Protein AF-A0A7J8G5U2-F1 (afdb_monomer)

Secondary structure (DSSP, 8-state):
-HHHHHHHHHHHHHHHHHHHHHHHHHHHHHTT-TTSHHHHHHHHHHHHHHHHHHHHHHHHHHHHHHHHHHHHHHHHHHHHHHHHHHHHHHHHHHHHHHHHHHHHHHHHHHHHHHHHHHHHHHHHHHHHHHHHHHTT----------TTHHHHHHHHHHHHHHHHHHHHHHHHHHHHHHHHHHHHHHHHHHHHHHHHHHHHHHHHHHHHHHHHHHHHHHHHHHHHHHHHHHHHHHHHHHHHHHHHHHHHHHHHHHHHHHHHHHHHHHHHHHHHHHHHHHHHHHHHHHHHHHHHHHHHHHHHHHHHHHHHHHHHHHHHHHHHHHHHHHHHHHHHHHHHHHHHHHHHHHHHHHHHHHHHHHHHHHHHHHHHHHHHHHHHHHHHHHHHHHHHHTTTGGGSSSS--------------------------------S------------------THHHHHHHHHHHHHHHHHHHHHHHHHHHHHHHHHHHHHHHHHHHHHHHHHHHHHHHHHHHHTTSS------------------------------

Mean predicted aligned error: 23.96 Å

Organism: Rousettus aegyptiacus (NCBI:txid9407)

Radius of gyration: 103.74 Å; Cα contacts (8 Å, |Δi|>4): 15; chains: 1; bounding box: 202×120×325 Å

Structure (mmCIF, N/CA/C/O backbone):
data_AF-A0A7J8G5U2-F1
#
_entry.id   AF-A0A7J8G5U2-F1
#
loop_
_atom_site.group_PDB
_atom_site.id
_atom_site.type_symbol
_atom_site.label_atom_id
_atom_site.label_alt_id
_atom_site.label_comp_id
_atom_site.label_asym_id
_atom_site.label_entity_id
_atom_site.label_seq_id
_atom_site.pdbx_PDB_ins_code
_atom_site.Cartn_x
_atom_site.Cartn_y
_atom_site.Cartn_z
_atom_site.occupancy
_atom_site.B_iso_or_equiv
_atom_site.auth_seq_id
_atom_site.auth_comp_id
_atom_site.auth_asym_id
_atom_site.auth_atom_id
_atom_site.pdbx_PDB_model_num
ATOM 1 N N . MET A 1 1 ? -32.787 -28.006 0.309 1.00 47.31 1 MET A N 1
ATOM 2 C CA . MET A 1 1 ? -32.771 -26.553 0.003 1.00 47.31 1 MET A CA 1
ATOM 3 C C . MET A 1 1 ? -31.420 -25.885 0.221 1.00 47.31 1 MET A C 1
ATOM 5 O O . MET A 1 1 ? -31.026 -25.113 -0.644 1.00 47.31 1 MET A O 1
ATOM 9 N N . ALA A 1 2 ? -30.719 -26.104 1.343 1.00 47.97 2 ALA A N 1
ATOM 10 C CA . ALA A 1 2 ? -29.372 -25.544 1.515 1.00 47.97 2 ALA A CA 1
ATOM 11 C C . ALA A 1 2 ? -28.353 -26.237 0.589 1.00 47.97 2 ALA A C 1
ATOM 13 O O . ALA A 1 2 ? -27.686 -25.563 -0.189 1.00 47.97 2 ALA A O 1
ATOM 14 N N . GLU A 1 3 ? -28.316 -27.574 0.602 1.00 42.34 3 GLU A N 1
ATOM 15 C CA . GLU A 1 3 ? -27.391 -28.385 -0.210 1.00 42.34 3 GLU A CA 1
ATOM 16 C C . GLU A 1 3 ? -27.651 -28.240 -1.719 1.00 42.34 3 GLU A C 1
ATOM 18 O O . GLU A 1 3 ? -26.731 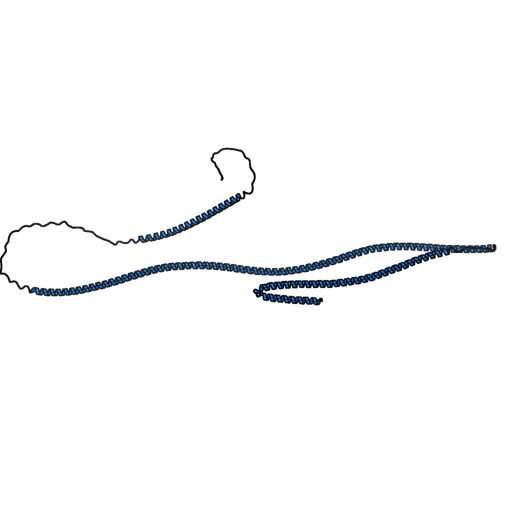-27.911 -2.457 1.00 42.34 3 GLU A O 1
ATOM 23 N N . GLU A 1 4 ? -28.914 -28.313 -2.166 1.00 48.47 4 GLU A N 1
ATOM 24 C CA . GLU A 1 4 ? -29.315 -28.050 -3.569 1.00 48.47 4 GLU A CA 1
ATOM 25 C C . GLU A 1 4 ? -28.844 -26.683 -4.102 1.00 48.47 4 GLU A C 1
ATOM 27 O O . GLU A 1 4 ? -28.629 -26.512 -5.302 1.00 48.47 4 GLU A O 1
ATOM 32 N N . LYS A 1 5 ? -28.716 -25.678 -3.223 1.00 56.16 5 LYS A N 1
ATOM 33 C CA . LYS A 1 5 ? -28.178 -24.362 -3.591 1.00 56.16 5 LYS A CA 1
ATOM 34 C C . LYS A 1 5 ? -26.653 -24.339 -3.618 1.00 56.16 5 LYS A C 1
ATOM 36 O O . LYS A 1 5 ? -26.121 -23.431 -4.244 1.00 56.16 5 LYS A O 1
ATOM 41 N N . GLY A 1 6 ? -25.974 -25.266 -2.943 1.00 58.19 6 GLY A N 1
ATOM 42 C CA . GLY A 1 6 ? -24.527 -25.471 -3.011 1.00 58.19 6 GLY A CA 1
ATOM 43 C C . GLY A 1 6 ? -24.119 -26.101 -4.341 1.00 58.19 6 GLY A C 1
ATOM 44 O O . GLY A 1 6 ? -23.360 -25.478 -5.080 1.00 58.19 6 GLY A O 1
ATOM 45 N N . ASP A 1 7 ? -24.706 -27.257 -4.679 1.00 55.06 7 ASP A N 1
ATOM 46 C CA . ASP A 1 7 ? -24.447 -27.980 -5.937 1.00 55.06 7 ASP A CA 1
ATOM 47 C C . ASP A 1 7 ? -24.589 -27.074 -7.163 1.00 55.06 7 ASP A C 1
ATOM 49 O O . ASP A 1 7 ? -23.724 -27.067 -8.037 1.00 55.06 7 ASP A O 1
ATOM 53 N N . LYS A 1 8 ? -25.642 -26.243 -7.207 1.00 62.03 8 LYS A N 1
ATOM 54 C CA . LYS A 1 8 ? -25.859 -25.327 -8.332 1.00 62.03 8 LYS A CA 1
ATOM 55 C C . LYS A 1 8 ? -24.694 -24.375 -8.591 1.00 62.03 8 LYS A C 1
ATOM 57 O O . LYS A 1 8 ? -24.326 -24.238 -9.749 1.00 62.03 8 LYS A O 1
ATOM 62 N N . THR A 1 9 ? -24.059 -23.794 -7.566 1.00 63.38 9 THR A N 1
ATOM 63 C CA . THR A 1 9 ? -22.885 -22.944 -7.843 1.00 63.38 9 THR A CA 1
ATOM 64 C C . THR A 1 9 ? -21.655 -23.730 -8.239 1.00 63.38 9 THR A C 1
ATOM 66 O O . THR A 1 9 ? -20.849 -23.183 -8.968 1.00 63.38 9 THR A O 1
ATOM 69 N N . VAL A 1 10 ? -21.492 -24.980 -7.793 1.00 66.62 10 VAL A N 1
ATOM 70 C CA . VAL A 1 10 ? -20.358 -25.798 -8.255 1.00 66.62 10 VAL A CA 1
ATOM 71 C C . VAL A 1 10 ? -20.516 -26.084 -9.751 1.00 66.62 10 VAL A C 1
ATOM 73 O O . VAL A 1 10 ? -19.564 -25.932 -10.507 1.00 66.62 10 VAL A O 1
ATOM 76 N N . LEU A 1 11 ? -21.742 -26.392 -10.191 1.00 68.94 11 LEU A N 1
ATOM 77 C CA . LEU A 1 11 ? -22.081 -26.570 -11.606 1.00 68.94 11 LEU A CA 1
ATOM 78 C C . LEU A 1 11 ? -21.917 -25.267 -12.415 1.00 68.94 11 LEU A C 1
ATOM 80 O O . LEU A 1 11 ? -21.329 -25.293 -13.495 1.00 68.94 11 LEU A O 1
ATOM 84 N N . GLU A 1 12 ? -22.383 -24.128 -11.889 1.00 74.06 12 GLU A N 1
ATOM 85 C CA . GLU A 1 12 ? -22.209 -22.797 -12.499 1.00 74.06 12 GLU A CA 1
ATOM 86 C C . GLU A 1 12 ? -20.722 -22.383 -12.573 1.00 74.06 12 GLU A C 1
ATOM 88 O O . GLU A 1 12 ? -20.298 -21.809 -13.575 1.00 74.06 12 GLU A O 1
ATOM 93 N N . GLU A 1 13 ? -19.912 -22.723 -11.562 1.00 78.19 13 GLU A N 1
ATOM 94 C CA . GLU A 1 13 ? -18.462 -22.496 -11.555 1.00 78.19 13 GLU A CA 1
ATOM 95 C C . GLU A 1 13 ? -17.755 -23.347 -12.616 1.00 78.19 13 GLU A C 1
ATOM 97 O O . GLU A 1 13 ? -17.022 -22.787 -13.432 1.00 78.19 13 GLU A O 1
ATOM 102 N N . THR A 1 14 ? -18.040 -24.654 -12.692 1.00 82.75 14 THR A N 1
ATOM 103 C CA . THR A 1 14 ? -17.466 -25.521 -13.738 1.00 82.75 14 THR A CA 1
ATOM 104 C C . THR A 1 14 ? -17.871 -25.092 -15.149 1.00 82.75 14 THR A C 1
ATOM 106 O O . THR A 1 14 ? -17.031 -25.076 -16.044 1.00 82.75 14 THR A O 1
ATOM 109 N N . ALA A 1 15 ? -19.124 -24.670 -15.355 1.00 85.94 15 ALA A N 1
ATOM 110 C CA . ALA A 1 15 ? -19.596 -24.223 -16.664 1.00 85.94 15 ALA A CA 1
ATOM 111 C C . ALA A 1 15 ? -18.907 -22.924 -17.123 1.00 85.94 15 ALA A C 1
ATOM 113 O O . ALA A 1 15 ? -18.634 -22.757 -18.311 1.00 85.94 15 ALA A O 1
ATOM 114 N N . PHE A 1 16 ? -18.589 -22.007 -16.200 1.00 89.00 16 PHE A N 1
ATOM 115 C CA . PHE A 1 16 ? -17.818 -20.811 -16.545 1.00 89.00 16 PHE A CA 1
ATOM 116 C C . PHE A 1 16 ? -16.352 -21.137 -16.869 1.00 89.00 16 PHE A C 1
ATOM 118 O O . PHE A 1 16 ? -15.793 -20.550 -17.794 1.00 89.00 16 PHE A O 1
ATOM 125 N N . GLU A 1 17 ? -15.730 -22.077 -16.151 1.00 88.88 17 GLU A N 1
ATOM 126 C CA . GLU A 1 17 ? -14.350 -22.511 -16.420 1.00 88.88 17 GLU A CA 1
ATOM 127 C C . GLU A 1 17 ? -14.207 -23.186 -17.796 1.00 88.88 17 GLU A C 1
ATOM 129 O O . GLU A 1 17 ? -13.228 -22.934 -18.501 1.00 88.88 17 GLU A O 1
ATOM 134 N N . GLU A 1 18 ? -15.204 -23.965 -18.231 1.00 90.38 18 GLU A N 1
ATOM 135 C CA . GLU A 1 18 ? -15.258 -24.501 -19.598 1.00 90.38 18 GLU A CA 1
ATOM 136 C C . GLU A 1 18 ? -15.390 -23.387 -20.648 1.00 90.38 18 GLU A C 1
ATOM 138 O O . GLU A 1 18 ? -14.629 -23.363 -21.614 1.00 90.38 18 GLU A O 1
ATOM 143 N N . ILE A 1 19 ? -16.279 -22.410 -20.432 1.00 89.75 19 ILE A N 1
ATOM 144 C CA . ILE A 1 19 ? -16.461 -21.277 -21.355 1.00 89.75 19 ILE A CA 1
ATOM 145 C C . ILE A 1 19 ? -15.199 -20.396 -21.437 1.00 89.75 19 ILE A C 1
ATOM 147 O O . ILE A 1 19 ? -14.863 -19.922 -22.523 1.00 89.75 19 ILE A O 1
ATOM 151 N N . GLU A 1 20 ? -14.477 -20.171 -20.332 1.00 89.69 20 GLU A N 1
ATOM 152 C CA . GLU A 1 20 ? -13.223 -19.399 -20.340 1.00 89.69 20 GLU A CA 1
ATOM 153 C C . GLU A 1 20 ? -12.060 -20.160 -21.011 1.00 89.69 20 GLU A C 1
ATOM 155 O O . GLU A 1 20 ? -11.210 -19.523 -21.639 1.00 89.69 20 GLU A O 1
ATOM 160 N N . ARG A 1 21 ? -12.031 -21.501 -20.953 1.00 91.94 21 ARG A N 1
ATOM 161 C CA . ARG A 1 21 ? -11.101 -22.319 -21.755 1.00 91.94 21 ARG A CA 1
ATOM 162 C C . ARG A 1 21 ? -11.403 -22.171 -23.247 1.00 91.94 21 ARG A C 1
ATOM 164 O O . ARG A 1 21 ? -10.512 -21.800 -24.009 1.00 91.94 21 ARG A O 1
ATOM 171 N N . ASP A 1 22 ? -12.649 -22.397 -23.652 1.00 92.00 22 ASP A N 1
ATOM 172 C CA . ASP A 1 22 ? -13.048 -22.381 -25.064 1.00 92.00 22 ASP A CA 1
ATOM 173 C C . ASP A 1 22 ? -12.830 -20.984 -25.693 1.00 92.00 22 ASP A C 1
ATOM 175 O O . ASP A 1 22 ? -12.374 -20.865 -26.832 1.00 92.00 22 ASP A O 1
ATOM 179 N N . PHE A 1 23 ? -13.038 -19.903 -24.923 1.00 91.88 23 PHE A N 1
ATOM 180 C CA . PHE A 1 23 ? -12.680 -18.534 -25.328 1.00 91.88 23 PHE A CA 1
ATOM 181 C C . PHE A 1 23 ? -11.176 -18.354 -25.594 1.00 91.88 23 PHE A C 1
ATOM 183 O O . PHE A 1 23 ? -10.796 -17.632 -26.518 1.00 91.88 23 PHE A O 1
ATOM 190 N N . GLN A 1 24 ? -10.310 -18.975 -24.785 1.00 91.00 24 GLN A N 1
ATOM 191 C CA . GLN A 1 24 ? -8.856 -18.903 -24.962 1.00 91.00 24 GLN A CA 1
ATOM 192 C C . GLN A 1 24 ? -8.390 -19.711 -26.176 1.00 91.00 24 GLN A C 1
ATOM 194 O O . GLN A 1 24 ? -7.501 -19.256 -26.894 1.00 91.00 24 GLN A O 1
ATOM 199 N N . GLU A 1 25 ? -9.000 -20.865 -26.447 1.00 92.06 25 GLU A N 1
ATOM 200 C CA . GLU A 1 25 ? -8.715 -21.663 -27.645 1.00 92.06 25 GLU A CA 1
ATOM 201 C C . GLU A 1 25 ? -9.026 -20.863 -28.922 1.00 92.06 25 GLU A C 1
ATOM 203 O O . GLU A 1 25 ? -8.135 -20.674 -29.754 1.00 92.06 25 GLU A O 1
ATOM 208 N N . VAL A 1 26 ? -10.213 -20.249 -29.013 1.00 90.19 26 VAL A N 1
ATOM 209 C CA . VAL A 1 26 ? -10.584 -19.374 -30.144 1.00 90.19 26 VAL A CA 1
ATOM 210 C C . VAL A 1 26 ? -9.661 -18.150 -30.262 1.00 90.19 26 VAL A C 1
ATOM 212 O O . VAL A 1 26 ? -9.271 -17.774 -31.368 1.00 90.19 26 VAL A O 1
ATOM 215 N N . LEU A 1 27 ? -9.252 -17.525 -29.151 1.00 89.56 27 LEU A N 1
ATOM 216 C CA . LEU A 1 27 ? -8.290 -16.410 -29.185 1.00 89.56 27 LEU A CA 1
ATOM 217 C C . LEU A 1 27 ? -6.904 -16.827 -29.700 1.00 89.56 27 LEU A C 1
ATOM 219 O O . LEU A 1 27 ? -6.257 -16.048 -30.406 1.00 89.56 27 LEU A O 1
ATOM 223 N N . ASN A 1 28 ? -6.460 -18.045 -29.386 1.00 89.06 28 ASN A N 1
ATOM 224 C CA . ASN A 1 28 ? -5.203 -18.587 -29.893 1.00 89.06 28 ASN A CA 1
ATOM 225 C C . ASN A 1 28 ? -5.279 -18.857 -31.404 1.00 89.06 28 ASN A C 1
ATOM 227 O O . ASN A 1 28 ? -4.359 -18.465 -32.122 1.00 89.06 28 ASN A O 1
ATOM 231 N N . GLU A 1 29 ? -6.375 -19.433 -31.911 1.00 88.75 29 GLU A N 1
ATOM 232 C CA . GLU A 1 29 ? -6.587 -19.620 -33.358 1.00 88.75 29 GLU A CA 1
ATOM 233 C C . GLU A 1 29 ? -6.599 -18.282 -34.117 1.00 88.75 29 GLU A C 1
ATOM 235 O O . GLU A 1 29 ? -5.884 -18.110 -35.109 1.00 88.75 29 GLU A O 1
ATOM 240 N N . LEU A 1 30 ? -7.342 -17.291 -33.608 1.00 87.25 30 LEU A N 1
ATOM 241 C CA . LEU A 1 30 ? -7.435 -15.951 -34.200 1.00 87.25 30 LEU A CA 1
ATOM 242 C C . LEU A 1 30 ? -6.095 -15.198 -34.228 1.00 87.25 30 LEU A C 1
ATOM 244 O O . LEU A 1 30 ? -5.921 -14.302 -35.052 1.00 87.25 30 LEU A O 1
ATOM 248 N N . SER A 1 31 ? -5.137 -15.550 -33.362 1.00 83.44 31 SER A N 1
ATOM 249 C CA . SER A 1 31 ? -3.824 -14.891 -33.306 1.00 83.44 31 SER A CA 1
ATOM 250 C C . SER A 1 31 ? -2.942 -15.137 -34.542 1.00 83.44 31 SER A C 1
ATOM 252 O O . SER A 1 31 ? -1.983 -14.395 -34.768 1.00 83.44 31 SER A O 1
ATOM 254 N N . GLY A 1 32 ? -3.265 -16.151 -35.357 1.00 82.75 32 GLY A N 1
ATOM 255 C CA . GLY A 1 32 ? -2.503 -16.517 -36.553 1.00 82.75 32 GLY A CA 1
ATOM 256 C C . GLY A 1 32 ? -2.764 -15.647 -37.790 1.00 82.75 32 GLY A C 1
ATOM 257 O O . GLY A 1 32 ? -1.877 -15.535 -38.639 1.00 82.75 32 GLY A O 1
ATOM 258 N N . ASP A 1 33 ? -3.939 -15.011 -37.907 1.00 87.94 33 ASP A N 1
ATOM 259 C CA . ASP A 1 33 ? -4.326 -14.240 -39.098 1.00 87.94 33 ASP A CA 1
ATOM 260 C C . ASP A 1 33 ? -4.536 -12.744 -38.811 1.00 87.94 33 ASP A C 1
ATOM 262 O O . ASP A 1 33 ? -5.518 -12.309 -38.208 1.00 87.94 33 ASP A O 1
ATOM 266 N N . LYS A 1 34 ? -3.642 -11.922 -39.374 1.00 85.31 34 LYS A N 1
ATOM 267 C CA . LYS A 1 34 ? -3.697 -10.453 -39.314 1.00 85.31 34 LYS A CA 1
ATOM 268 C C . LYS A 1 34 ? -4.955 -9.850 -39.951 1.00 85.31 34 LYS A C 1
ATOM 270 O O . LYS A 1 34 ? -5.260 -8.691 -39.671 1.00 85.31 34 LYS A O 1
ATOM 275 N N . SER A 1 35 ? -5.676 -10.584 -40.801 1.00 90.00 35 SER A N 1
ATOM 276 C CA . SER A 1 35 ? -6.963 -10.142 -41.351 1.00 90.00 35 SER A CA 1
ATOM 277 C C . SER A 1 35 ? -8.066 -10.101 -40.279 1.00 90.00 35 SER A C 1
ATOM 279 O O . SER A 1 35 ? -8.949 -9.239 -40.332 1.00 90.00 35 SER A O 1
ATOM 281 N N . LEU A 1 36 ? -7.963 -10.962 -39.259 1.00 90.25 36 LEU A N 1
ATOM 282 C CA . LEU A 1 36 ? -8.956 -11.152 -38.199 1.00 90.25 36 LEU A CA 1
ATOM 283 C C . LEU A 1 36 ? -8.666 -10.345 -36.924 1.00 90.25 36 LEU A C 1
ATOM 285 O O . LEU A 1 36 ? -9.498 -10.329 -36.020 1.00 90.25 36 LEU A O 1
ATOM 289 N N . GLU A 1 37 ? -7.557 -9.603 -36.858 1.00 89.69 37 GLU A N 1
ATOM 290 C CA . GLU A 1 37 ? -7.127 -8.838 -35.671 1.00 89.69 37 GLU A CA 1
ATOM 291 C C . GLU A 1 37 ? -8.214 -7.881 -35.130 1.00 89.69 37 GLU A C 1
ATOM 293 O O . GLU A 1 37 ? -8.361 -7.692 -33.921 1.00 89.69 37 GLU A O 1
ATOM 298 N N . LYS A 1 38 ? -9.054 -7.319 -36.014 1.00 89.56 38 LYS A N 1
ATOM 299 C CA . LYS A 1 38 ? -10.225 -6.513 -35.614 1.00 89.56 38 LYS A CA 1
ATOM 300 C C . LYS A 1 38 ? -11.306 -7.345 -34.922 1.00 89.56 38 LYS A C 1
ATOM 302 O O . LYS A 1 38 ? -11.865 -6.897 -33.929 1.00 89.56 38 LYS A O 1
ATOM 307 N N . PHE A 1 39 ? -11.602 -8.538 -35.439 1.00 91.19 39 PHE A N 1
ATOM 308 C CA . PHE A 1 39 ? -12.570 -9.453 -34.833 1.00 91.19 39 PHE A CA 1
ATOM 309 C C . PHE A 1 39 ? -12.060 -9.950 -33.478 1.00 91.19 39 PHE A C 1
ATOM 311 O O . PHE A 1 39 ? -12.780 -9.855 -32.489 1.00 91.19 39 PHE A O 1
ATOM 318 N N . ARG A 1 40 ? -10.783 -10.349 -33.414 1.00 92.12 40 ARG A N 1
ATOM 319 C CA . ARG A 1 40 ? -10.077 -10.672 -32.170 1.00 92.12 40 ARG A CA 1
ATOM 320 C C . ARG A 1 40 ? -10.210 -9.549 -31.134 1.00 92.12 40 ARG A C 1
ATOM 322 O O . ARG A 1 40 ? -10.619 -9.812 -30.011 1.00 92.12 40 ARG A O 1
ATOM 329 N N . THR A 1 41 ? -9.951 -8.299 -31.524 1.00 91.00 41 THR A N 1
ATOM 330 C CA . THR A 1 41 ? -10.060 -7.126 -30.633 1.00 91.00 41 THR A CA 1
ATOM 331 C C . THR A 1 41 ? -11.468 -6.952 -30.044 1.00 91.00 41 THR A C 1
ATOM 333 O O . THR A 1 41 ? -11.602 -6.596 -28.874 1.00 91.00 41 THR A O 1
ATOM 336 N N . GLU A 1 42 ? -12.537 -7.199 -30.810 1.00 92.00 42 GLU A N 1
ATOM 337 C CA . GLU A 1 42 ? -13.907 -7.149 -30.270 1.00 92.00 42 GLU A CA 1
ATOM 338 C C . GLU A 1 42 ? -14.264 -8.402 -29.443 1.00 92.00 42 GLU A C 1
ATOM 340 O O . GLU A 1 42 ? -14.999 -8.298 -28.460 1.00 92.00 42 GLU A O 1
ATOM 345 N N . TYR A 1 43 ? -13.706 -9.569 -29.777 1.00 92.62 43 TYR A N 1
ATOM 346 C CA . TYR A 1 43 ? -13.892 -10.821 -29.034 1.00 92.62 43 TYR A CA 1
ATOM 347 C C . TYR A 1 43 ? -13.203 -10.779 -27.653 1.00 92.62 43 TYR A C 1
ATOM 349 O O . TYR A 1 43 ? -13.815 -11.149 -26.652 1.00 92.62 43 TYR A O 1
ATOM 357 N N . GLU A 1 44 ? -11.997 -10.205 -27.552 1.00 92.00 44 GLU A N 1
ATOM 358 C CA . GLU A 1 44 ? -11.313 -9.934 -26.273 1.00 92.00 44 GLU A CA 1
ATOM 359 C C . GLU A 1 44 ? -12.123 -8.971 -25.380 1.00 92.00 44 GLU A C 1
ATOM 361 O O . GLU A 1 44 ? -12.244 -9.191 -24.171 1.00 92.00 44 GLU A O 1
ATOM 366 N N . LYS A 1 45 ? -12.758 -7.936 -25.958 1.00 93.75 45 LYS A N 1
ATOM 367 C CA . LYS A 1 45 ? -13.678 -7.051 -25.213 1.00 93.75 45 LYS A CA 1
ATOM 368 C C . LYS A 1 45 ? -14.926 -7.788 -24.735 1.00 93.75 45 LYS A C 1
ATOM 370 O O . LYS A 1 45 ? -15.357 -7.564 -23.603 1.00 93.75 45 LYS A O 1
ATOM 375 N N . LEU A 1 46 ? -15.509 -8.649 -25.572 1.00 92.06 46 LEU A N 1
ATOM 376 C CA . LEU A 1 46 ? -16.676 -9.451 -25.206 1.00 92.06 46 LEU A CA 1
ATOM 377 C C . LEU A 1 46 ? -16.346 -10.384 -24.032 1.00 92.06 46 LEU A C 1
ATOM 379 O O . LEU A 1 46 ? -17.099 -10.408 -23.058 1.00 92.06 46 LEU A O 1
ATOM 383 N N . HIS A 1 47 ? -15.186 -11.051 -24.068 1.00 91.56 47 HIS A N 1
ATOM 384 C CA . HIS A 1 47 ? -14.682 -11.857 -22.955 1.00 91.56 47 HIS A CA 1
ATOM 385 C C . HIS A 1 47 ? -14.540 -11.031 -21.667 1.00 91.56 47 HIS A C 1
ATOM 387 O O . HIS A 1 47 ? -15.052 -11.416 -20.615 1.00 91.56 47 HIS A O 1
ATOM 393 N N . ALA A 1 48 ? -13.916 -9.850 -21.745 1.00 91.81 48 ALA A N 1
ATOM 394 C CA . ALA A 1 48 ? -13.735 -8.968 -20.593 1.00 91.81 48 ALA A CA 1
ATOM 395 C C . ALA A 1 48 ? -15.069 -8.480 -19.987 1.00 91.81 48 ALA A C 1
ATOM 397 O O . ALA A 1 48 ? -15.186 -8.356 -18.765 1.00 91.81 48 ALA A O 1
ATOM 398 N N . ILE A 1 49 ? -16.090 -8.229 -20.816 1.00 92.44 49 ILE A N 1
ATOM 399 C CA . ILE A 1 49 ? -17.441 -7.862 -20.362 1.00 92.44 49 ILE A CA 1
ATOM 400 C C . ILE A 1 49 ? -18.144 -9.066 -19.717 1.00 92.44 49 ILE A C 1
ATOM 402 O O . ILE A 1 49 ? -18.691 -8.925 -18.623 1.00 92.44 49 ILE A O 1
ATOM 406 N N . MET A 1 50 ? -18.085 -10.243 -20.346 1.00 91.12 50 MET A N 1
ATOM 407 C CA . MET A 1 50 ? -18.660 -11.491 -19.830 1.00 91.12 50 MET A CA 1
ATOM 408 C C . MET A 1 50 ? -18.065 -11.853 -18.464 1.00 91.12 50 MET A C 1
ATOM 410 O O . MET A 1 50 ? -18.805 -12.011 -17.492 1.00 91.12 50 MET A O 1
ATOM 414 N N . LYS A 1 51 ? -16.731 -11.882 -18.357 1.00 92.19 51 LYS A N 1
ATOM 415 C CA . LYS A 1 51 ? -16.020 -12.179 -17.110 1.00 92.19 51 LYS A CA 1
ATOM 416 C C . LYS A 1 51 ? -16.351 -11.173 -16.010 1.00 92.19 51 LYS A C 1
ATOM 418 O O . LYS A 1 51 ? -16.629 -11.578 -14.888 1.00 92.19 51 LYS A O 1
ATOM 423 N N . LYS A 1 52 ? -16.437 -9.875 -16.332 1.00 93.31 52 LYS A N 1
ATOM 424 C CA . LYS A 1 52 ? -16.882 -8.832 -15.389 1.00 93.31 52 LYS A CA 1
ATOM 425 C C . LYS A 1 52 ? -18.345 -8.999 -14.950 1.00 93.31 52 LYS A C 1
ATOM 427 O O . LYS A 1 52 ? -18.674 -8.637 -13.821 1.00 93.31 52 LYS A O 1
ATOM 432 N N . SER A 1 53 ? -19.219 -9.518 -15.814 1.00 90.88 53 SER A N 1
ATOM 433 C CA . SER A 1 53 ? -20.610 -9.831 -15.465 1.00 90.88 53 SER A CA 1
ATOM 434 C C . SER A 1 53 ? -20.676 -10.991 -14.472 1.00 90.88 53 SER A C 1
ATOM 436 O O . SER A 1 53 ? -21.259 -10.839 -13.400 1.00 90.88 53 SER A O 1
ATOM 438 N N . TYR A 1 54 ? -19.992 -12.096 -14.778 1.00 90.69 54 TYR A N 1
ATOM 439 C CA . TYR A 1 54 ? -19.908 -13.276 -13.917 1.00 90.69 54 TYR A CA 1
ATOM 440 C C . TYR A 1 54 ? -19.284 -12.963 -12.545 1.00 90.69 54 TYR A C 1
ATOM 442 O O . TYR A 1 54 ? -19.830 -13.329 -11.508 1.00 90.69 54 TYR A O 1
ATOM 450 N N . ASP A 1 55 ? -18.213 -12.167 -12.510 1.00 89.38 55 ASP A N 1
ATOM 451 C CA . ASP A 1 55 ? -17.604 -11.641 -11.281 1.00 89.38 55 ASP A CA 1
ATOM 452 C C . ASP A 1 55 ? -18.606 -10.892 -10.379 1.00 89.38 55 ASP A C 1
ATOM 454 O O . ASP A 1 55 ? -18.535 -10.957 -9.149 1.00 89.38 55 ASP A O 1
ATOM 458 N N . ASN A 1 56 ? -19.534 -10.139 -10.980 1.00 90.19 56 ASN A N 1
ATOM 459 C CA . ASN A 1 56 ? -20.563 -9.400 -10.250 1.00 90.19 56 ASN A CA 1
ATOM 460 C C . ASN A 1 56 ? -21.706 -10.314 -9.796 1.00 90.19 56 ASN A C 1
ATOM 462 O O . ASN A 1 56 ? -22.177 -10.175 -8.668 1.00 90.19 56 ASN A O 1
ATOM 466 N N . GLU A 1 57 ? -22.116 -11.265 -10.633 1.00 88.56 57 GLU A N 1
ATOM 467 C CA . GLU A 1 57 ? -23.106 -12.291 -10.297 1.00 88.56 57 GLU A CA 1
ATOM 468 C C . GLU A 1 57 ? -22.629 -13.175 -9.137 1.00 88.56 57 GLU A C 1
ATOM 470 O O . GLU A 1 57 ? -23.351 -13.353 -8.158 1.00 88.56 57 GLU A O 1
ATOM 475 N N . LYS A 1 58 ? -21.363 -13.605 -9.157 1.00 88.00 58 LYS A N 1
ATOM 476 C CA . LYS A 1 58 ? -20.715 -14.355 -8.073 1.00 88.00 58 LYS A CA 1
ATOM 477 C C . LYS A 1 58 ? -20.709 -13.578 -6.750 1.00 88.00 58 LYS A C 1
ATOM 479 O O . LYS A 1 58 ? -21.021 -14.144 -5.700 1.00 88.00 58 LYS A O 1
ATOM 484 N N . ARG A 1 59 ? -20.435 -12.264 -6.784 1.00 89.19 59 ARG A N 1
ATOM 485 C CA . ARG A 1 59 ? -20.540 -11.368 -5.607 1.00 89.19 59 ARG A CA 1
ATOM 486 C C . ARG A 1 59 ? -21.984 -11.218 -5.116 1.00 89.19 59 ARG A C 1
ATOM 488 O O . ARG A 1 59 ? -22.215 -11.256 -3.908 1.00 89.19 59 ARG A O 1
ATOM 495 N N . LEU A 1 60 ? -22.952 -11.075 -6.024 1.00 88.50 60 LEU A N 1
ATOM 496 C CA . LEU A 1 60 ? -24.381 -11.005 -5.695 1.00 88.50 60 LEU A CA 1
ATOM 497 C C . LEU A 1 60 ? -24.865 -12.304 -5.040 1.00 88.50 60 LEU A C 1
ATOM 499 O O . LEU A 1 60 ? -25.444 -12.256 -3.958 1.00 88.50 60 LEU A O 1
ATOM 503 N N . MET A 1 61 ? -24.548 -13.461 -5.624 1.00 85.56 61 MET A N 1
ATOM 504 C CA . MET A 1 61 ? -24.875 -14.784 -5.084 1.00 85.56 61 MET A CA 1
ATOM 505 C C . MET A 1 61 ? -24.233 -15.025 -3.713 1.00 85.56 61 MET A C 1
ATOM 507 O O . MET A 1 61 ? -24.904 -15.517 -2.802 1.00 85.56 61 MET A O 1
ATOM 511 N N . ALA A 1 62 ? -22.977 -14.610 -3.515 1.00 85.12 62 ALA A N 1
ATOM 512 C CA . ALA A 1 62 ? -22.335 -14.629 -2.202 1.00 85.12 62 ALA A CA 1
ATOM 513 C C . ALA A 1 62 ? -23.085 -13.754 -1.178 1.00 85.12 62 ALA A C 1
ATOM 515 O O . ALA A 1 62 ? -23.380 -14.224 -0.077 1.00 85.12 62 ALA A O 1
ATOM 516 N N . LYS A 1 63 ? -23.486 -12.524 -1.541 1.00 90.56 63 LYS A N 1
ATOM 517 C CA . LYS A 1 63 ? -24.236 -11.650 -0.623 1.00 90.56 63 LYS A CA 1
ATOM 518 C C . LYS A 1 63 ? -25.652 -12.165 -0.342 1.00 90.56 63 LYS A C 1
ATOM 520 O O . LYS A 1 63 ? -26.117 -12.078 0.792 1.00 90.56 63 LYS A O 1
ATOM 525 N N . CYS A 1 64 ? -26.321 -12.771 -1.322 1.00 84.50 64 CYS A N 1
ATOM 526 C CA . CYS A 1 64 ? -27.603 -13.449 -1.120 1.00 84.50 64 CYS A CA 1
ATOM 527 C C . CYS A 1 64 ? -27.484 -14.642 -0.159 1.00 84.50 64 CYS A C 1
ATOM 529 O O . CYS A 1 64 ? -28.396 -14.869 0.634 1.00 84.50 64 CYS A O 1
ATOM 531 N N . ARG A 1 65 ? -26.368 -15.384 -0.181 1.00 85.50 65 ARG A N 1
ATOM 532 C CA . ARG A 1 65 ? -26.090 -16.475 0.772 1.00 85.50 65 ARG A CA 1
ATOM 533 C C . ARG A 1 65 ? -25.866 -15.960 2.190 1.00 85.50 65 ARG A C 1
ATOM 535 O O . ARG A 1 65 ? -26.481 -16.482 3.115 1.00 85.50 65 ARG A O 1
ATOM 542 N N . GLU A 1 66 ? -25.049 -14.922 2.344 1.00 86.88 66 GLU A N 1
ATOM 543 C CA . GLU A 1 66 ? -24.791 -14.254 3.626 1.00 86.88 66 GLU A CA 1
ATOM 544 C C . GLU A 1 66 ? -26.096 -13.732 4.252 1.00 86.88 66 GLU A C 1
ATOM 546 O O . GLU A 1 66 ? -26.443 -14.116 5.367 1.00 86.88 66 GLU A O 1
ATOM 551 N N . LEU A 1 67 ? -26.893 -12.968 3.494 1.00 88.44 67 LEU A N 1
ATOM 552 C CA . LEU A 1 67 ? -28.192 -12.454 3.947 1.00 88.44 67 LEU A CA 1
ATOM 553 C C . LEU A 1 67 ? -29.186 -13.580 4.280 1.00 88.44 67 LEU A C 1
ATOM 555 O O . LEU A 1 67 ? -29.914 -13.491 5.266 1.00 88.44 67 LEU A O 1
ATOM 559 N N . ASN A 1 68 ? -29.213 -14.672 3.508 1.00 87.25 68 ASN A N 1
ATOM 560 C CA . ASN A 1 68 ? -30.068 -15.823 3.812 1.00 87.25 68 ASN A CA 1
ATOM 561 C C . ASN A 1 68 ? -29.618 -16.546 5.099 1.00 87.25 68 ASN A C 1
ATOM 563 O O . ASN A 1 68 ? -30.463 -17.041 5.844 1.00 87.25 68 ASN A O 1
ATOM 567 N N . ALA A 1 69 ? -28.315 -16.604 5.388 1.00 87.62 69 ALA A N 1
ATOM 568 C CA . ALA A 1 69 ? -27.798 -17.143 6.646 1.00 87.62 69 ALA A CA 1
ATOM 569 C C . ALA A 1 69 ? -28.136 -16.226 7.837 1.00 87.62 69 ALA A C 1
ATOM 571 O O . ALA A 1 69 ? -28.607 -16.714 8.866 1.00 87.62 69 ALA A O 1
ATOM 572 N N . GLU A 1 70 ? -27.994 -14.904 7.685 1.00 90.69 70 GLU A N 1
ATOM 573 C CA . GLU A 1 70 ? -28.432 -13.918 8.682 1.00 90.69 70 GLU A CA 1
ATOM 574 C C . GLU A 1 70 ? -29.935 -14.028 8.983 1.00 90.69 70 GLU A C 1
ATOM 576 O O . GLU A 1 70 ? -30.326 -14.005 10.150 1.00 90.69 70 GLU A O 1
ATOM 581 N N . ILE A 1 71 ? -30.778 -14.206 7.958 1.00 89.19 71 ILE A N 1
ATOM 582 C CA . ILE A 1 71 ? -32.227 -14.415 8.112 1.00 89.19 71 ILE A CA 1
ATOM 583 C C . ILE A 1 71 ? -32.514 -15.670 8.947 1.00 89.19 71 ILE A C 1
ATOM 585 O O . ILE A 1 71 ? -33.300 -15.601 9.893 1.00 89.19 71 ILE A O 1
ATOM 589 N N . VAL A 1 72 ? -31.852 -16.799 8.665 1.00 92.62 72 VAL A N 1
ATOM 590 C CA . VAL A 1 72 ? -32.021 -18.042 9.441 1.00 92.62 72 VAL A CA 1
ATOM 591 C C . VAL A 1 72 ? -31.570 -17.847 10.893 1.00 92.62 72 VAL A C 1
ATOM 593 O O . VAL A 1 72 ? -32.331 -18.144 11.816 1.00 92.62 72 VAL A O 1
ATOM 596 N N . VAL A 1 73 ? -30.395 -17.257 11.122 1.00 91.31 73 VAL A N 1
ATOM 597 C CA . VAL A 1 73 ? -29.885 -16.959 12.472 1.00 91.31 73 VAL A CA 1
ATOM 598 C C . VAL A 1 73 ? -30.823 -16.018 13.237 1.00 91.31 73 VAL A C 1
ATOM 600 O O . VAL A 1 73 ? -31.085 -16.228 14.422 1.00 91.31 73 VAL A O 1
ATOM 603 N N . ASN A 1 74 ? -31.373 -14.998 12.580 1.00 90.88 74 ASN A N 1
ATOM 604 C CA . ASN A 1 74 ? -32.296 -14.060 13.211 1.00 90.88 74 ASN A CA 1
ATOM 605 C C . ASN A 1 74 ? -33.683 -14.679 13.455 1.00 90.88 74 ASN A C 1
ATOM 607 O O . ASN A 1 74 ? -34.262 -14.419 14.507 1.00 90.88 74 ASN A O 1
ATOM 611 N N . SER A 1 75 ? -34.181 -15.572 12.589 1.00 93.19 75 SER A N 1
ATOM 612 C CA . SER A 1 75 ? -35.406 -16.340 12.875 1.00 93.19 75 SER A CA 1
ATOM 613 C C . SER A 1 75 ? -35.249 -17.260 14.092 1.00 93.19 75 SER A C 1
ATOM 615 O O . SER A 1 75 ? -36.164 -17.340 14.909 1.00 93.19 75 SER A O 1
ATOM 617 N N . ALA A 1 76 ? -34.072 -17.867 14.291 1.00 90.56 76 ALA A N 1
ATOM 618 C CA . ALA A 1 76 ? -33.786 -18.679 15.474 1.00 90.56 76 ALA A CA 1
ATOM 619 C C . ALA A 1 76 ? -33.747 -17.832 16.762 1.00 90.56 76 ALA A C 1
ATOM 621 O O . ALA A 1 76 ? -34.307 -18.231 17.787 1.00 90.56 76 ALA A O 1
ATOM 622 N N . LYS A 1 77 ? -33.161 -16.624 16.711 1.00 93.06 77 LYS A N 1
ATOM 623 C CA . LYS A 1 77 ? -33.225 -15.647 17.817 1.00 93.06 77 LYS A CA 1
ATOM 624 C C . LYS A 1 77 ? -34.665 -15.231 18.134 1.00 93.06 77 LYS A C 1
ATOM 626 O O . LYS A 1 77 ? -35.044 -15.243 19.300 1.00 93.06 77 LYS A O 1
ATOM 631 N N . VAL A 1 78 ? -35.472 -14.904 17.119 1.00 93.75 78 VAL A N 1
ATOM 632 C CA . VAL A 1 78 ? -36.885 -14.515 17.292 1.00 93.75 78 VAL A CA 1
ATOM 633 C C . VAL A 1 78 ? -37.708 -15.662 17.882 1.00 93.75 78 VAL A C 1
ATOM 635 O O . VAL A 1 78 ? -38.451 -15.435 18.831 1.00 93.75 78 VAL A O 1
ATOM 638 N N . ALA A 1 79 ? -37.531 -16.898 17.407 1.00 92.94 79 ALA A N 1
ATOM 639 C CA . ALA A 1 79 ? -38.186 -18.074 17.984 1.00 92.94 79 ALA A CA 1
ATOM 640 C C . ALA A 1 79 ? -37.802 -18.292 19.462 1.00 92.94 79 ALA A C 1
ATOM 642 O O . ALA A 1 79 ? -38.658 -18.607 20.288 1.00 92.94 79 ALA A O 1
ATOM 643 N N . THR A 1 80 ? -36.532 -18.061 19.812 1.00 92.81 80 THR A N 1
ATOM 644 C CA . THR A 1 80 ? -36.036 -18.170 21.195 1.00 92.81 80 THR A CA 1
ATOM 645 C C . THR A 1 80 ? -36.633 -17.077 22.089 1.00 92.81 80 THR A C 1
ATOM 647 O O . THR A 1 80 ? -37.111 -17.372 23.181 1.00 92.81 80 THR A O 1
ATOM 650 N N . ALA A 1 81 ? -36.675 -15.827 21.614 1.00 88.75 81 ALA A N 1
ATOM 651 C CA . ALA A 1 81 ? -37.269 -14.699 22.332 1.00 88.75 81 ALA A CA 1
ATOM 652 C C . ALA A 1 81 ? -38.791 -14.850 22.518 1.00 88.75 81 ALA A C 1
ATOM 654 O O . ALA A 1 81 ? -39.308 -14.564 23.596 1.00 88.75 81 ALA A O 1
ATOM 655 N N . LEU A 1 82 ? -39.503 -15.357 21.504 1.00 91.56 82 LEU A N 1
ATOM 656 C CA . LEU A 1 82 ? -40.927 -15.689 21.605 1.00 91.56 82 LEU A CA 1
ATOM 657 C C . LEU A 1 82 ? -41.182 -16.784 22.643 1.00 91.56 82 LEU A C 1
ATOM 659 O O . LEU A 1 82 ? -42.124 -16.655 23.421 1.00 91.56 82 LEU A O 1
ATOM 663 N N . LYS A 1 83 ? -40.340 -17.826 22.696 1.00 94.44 83 LYS A N 1
ATOM 664 C CA . LYS A 1 83 ? -40.464 -18.870 23.719 1.00 94.44 83 LYS A CA 1
ATOM 665 C C . LYS A 1 83 ? -40.230 -18.310 25.124 1.00 94.44 83 LYS A C 1
ATOM 667 O O . LYS A 1 83 ? -41.074 -18.515 25.987 1.00 94.44 83 LYS A O 1
ATOM 672 N N . LEU A 1 84 ? -39.147 -17.558 25.340 1.00 91.31 84 LEU A N 1
ATOM 673 C CA . LEU A 1 84 ? -38.875 -16.921 26.636 1.00 91.31 84 LEU A CA 1
ATOM 674 C C . LEU A 1 84 ? -40.043 -16.023 27.071 1.00 91.31 84 LEU A C 1
ATOM 676 O O . LEU A 1 84 ? -40.519 -16.145 28.192 1.00 91.31 84 LEU A O 1
ATOM 680 N N . SER A 1 85 ? -40.600 -15.223 26.156 1.00 90.00 85 SER A N 1
ATOM 681 C CA . SER A 1 85 ? -41.783 -14.400 26.436 1.00 90.00 85 SER A CA 1
ATOM 682 C C . SER A 1 85 ? -43.050 -15.211 26.754 1.00 90.00 85 SER A C 1
ATOM 684 O O . SER A 1 85 ? -43.940 -14.681 27.418 1.00 90.00 85 SER A O 1
ATOM 686 N N . GLN A 1 86 ? -43.176 -16.456 26.281 1.00 93.75 86 GLN A N 1
ATOM 687 C CA . GLN A 1 86 ? -44.268 -17.360 26.660 1.00 93.75 86 GLN A CA 1
ATOM 688 C C . GLN A 1 86 ? -44.024 -17.961 28.050 1.00 93.75 86 GLN A C 1
ATOM 690 O O . GLN A 1 86 ? -44.924 -17.923 28.890 1.00 93.75 86 GLN A O 1
ATOM 695 N N . ASP A 1 87 ? -42.809 -18.444 28.314 1.00 92.44 87 ASP A N 1
ATOM 696 C CA . ASP A 1 87 ? -42.400 -18.998 29.609 1.00 92.44 87 ASP A CA 1
ATOM 697 C C . ASP A 1 87 ? -42.547 -17.930 30.728 1.00 92.44 87 ASP A C 1
ATOM 699 O O . ASP A 1 87 ? -43.192 -18.180 31.756 1.00 92.44 87 ASP A O 1
ATOM 703 N N . ASP A 1 88 ? -42.098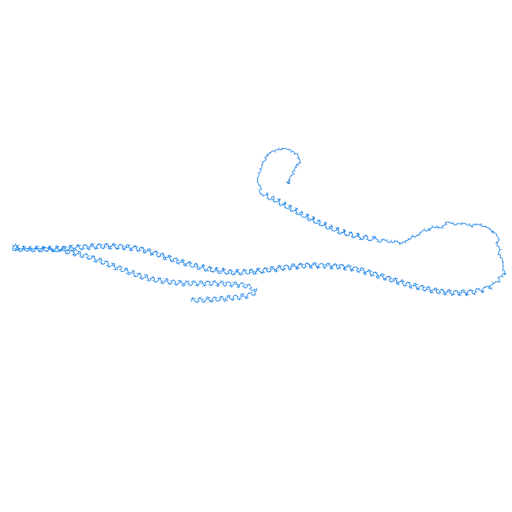 -16.692 30.482 1.00 92.81 88 ASP A N 1
ATOM 704 C CA . ASP A 1 88 ? -42.306 -15.524 31.353 1.00 92.81 88 ASP A CA 1
ATOM 705 C C . ASP A 1 88 ? -43.798 -15.235 31.585 1.00 92.81 88 ASP A C 1
ATOM 707 O O . ASP A 1 88 ? -44.227 -15.031 32.721 1.00 92.81 88 ASP A O 1
ATOM 711 N N . GLN A 1 89 ? -44.625 -15.262 30.534 1.00 93.00 89 GLN A N 1
ATOM 712 C CA . GLN A 1 89 ? -46.063 -14.998 30.651 1.00 93.00 89 GLN A CA 1
ATOM 713 C C . GLN A 1 89 ? -46.782 -16.066 31.495 1.00 93.00 89 GLN A C 1
ATOM 715 O O . GLN A 1 89 ? -47.695 -15.731 32.256 1.00 93.00 89 GLN A O 1
ATOM 720 N N . THR A 1 90 ? -46.360 -17.337 31.432 1.00 93.38 90 THR A N 1
ATOM 721 C CA . THR A 1 90 ? -46.884 -18.377 32.342 1.00 93.38 90 THR A CA 1
ATOM 722 C C . THR A 1 90 ? -46.451 -18.148 33.792 1.00 93.38 90 THR A C 1
ATOM 724 O O . THR A 1 90 ? -47.259 -18.327 34.705 1.00 93.38 90 THR A O 1
ATOM 727 N N . THR A 1 91 ? -45.227 -17.658 34.007 1.00 92.50 91 THR A N 1
ATOM 728 C CA . THR A 1 91 ? -44.686 -17.320 35.334 1.00 92.50 91 THR A CA 1
ATOM 729 C C . THR A 1 91 ? -45.387 -16.095 35.938 1.00 92.50 91 THR A C 1
ATOM 731 O O . THR A 1 91 ? -45.742 -16.079 37.115 1.00 92.50 91 THR A O 1
ATOM 734 N N . ILE A 1 92 ? -45.698 -15.083 35.127 1.00 90.00 92 ILE A N 1
ATOM 735 C CA . ILE A 1 92 ? -46.516 -13.932 35.536 1.00 90.00 92 ILE A CA 1
ATOM 736 C C . ILE A 1 92 ? -47.939 -14.382 35.908 1.00 90.00 92 ILE A C 1
ATOM 738 O O . ILE A 1 92 ? -48.527 -13.857 36.857 1.00 90.00 92 ILE A O 1
ATOM 742 N N . ALA A 1 93 ? -48.506 -15.362 35.196 1.00 91.06 93 ALA A N 1
ATOM 743 C CA . ALA A 1 93 ? -49.832 -15.898 35.494 1.00 91.06 93 ALA A CA 1
ATOM 744 C C . ALA A 1 93 ? -49.876 -16.716 36.801 1.00 91.06 93 ALA A C 1
ATOM 746 O O . ALA A 1 93 ? -50.842 -16.586 37.559 1.00 91.06 93 ALA A O 1
ATOM 747 N N . SER A 1 94 ? -48.846 -17.516 37.109 1.00 91.19 94 SER A N 1
ATOM 748 C CA . SER A 1 94 ? -48.765 -18.232 38.392 1.00 91.19 94 SER A CA 1
ATOM 749 C C . SER A 1 94 ? -48.578 -17.268 39.567 1.00 91.19 94 SER A C 1
ATOM 751 O O . SER A 1 94 ? -49.349 -17.338 40.524 1.00 91.19 94 SER A O 1
ATOM 753 N N . LEU A 1 95 ? -47.664 -16.298 39.457 1.00 89.81 95 LEU A N 1
ATOM 754 C CA . LEU A 1 95 ? -47.429 -15.286 40.495 1.00 89.81 95 LEU A CA 1
ATOM 755 C C . LEU A 1 95 ? -48.677 -14.436 40.781 1.00 89.81 95 LEU A C 1
ATOM 757 O O . LEU A 1 95 ? -49.011 -14.209 41.943 1.00 89.81 95 LEU A O 1
ATOM 761 N N . LYS A 1 96 ? -49.439 -14.025 39.754 1.00 90.62 96 LYS A N 1
ATOM 762 C CA . LYS A 1 96 ? -50.733 -13.339 39.953 1.00 90.62 96 LYS A CA 1
ATOM 763 C C . LYS A 1 96 ? -51.727 -14.195 40.745 1.00 90.62 96 LYS A C 1
ATOM 765 O O . LYS A 1 96 ? -52.359 -13.697 41.673 1.00 90.62 96 LYS A O 1
ATOM 770 N N . LYS A 1 97 ? -51.816 -15.492 40.436 1.00 94.06 97 LYS A N 1
ATOM 771 C CA . LYS A 1 97 ? -52.683 -16.447 41.146 1.00 94.06 97 LYS A CA 1
ATOM 772 C C . LYS A 1 97 ? -52.245 -16.682 42.598 1.00 94.06 97 LYS A C 1
ATOM 774 O O . LYS A 1 97 ? -53.078 -17.003 43.443 1.00 94.06 97 LYS A O 1
ATOM 779 N N . GLU A 1 98 ? -50.961 -16.530 42.908 1.00 90.38 98 GLU A N 1
ATOM 780 C CA . GLU A 1 98 ? -50.447 -16.581 44.282 1.00 90.38 98 GLU A CA 1
ATOM 781 C C . GLU A 1 98 ? -50.716 -15.286 45.052 1.00 90.38 98 GLU A C 1
ATOM 783 O O . GLU A 1 98 ? -51.140 -15.351 46.205 1.00 90.38 98 GLU A O 1
ATOM 788 N N . ILE A 1 99 ? -50.609 -14.125 44.399 1.00 88.75 99 ILE A N 1
ATOM 789 C CA . ILE A 1 99 ? -51.029 -12.834 44.964 1.00 88.75 99 ILE A CA 1
ATOM 790 C C . ILE A 1 99 ? -52.532 -12.853 45.296 1.00 88.75 99 ILE A C 1
ATOM 792 O O . ILE A 1 99 ? -52.910 -12.485 46.405 1.00 88.75 99 ILE A O 1
ATOM 796 N N . GLU A 1 100 ? -53.394 -13.359 44.407 1.00 91.62 100 GLU A N 1
ATOM 797 C CA . GLU A 1 100 ? -54.834 -13.517 44.683 1.00 91.62 100 GLU A CA 1
ATOM 798 C C . GLU A 1 100 ? -55.132 -14.439 45.880 1.00 91.62 100 GLU A C 1
ATOM 800 O O . GLU A 1 100 ? -56.073 -14.188 46.637 1.00 91.62 100 GLU A O 1
ATOM 805 N N . LYS A 1 101 ? -54.345 -15.509 46.073 1.00 92.75 101 LYS A N 1
ATOM 806 C CA . LYS A 1 101 ? -54.446 -16.362 47.271 1.00 92.75 101 LYS A CA 1
ATOM 807 C C . LYS A 1 101 ? -54.009 -15.606 48.524 1.00 92.75 101 LYS A C 1
ATOM 809 O O . LYS A 1 101 ? -54.677 -15.717 49.546 1.00 92.75 101 LYS A O 1
ATOM 814 N N . ALA A 1 102 ? -52.905 -14.860 48.453 1.00 87.94 102 ALA A N 1
ATOM 815 C CA . ALA A 1 102 ? -52.380 -14.091 49.577 1.00 87.94 102 ALA A CA 1
ATOM 816 C C . ALA A 1 102 ? -53.385 -13.032 50.053 1.00 87.94 102 ALA A C 1
ATOM 818 O O . ALA A 1 102 ? -53.676 -12.982 51.245 1.00 87.94 102 ALA A O 1
ATOM 819 N N . TRP A 1 103 ? -53.996 -12.282 49.129 1.00 90.75 103 TRP A N 1
ATOM 820 C CA . TRP A 1 103 ? -55.086 -11.348 49.438 1.00 90.75 103 TRP A CA 1
ATOM 821 C C . TRP A 1 103 ? -56.250 -12.039 50.156 1.00 90.75 103 TRP A C 1
ATOM 823 O O . TRP A 1 103 ? -56.579 -11.659 51.274 1.00 90.75 103 TRP A O 1
ATOM 833 N N . LYS A 1 104 ? -56.772 -13.147 49.614 1.00 93.44 104 LYS A N 1
ATOM 834 C CA . LYS A 1 104 ? -57.867 -13.903 50.256 1.00 93.44 104 LYS A CA 1
ATOM 835 C C . LYS A 1 104 ? -57.509 -14.461 51.641 1.00 93.44 104 LYS A C 1
ATOM 837 O O . LYS A 1 104 ? -58.399 -14.655 52.468 1.00 93.44 104 LYS A O 1
ATOM 842 N N . MET A 1 105 ? -56.229 -14.726 51.916 1.00 90.06 105 MET A N 1
ATOM 843 C CA . MET A 1 105 ? -55.767 -15.098 53.260 1.00 90.06 105 MET A CA 1
ATOM 844 C C . MET A 1 105 ? -55.711 -13.896 54.213 1.00 90.06 105 MET A C 1
ATOM 846 O O . MET A 1 105 ? -56.046 -14.068 55.383 1.00 90.06 105 MET A O 1
ATOM 850 N N . VAL A 1 106 ? -55.350 -12.702 53.729 1.00 90.19 106 VAL A N 1
ATOM 851 C CA . VAL A 1 106 ? -55.411 -11.446 54.501 1.00 90.19 106 VAL A CA 1
ATOM 852 C C . VAL A 1 106 ? -56.861 -11.084 54.826 1.00 90.19 106 VAL A C 1
ATOM 854 O O . VAL A 1 106 ? -57.175 -10.889 55.998 1.00 90.19 106 VAL A O 1
ATOM 857 N N . ASP A 1 107 ? -57.760 -11.109 53.839 1.00 90.81 107 ASP A N 1
ATOM 858 C CA . ASP A 1 107 ? -59.195 -10.850 54.034 1.00 90.81 107 ASP A CA 1
ATOM 859 C C . ASP A 1 107 ? -59.787 -11.821 55.079 1.00 90.81 107 ASP A C 1
ATOM 861 O O . ASP A 1 107 ? -60.420 -11.416 56.055 1.00 90.81 107 ASP A O 1
ATOM 865 N N . SER A 1 108 ? -59.484 -13.121 54.951 1.00 90.19 108 SER A N 1
ATOM 866 C CA . SER A 1 108 ? -59.926 -14.155 55.899 1.00 90.19 108 SER A CA 1
ATOM 867 C C . SER A 1 108 ? -59.272 -14.061 57.287 1.00 90.19 108 SER A C 1
ATOM 869 O O . SER A 1 108 ? -59.778 -14.665 58.237 1.00 90.19 108 SER A O 1
ATOM 871 N N . ALA A 1 109 ? -58.138 -13.372 57.430 1.00 87.44 109 ALA A N 1
ATOM 872 C CA . ALA A 1 109 ? -57.538 -13.077 58.730 1.00 87.44 109 ALA A CA 1
ATOM 873 C C . ALA A 1 109 ? -58.228 -11.870 59.383 1.00 87.44 109 ALA A C 1
ATOM 875 O O . ALA A 1 109 ? -58.592 -11.945 60.557 1.00 87.44 109 ALA A O 1
ATOM 876 N N . TYR A 1 110 ? -58.497 -10.817 58.608 1.00 91.94 110 TYR A N 1
ATOM 877 C CA . TYR A 1 110 ? -59.208 -9.619 59.053 1.00 91.94 110 TYR A CA 1
ATOM 878 C C . TYR A 1 110 ? -60.635 -9.936 59.539 1.00 91.94 110 TYR A C 1
ATOM 880 O O . TYR A 1 110 ? -61.010 -9.551 60.646 1.00 91.94 110 TYR A O 1
ATOM 888 N N . ASP A 1 111 ? -61.385 -10.756 58.794 1.00 91.88 111 ASP A N 1
ATOM 889 C CA . ASP A 1 111 ? -62.712 -11.259 59.196 1.00 91.88 111 ASP A CA 1
ATOM 890 C C . ASP A 1 111 ? -62.706 -11.994 60.551 1.00 91.88 111 ASP A C 1
ATOM 892 O O . ASP A 1 111 ? -63.695 -11.971 61.289 1.00 91.88 111 ASP A O 1
ATOM 896 N N . LYS A 1 112 ? -61.610 -12.693 60.878 1.00 90.94 112 LYS A N 1
ATOM 897 C CA . LYS A 1 112 ? -61.451 -13.414 62.154 1.00 90.94 112 LYS A CA 1
ATOM 898 C C . LYS A 1 112 ? -61.062 -12.465 63.281 1.00 90.94 112 LYS A C 1
ATOM 900 O O . LYS A 1 112 ? -61.599 -12.586 64.378 1.00 90.94 112 LYS A O 1
ATOM 905 N N . GLU A 1 113 ? -60.171 -11.514 63.007 1.00 89.00 113 GLU A N 1
ATOM 906 C CA . GLU A 1 113 ? -59.781 -10.465 63.951 1.00 89.00 113 GLU A CA 1
ATOM 907 C C . GLU A 1 113 ? -60.995 -9.620 64.370 1.00 89.00 113 GLU A C 1
ATOM 909 O O . GLU A 1 113 ? -61.193 -9.354 65.556 1.00 89.00 113 GLU A O 1
ATOM 914 N N . GLN A 1 114 ? -61.851 -9.256 63.413 1.00 90.69 114 GLN A N 1
ATOM 915 C CA . GLN A 1 114 ? -63.057 -8.472 63.664 1.00 90.69 114 GLN A CA 1
ATOM 916 C C . GLN A 1 114 ? -64.065 -9.227 64.552 1.00 90.69 114 GLN A C 1
ATOM 918 O O . GLN A 1 114 ? -64.500 -8.696 65.574 1.00 90.69 114 GLN A O 1
ATOM 923 N N . LYS A 1 115 ? -64.338 -10.505 64.258 1.00 91.19 115 LYS A N 1
ATOM 924 C CA . LYS A 1 115 ? -65.202 -11.363 65.098 1.00 91.19 115 LYS A CA 1
ATOM 925 C C . LYS A 1 115 ? -64.634 -11.592 66.503 1.00 91.19 115 LYS A C 1
ATOM 927 O O . LYS A 1 115 ? -65.390 -11.672 67.473 1.00 91.19 115 LYS A O 1
ATOM 932 N N . ALA A 1 116 ? -63.309 -11.665 66.641 1.00 85.19 116 ALA A N 1
ATOM 933 C CA . ALA A 1 116 ? -62.662 -11.745 67.948 1.00 85.19 116 ALA A CA 1
ATOM 934 C C . ALA A 1 116 ? -62.876 -10.457 68.767 1.00 85.19 116 ALA A C 1
ATOM 936 O O . ALA A 1 116 ? -63.209 -10.540 69.948 1.00 85.19 116 ALA A O 1
ATOM 937 N N . LYS A 1 117 ? -62.773 -9.271 68.145 1.00 89.38 117 LYS A N 1
ATOM 938 C CA . LYS A 1 117 ? -63.070 -7.980 68.802 1.00 89.38 117 LYS A CA 1
ATOM 939 C C . LYS A 1 117 ? -64.524 -7.890 69.267 1.00 89.38 117 LYS A C 1
ATOM 941 O O . LYS A 1 117 ? -64.767 -7.487 70.400 1.00 89.38 117 LYS A O 1
ATOM 946 N N . GLU A 1 118 ? -65.471 -8.300 68.427 1.00 90.62 118 GLU A N 1
ATOM 947 C CA . GLU A 1 118 ? -66.904 -8.337 68.759 1.00 90.62 118 GLU A CA 1
ATOM 948 C C . GLU A 1 118 ? -67.183 -9.260 69.960 1.00 90.62 118 GLU A C 1
ATOM 950 O O . GLU A 1 118 ? -67.856 -8.860 70.910 1.00 90.62 118 GLU A O 1
ATOM 955 N N . THR A 1 119 ? -66.565 -10.445 69.987 1.00 86.00 119 THR A N 1
ATOM 956 C CA . THR A 1 119 ? -66.668 -11.392 71.115 1.00 86.00 119 THR A CA 1
ATOM 957 C C . THR A 1 119 ? -66.083 -10.813 72.414 1.00 86.00 119 THR A C 1
ATOM 959 O O . THR A 1 119 ? -66.671 -10.961 73.484 1.00 86.00 119 THR A O 1
ATOM 962 N N . ILE A 1 120 ? -64.950 -10.103 72.335 1.00 84.94 120 ILE A N 1
ATOM 963 C CA . ILE A 1 120 ? -64.312 -9.440 73.489 1.00 84.94 120 ILE A CA 1
ATOM 964 C C . ILE A 1 120 ? -65.185 -8.307 74.055 1.00 84.94 120 ILE A C 1
ATOM 966 O O . ILE A 1 120 ? -65.141 -8.055 75.260 1.00 84.94 120 ILE A O 1
ATOM 970 N N . LEU A 1 121 ? -65.972 -7.618 73.223 1.00 85.94 121 LEU A N 1
ATOM 971 C CA . LEU A 1 121 ? -66.902 -6.585 73.688 1.00 85.94 121 LEU A CA 1
ATOM 972 C C . LEU A 1 121 ? -68.084 -7.194 74.455 1.00 85.94 121 LEU A C 1
ATOM 974 O O . LEU A 1 121 ? -68.364 -6.742 75.564 1.00 85.94 121 LEU A O 1
ATOM 978 N N . ALA A 1 122 ? -68.704 -8.256 73.930 1.00 85.00 122 ALA A N 1
ATOM 979 C CA . ALA A 1 122 ? -69.819 -8.939 74.595 1.00 85.00 122 ALA A CA 1
ATOM 980 C C . ALA A 1 122 ? -69.437 -9.469 75.994 1.00 85.00 122 ALA A C 1
ATOM 982 O O . ALA A 1 122 ? -70.136 -9.211 76.973 1.00 85.00 122 ALA A O 1
ATOM 983 N N . LEU A 1 123 ? -68.274 -10.123 76.115 1.00 83.69 123 LEU A N 1
ATOM 984 C CA . LEU A 1 123 ? -67.779 -10.648 77.397 1.00 83.69 123 LEU A CA 1
ATOM 985 C C . LEU A 1 123 ? -67.522 -9.547 78.445 1.00 83.69 123 LEU A C 1
ATOM 987 O O . LEU A 1 123 ? -67.664 -9.788 79.642 1.00 83.69 123 LEU A O 1
ATOM 991 N N . LYS A 1 124 ? -67.165 -8.324 78.024 1.00 81.19 124 LYS A N 1
ATOM 992 C CA . LYS A 1 124 ? -66.995 -7.187 78.947 1.00 81.19 124 LYS A CA 1
ATOM 993 C C . LYS A 1 124 ? -68.323 -6.666 79.493 1.00 81.19 124 LYS A C 1
ATOM 995 O O . LYS A 1 124 ? -68.367 -6.227 80.640 1.00 81.19 124 LYS A O 1
ATOM 1000 N N . GLU A 1 125 ? -69.387 -6.708 78.697 1.00 81.56 125 GLU A N 1
ATOM 1001 C CA . GLU A 1 125 ? -70.724 -6.280 79.117 1.00 81.56 125 GLU A CA 1
ATOM 1002 C C . GLU A 1 125 ? -71.348 -7.275 80.111 1.00 81.56 125 GLU A C 1
ATOM 1004 O O . GLU A 1 125 ? -71.926 -6.871 81.122 1.00 81.56 125 GLU A O 1
ATOM 1009 N N . GLU A 1 126 ? -71.146 -8.577 79.891 1.00 82.12 126 GLU A N 1
ATOM 1010 C CA . GLU A 1 126 ? -71.609 -9.642 80.790 1.00 82.12 126 GLU A CA 1
ATOM 1011 C C . GLU A 1 126 ? -70.989 -9.540 82.197 1.00 82.12 126 GLU A C 1
ATOM 1013 O O . GLU A 1 126 ? -71.709 -9.615 83.196 1.00 82.12 126 GLU A O 1
ATOM 1018 N N . ILE A 1 127 ? -69.684 -9.249 82.292 1.00 76.44 127 ILE A N 1
ATOM 1019 C CA . ILE A 1 127 ? -68.985 -9.017 83.570 1.00 76.44 127 ILE A CA 1
ATOM 1020 C C . ILE A 1 127 ? -69.631 -7.868 84.364 1.00 76.44 127 ILE A C 1
ATOM 1022 O O . ILE A 1 127 ? -69.903 -8.019 85.554 1.00 76.44 127 ILE A O 1
ATOM 1026 N N . VAL A 1 128 ? -69.928 -6.734 83.718 1.00 76.38 128 VAL A N 1
ATOM 1027 C CA . VAL A 1 128 ? -70.541 -5.560 84.377 1.00 76.38 128 VAL A CA 1
ATOM 1028 C C . VAL A 1 128 ? -71.939 -5.874 84.924 1.00 76.38 128 VAL A C 1
ATOM 1030 O O . VAL A 1 128 ? -72.325 -5.354 85.975 1.00 76.38 128 VAL A O 1
ATOM 1033 N N . ASN A 1 129 ? -72.696 -6.730 84.236 1.00 75.19 129 ASN A N 1
ATOM 1034 C CA . ASN A 1 129 ? -74.026 -7.145 84.673 1.00 75.19 129 ASN A CA 1
ATOM 1035 C C . ASN A 1 129 ? -73.974 -8.118 85.863 1.00 75.19 129 ASN A C 1
ATOM 1037 O O . ASN A 1 129 ? -74.785 -7.990 86.780 1.00 75.19 129 ASN A O 1
ATOM 1041 N N . LEU A 1 130 ? -72.998 -9.032 85.895 1.00 69.00 130 LEU A N 1
ATOM 1042 C CA . LEU A 1 130 ? -72.799 -9.954 87.018 1.00 69.00 130 LEU A CA 1
ATOM 1043 C C . LEU A 1 130 ? -72.357 -9.230 88.300 1.00 69.00 130 LEU A C 1
ATOM 1045 O O . LEU A 1 130 ? -72.890 -9.528 89.368 1.00 69.00 130 LEU A O 1
ATOM 1049 N N . THR A 1 131 ? -71.461 -8.239 88.209 1.00 61.09 131 THR A N 1
ATOM 1050 C CA . THR A 1 131 ? -70.991 -7.469 89.381 1.00 61.09 131 THR A CA 1
ATOM 1051 C C . THR A 1 131 ? -72.144 -6.809 90.146 1.00 61.09 131 THR A C 1
ATOM 1053 O O . THR A 1 131 ? -72.212 -6.918 91.369 1.00 61.09 131 THR A O 1
ATOM 1056 N N . LYS A 1 132 ? -73.109 -6.203 89.437 1.00 60.62 132 LYS A N 1
ATOM 1057 C CA . LYS A 1 132 ? -74.284 -5.545 90.047 1.00 60.62 132 LYS A CA 1
ATOM 1058 C C . LYS A 1 132 ? -75.200 -6.488 90.830 1.00 60.62 132 LYS A C 1
ATOM 1060 O O . LYS A 1 132 ? -75.957 -6.024 91.679 1.00 60.62 132 LYS A O 1
ATOM 1065 N N . LEU A 1 133 ? -75.178 -7.789 90.534 1.00 53.75 133 LEU A N 1
ATOM 1066 C CA . LEU A 1 133 ? -76.058 -8.762 91.183 1.00 53.75 133 LEU A CA 1
ATOM 1067 C C . LEU A 1 133 ? -75.578 -9.137 92.597 1.00 53.75 133 LEU A C 1
ATOM 1069 O O . LEU A 1 133 ? -76.372 -9.594 93.415 1.00 53.75 133 LEU A O 1
ATOM 1073 N N . VAL A 1 134 ? -74.288 -8.937 92.887 1.00 53.81 134 VAL A N 1
ATOM 1074 C CA . VAL A 1 134 ? -73.655 -9.308 94.165 1.00 53.81 134 VAL A CA 1
ATOM 1075 C C . VAL A 1 134 ? -73.895 -8.250 95.254 1.00 53.81 134 VAL A C 1
ATOM 1077 O O . VAL A 1 134 ? -73.975 -8.583 96.434 1.00 53.81 134 VAL A O 1
ATOM 1080 N N . GLU A 1 135 ? -74.082 -6.982 94.878 1.00 50.06 135 GLU A N 1
ATOM 1081 C CA . GLU A 1 135 ? -74.156 -5.840 95.809 1.00 50.06 135 GLU A CA 1
ATOM 1082 C C . GLU A 1 135 ? -75.484 -5.717 96.594 1.00 50.06 135 GLU A C 1
ATOM 1084 O O . GLU A 1 135 ? -75.624 -4.818 97.420 1.00 50.06 135 GLU A O 1
ATOM 1089 N N . GLN A 1 136 ? -76.473 -6.594 96.368 1.00 40.53 136 GLN A N 1
ATOM 1090 C CA . GLN A 1 136 ? -77.830 -6.479 96.946 1.00 40.53 136 GLN A CA 1
ATOM 1091 C C . GLN A 1 136 ? -78.160 -7.533 98.032 1.00 40.53 136 GLN A C 1
ATOM 1093 O O . GLN A 1 136 ? -79.325 -7.733 98.382 1.00 40.53 136 GLN A O 1
ATOM 1098 N N . GLY A 1 137 ? -77.153 -8.231 98.572 1.00 34.12 137 GLY A N 1
ATOM 1099 C CA . GLY A 1 137 ? -77.330 -9.442 99.388 1.00 34.12 137 GLY A CA 1
ATOM 1100 C C . GLY A 1 137 ? -77.312 -9.298 100.923 1.00 34.12 137 GLY A C 1
ATOM 1101 O O . GLY A 1 137 ? -76.307 -9.625 101.544 1.00 34.12 137 GLY A O 1
ATOM 1102 N N . SER A 1 138 ? -78.480 -9.041 101.530 1.00 34.06 138 SER A N 1
ATOM 1103 C CA . SER A 1 138 ? -78.872 -9.417 102.919 1.00 34.06 138 SER A CA 1
ATOM 1104 C C . SER A 1 138 ? -78.254 -8.709 104.151 1.00 34.06 138 SER A C 1
ATOM 1106 O O . SER A 1 138 ? -77.155 -8.168 104.118 1.00 34.06 138 SER A O 1
ATOM 1108 N N . GLY A 1 139 ? -78.984 -8.767 105.280 1.00 29.42 139 GLY A N 1
ATOM 1109 C CA . GLY A 1 139 ? -78.506 -8.423 106.628 1.00 29.42 139 GLY A CA 1
ATOM 1110 C C . GLY A 1 139 ? -79.612 -8.431 107.705 1.00 29.42 139 GLY A C 1
ATOM 1111 O O . GLY A 1 139 ? -80.755 -8.110 107.390 1.00 29.42 139 GLY A O 1
ATOM 1112 N N . LEU A 1 140 ? -79.226 -8.716 108.966 1.00 32.34 140 LEU A N 1
ATOM 1113 C CA . LEU A 1 140 ? -79.998 -8.587 110.232 1.00 32.34 140 LEU A CA 1
ATOM 1114 C C . LEU A 1 140 ? -81.209 -9.539 110.452 1.00 32.34 140 LEU A C 1
ATOM 1116 O O . LEU A 1 140 ? -81.799 -10.018 109.492 1.00 32.34 140 LEU A O 1
ATOM 1120 N N . SER A 1 141 ? -81.704 -9.787 111.683 1.00 28.88 141 SER A N 1
ATOM 1121 C CA . SER A 1 141 ? -81.082 -9.945 113.029 1.00 28.88 141 SER A CA 1
ATOM 1122 C C . SER A 1 141 ? -82.150 -10.382 114.071 1.00 28.88 141 SER A C 1
ATOM 1124 O O . SER A 1 141 ? -83.328 -10.192 113.799 1.00 28.88 141 SER A O 1
ATOM 1126 N N . MET A 1 142 ? -81.712 -10.860 115.254 1.00 30.38 142 MET A N 1
ATOM 1127 C CA . MET A 1 142 ? -82.335 -10.760 116.608 1.00 30.38 142 MET A CA 1
ATOM 1128 C C . MET A 1 142 ? -83.812 -11.162 116.870 1.00 30.38 142 MET A C 1
ATOM 1130 O O . MET A 1 142 ? -84.727 -10.754 116.170 1.00 30.38 142 MET A O 1
ATOM 1134 N N . ASP A 1 143 ? -84.076 -11.873 117.979 1.00 30.80 143 ASP A N 1
ATOM 1135 C CA . ASP A 1 143 ? -84.393 -11.263 119.298 1.00 30.80 143 ASP A CA 1
ATOM 1136 C C . ASP A 1 143 ? -84.503 -12.342 120.409 1.00 30.80 143 ASP A C 1
ATOM 1138 O O . ASP A 1 143 ? -84.446 -13.539 120.117 1.00 30.80 143 ASP A O 1
ATOM 1142 N N . GLN A 1 144 ? -84.554 -11.945 121.692 1.00 34.44 144 GLN A N 1
ATOM 1143 C CA . GLN A 1 144 ? -84.125 -12.793 122.827 1.00 34.44 144 GLN A CA 1
ATOM 1144 C C . GLN A 1 144 ? -85.056 -12.795 124.078 1.00 34.44 144 GLN A C 1
ATOM 1146 O O . GLN A 1 144 ? -86.009 -12.029 124.192 1.00 34.44 144 GLN A O 1
ATOM 1151 N N . ASP A 1 145 ? -84.682 -13.653 125.044 1.00 35.22 145 ASP A N 1
ATOM 1152 C CA . ASP A 1 145 ? -84.883 -13.560 126.507 1.00 35.22 145 ASP A CA 1
ATOM 1153 C C . ASP A 1 145 ? -86.199 -13.979 127.219 1.00 35.22 145 ASP A C 1
ATOM 1155 O O . ASP A 1 145 ? -87.138 -13.196 127.391 1.00 35.22 145 ASP A O 1
ATOM 1159 N N . SER A 1 146 ? -86.115 -15.101 127.962 1.00 41.69 146 SER A N 1
ATOM 1160 C CA . SER A 1 146 ? -86.741 -15.245 129.300 1.00 41.69 146 SER A CA 1
ATOM 1161 C C . SER A 1 146 ? -85.886 -14.646 130.449 1.00 41.69 146 SER A C 1
ATOM 1163 O O . SER A 1 146 ? -85.971 -15.038 131.617 1.00 41.69 146 SER A O 1
ATOM 1165 N N . ASN A 1 147 ? -85.077 -13.638 130.103 1.00 51.72 147 ASN A N 1
ATOM 1166 C CA . ASN A 1 147 ? -84.740 -12.404 130.826 1.00 51.72 147 ASN A CA 1
ATOM 1167 C C . ASN A 1 147 ? -84.054 -12.450 132.209 1.00 51.72 147 ASN A C 1
ATOM 1169 O O . ASN A 1 147 ? -83.569 -11.415 132.640 1.00 51.72 147 ASN A O 1
ATOM 1173 N N . ILE A 1 148 ? -83.975 -13.571 132.943 1.00 43.03 148 ILE A N 1
ATOM 1174 C CA . ILE A 1 148 ? -83.192 -13.638 134.209 1.00 43.03 148 ILE A CA 1
ATOM 1175 C C . ILE A 1 148 ? -82.399 -14.938 134.347 1.00 43.03 148 ILE A C 1
ATOM 1177 O O . ILE A 1 148 ? -81.182 -14.906 134.538 1.00 43.03 148 ILE A O 1
ATOM 1181 N N . ARG A 1 149 ? -83.058 -16.101 134.229 1.00 49.84 149 ARG A N 1
ATOM 1182 C CA . ARG A 1 149 ? -82.313 -17.360 134.049 1.00 49.84 149 ARG A CA 1
ATOM 1183 C C . ARG A 1 149 ? -81.709 -17.416 132.653 1.00 49.84 149 ARG A C 1
ATOM 1185 O O . ARG A 1 149 ? -80.608 -17.946 132.513 1.00 49.84 149 ARG A O 1
ATOM 1192 N N . ASP A 1 150 ? -82.375 -16.791 131.682 1.00 55.00 150 ASP A N 1
ATOM 1193 C CA . ASP A 1 150 ? -81.703 -16.446 130.446 1.00 55.00 150 ASP A CA 1
ATOM 1194 C C . ASP A 1 150 ? -80.643 -15.364 130.701 1.00 55.00 150 ASP A C 1
ATOM 1196 O O . ASP A 1 150 ? -79.522 -15.730 130.455 1.00 55.00 150 ASP A O 1
ATOM 1200 N N . LEU A 1 151 ? -80.813 -14.203 131.368 1.00 51.38 151 LEU A N 1
ATOM 1201 C CA . LEU A 1 151 ? -79.657 -13.283 131.626 1.00 51.38 151 LEU A CA 1
ATOM 1202 C C . LEU A 1 151 ? -78.355 -13.922 132.188 1.00 51.38 151 LEU A C 1
ATOM 1204 O O . LEU A 1 151 ? -77.280 -13.372 131.962 1.00 51.38 151 LEU A O 1
ATOM 1208 N N . LEU A 1 152 ? -78.392 -15.075 132.874 1.00 55.56 152 LEU A N 1
ATOM 1209 C CA . LEU A 1 152 ? -77.186 -15.877 133.153 1.00 55.56 152 LEU A CA 1
ATOM 1210 C C . LEU A 1 152 ? -76.747 -16.803 132.003 1.00 55.56 152 LEU A C 1
ATOM 1212 O O . LEU A 1 152 ? -75.557 -16.821 131.693 1.00 55.56 152 LEU A O 1
ATOM 1216 N N . LYS A 1 153 ? -77.660 -17.537 131.352 1.00 65.06 153 LYS A N 1
ATOM 1217 C CA . LYS A 1 153 ? -77.346 -18.268 130.110 1.00 65.06 153 LYS A CA 1
ATOM 1218 C C . LYS A 1 153 ? -76.941 -17.328 128.980 1.00 65.06 153 LYS A C 1
ATOM 1220 O O . LYS A 1 153 ? -75.881 -17.542 128.451 1.00 65.06 153 LYS A O 1
ATOM 1225 N N . PHE A 1 154 ? -77.710 -16.285 128.688 1.00 65.88 154 PHE A N 1
ATOM 1226 C CA . PHE A 1 154 ? -77.455 -15.098 127.874 1.00 65.88 154 PHE A CA 1
ATOM 1227 C C . PHE A 1 154 ? -76.152 -14.414 128.271 1.00 65.88 154 PHE A C 1
ATOM 1229 O O . PHE A 1 154 ? -75.420 -13.990 127.397 1.00 65.88 154 PHE A O 1
ATOM 1236 N N . LYS A 1 155 ? -75.761 -14.346 129.553 1.00 69.38 155 LYS A N 1
ATOM 1237 C CA . LYS A 1 155 ? -74.386 -13.929 129.872 1.00 69.38 155 LYS A CA 1
ATOM 1238 C C . LYS A 1 155 ? -73.379 -14.938 129.320 1.00 69.38 155 LYS A C 1
ATOM 1240 O O . LYS A 1 155 ? -72.390 -14.511 128.739 1.00 69.38 155 LYS A O 1
ATOM 1245 N N . GLU A 1 156 ? -73.585 -16.244 129.477 1.00 77.12 156 GLU A N 1
ATOM 1246 C CA . GLU A 1 156 ? -72.726 -17.259 128.846 1.00 77.12 156 GLU A CA 1
ATOM 1247 C C . GLU A 1 156 ? -72.865 -17.332 127.316 1.00 77.12 156 GLU A C 1
ATOM 1249 O O . GLU A 1 156 ? -71.906 -17.710 126.660 1.00 77.12 156 GLU A O 1
ATOM 1254 N N . GLU A 1 157 ? -74.015 -16.997 126.741 1.00 79.25 157 GLU A N 1
ATOM 1255 C CA . GLU A 1 157 ? -74.374 -17.093 125.326 1.00 79.25 157 GLU A CA 1
ATOM 1256 C C . GLU A 1 157 ? -73.893 -15.840 124.618 1.00 79.25 157 GLU A C 1
ATOM 1258 O O . GLU A 1 157 ? -73.135 -16.003 123.691 1.00 79.25 157 GLU A O 1
ATOM 1263 N N . VAL A 1 158 ? -74.092 -14.630 125.144 1.00 78.12 158 VAL A N 1
ATOM 1264 C CA . VAL A 1 158 ? -73.373 -13.412 124.729 1.00 78.12 158 VAL A CA 1
ATOM 1265 C C . VAL A 1 158 ? -71.874 -13.504 125.031 1.00 78.12 158 VAL A C 1
ATOM 1267 O O . VAL A 1 158 ? -71.082 -12.909 124.313 1.00 78.12 158 VAL A O 1
ATOM 1270 N N . THR A 1 159 ? -71.416 -14.282 126.023 1.00 79.50 159 THR A N 1
ATOM 1271 C CA . THR A 1 159 ? -69.972 -14.588 126.152 1.00 79.50 159 THR A CA 1
ATOM 1272 C C . THR A 1 159 ? -69.513 -15.536 125.039 1.00 79.50 159 THR A C 1
ATOM 1274 O O . THR A 1 159 ? -68.476 -15.281 124.439 1.00 79.50 159 THR A O 1
ATOM 1277 N N . LYS A 1 160 ? -70.287 -16.578 124.700 1.00 85.06 160 LYS A N 1
ATOM 1278 C CA . LYS A 1 160 ? -70.008 -17.495 123.578 1.00 85.06 160 LYS A CA 1
ATOM 1279 C C . LYS A 1 160 ? -70.130 -16.801 122.221 1.00 85.06 160 LYS A C 1
ATOM 1281 O O . LYS A 1 160 ? -69.299 -17.068 121.374 1.00 85.06 160 LYS A O 1
ATOM 1286 N N . GLU A 1 161 ? -71.094 -15.912 122.019 1.00 83.31 161 GLU A N 1
ATOM 1287 C CA . GLU A 1 161 ? -71.318 -15.090 120.829 1.00 83.31 161 GLU A CA 1
ATOM 1288 C C . GLU A 1 161 ? -70.228 -14.034 120.735 1.00 83.31 161 GLU A C 1
ATOM 1290 O O . GLU A 1 161 ? -69.641 -13.897 119.678 1.00 83.31 161 GLU A O 1
ATOM 1295 N N . ARG A 1 162 ? -69.855 -13.355 121.831 1.00 82.31 162 ARG A N 1
ATOM 1296 C CA . ARG A 1 162 ? -68.651 -12.510 121.868 1.00 82.31 162 ARG A CA 1
ATOM 1297 C C . ARG A 1 162 ? -67.430 -13.318 121.460 1.00 82.31 162 ARG A C 1
ATOM 1299 O O . ARG A 1 162 ? -66.662 -12.839 120.643 1.00 82.31 162 ARG A O 1
ATOM 1306 N N . ASP A 1 163 ? -67.237 -14.519 121.995 1.00 84.56 163 ASP A N 1
ATOM 1307 C CA . ASP A 1 163 ? -66.047 -15.325 121.708 1.00 84.56 163 ASP A CA 1
ATOM 1308 C C . ASP A 1 163 ? -66.095 -15.959 120.305 1.00 84.56 163 ASP A C 1
ATOM 1310 O O . ASP A 1 163 ? -65.052 -16.108 119.669 1.00 84.56 163 ASP A O 1
ATOM 1314 N N . GLN A 1 164 ? -67.285 -16.236 119.764 1.00 88.44 164 GLN A N 1
ATOM 1315 C CA . GLN A 1 164 ? -67.523 -16.645 118.376 1.00 88.44 164 GLN A CA 1
ATOM 1316 C C . GLN A 1 164 ? -67.286 -15.483 117.412 1.00 88.44 164 GLN A C 1
ATOM 1318 O O . GLN A 1 164 ? -66.493 -15.647 116.496 1.00 88.44 164 GLN A O 1
ATOM 1323 N N . LEU A 1 165 ? -67.875 -14.310 117.653 1.00 85.75 165 LEU A N 1
ATOM 1324 C CA . LEU A 1 165 ? -67.671 -13.069 116.901 1.00 85.75 165 LEU A CA 1
ATOM 1325 C C . LEU A 1 165 ? -66.225 -12.578 117.004 1.00 85.75 165 LEU A C 1
ATOM 1327 O O . LEU A 1 165 ? -65.706 -12.023 116.049 1.00 85.75 165 LEU A O 1
ATOM 1331 N N . LEU A 1 166 ? -65.535 -12.793 118.125 1.00 88.88 166 LEU A N 1
ATOM 1332 C CA . LEU A 1 166 ? -64.116 -12.463 118.277 1.00 88.88 166 LEU A CA 1
ATOM 1333 C C . LEU A 1 166 ? -63.244 -13.487 117.535 1.00 88.88 166 LEU A C 1
ATOM 1335 O O . LEU A 1 166 ? -62.299 -13.090 116.861 1.00 88.88 166 LEU A O 1
ATOM 1339 N N . THR A 1 167 ? -63.609 -14.774 117.547 1.00 90.75 167 THR A N 1
ATOM 1340 C CA . THR A 1 167 ? -63.008 -15.805 116.677 1.00 90.75 167 THR A CA 1
ATOM 1341 C C . THR A 1 167 ? -63.275 -15.528 115.191 1.00 90.75 167 THR A C 1
ATOM 1343 O O . THR A 1 167 ? -62.413 -15.769 114.352 1.00 90.75 167 THR A O 1
ATOM 1346 N N . GLU A 1 168 ? -64.448 -15.008 114.843 1.00 90.88 168 GLU A N 1
ATOM 1347 C CA . GLU A 1 168 ? -64.847 -14.649 113.484 1.00 90.88 168 GLU A CA 1
ATOM 1348 C C . GLU A 1 168 ? -64.152 -13.369 113.023 1.00 90.88 168 GLU A C 1
ATOM 1350 O O . GLU A 1 168 ? -63.589 -13.353 111.939 1.00 90.88 168 GLU A O 1
ATOM 1355 N N . VAL A 1 169 ? -64.051 -12.342 113.868 1.00 89.62 169 VAL A N 1
ATOM 1356 C CA . VAL A 1 169 ? -63.227 -11.147 113.626 1.00 89.62 169 VAL A CA 1
ATOM 1357 C C . VAL A 1 169 ? -61.745 -11.509 113.507 1.00 89.62 169 VAL A C 1
ATOM 1359 O O . VAL A 1 169 ? -61.050 -10.893 112.704 1.00 89.62 169 VAL A O 1
ATOM 1362 N N . VAL A 1 170 ? -61.245 -12.512 114.239 1.00 92.50 170 VAL A N 1
ATOM 1363 C CA . VAL A 1 170 ? -59.892 -13.057 114.029 1.00 92.50 170 VAL A CA 1
ATOM 1364 C C . VAL A 1 170 ? -59.788 -13.721 112.653 1.00 92.50 170 VAL A C 1
ATOM 1366 O O . VAL A 1 170 ? -58.958 -13.285 111.863 1.00 92.50 170 VAL A O 1
ATOM 1369 N N . LYS A 1 171 ? -60.679 -14.657 112.297 1.00 92.69 171 LYS A N 1
ATOM 1370 C CA . LYS A 1 171 ? -60.698 -15.307 110.968 1.00 92.69 171 LYS A CA 1
ATOM 1371 C C . LYS A 1 171 ? -60.848 -14.317 109.810 1.00 92.69 171 LYS A C 1
ATOM 1373 O O . LYS A 1 171 ? -60.202 -14.472 108.780 1.00 92.69 171 LYS A O 1
ATOM 1378 N N . LEU A 1 172 ? -61.685 -13.293 109.965 1.00 90.69 172 LEU A N 1
ATOM 1379 C CA . LEU A 1 172 ? -61.888 -12.234 108.976 1.00 90.69 172 LEU A CA 1
ATOM 1380 C C . LEU A 1 172 ? -60.656 -11.331 108.871 1.00 90.69 172 LEU A C 1
ATOM 1382 O O . LEU A 1 172 ? -60.318 -10.917 107.770 1.00 90.69 172 LEU A O 1
ATOM 1386 N N . ARG A 1 173 ? -59.939 -11.063 109.972 1.00 91.62 173 ARG A N 1
ATOM 1387 C CA . ARG A 1 173 ? -58.645 -10.358 109.936 1.00 91.62 173 ARG A CA 1
ATOM 1388 C C . ARG A 1 173 ? -57.544 -11.201 109.299 1.00 91.62 173 ARG A C 1
ATOM 1390 O O . ARG A 1 173 ? -56.768 -10.657 108.526 1.00 91.62 173 ARG A O 1
ATOM 1397 N N . GLU A 1 174 ? -57.492 -12.500 109.582 1.00 93.12 174 GLU A N 1
ATOM 1398 C CA . GLU A 1 174 ? -56.566 -13.449 108.950 1.00 93.12 174 GLU A CA 1
ATOM 1399 C C . GLU A 1 174 ? -56.838 -13.553 107.442 1.00 93.12 174 GLU A C 1
ATOM 1401 O O . GLU A 1 174 ? -55.918 -13.419 106.640 1.00 93.12 174 GLU A O 1
ATOM 1406 N N . SER A 1 175 ? -58.105 -13.693 107.044 1.00 93.94 175 SER A N 1
ATOM 1407 C CA . SER A 1 175 ? -58.523 -13.719 105.639 1.00 93.94 175 SER A CA 1
ATOM 1408 C C . SER A 1 175 ? -58.263 -12.387 104.928 1.00 93.94 175 SER A C 1
ATOM 1410 O O . SER A 1 175 ? -57.738 -12.389 103.818 1.00 93.94 175 SER A O 1
ATOM 1412 N N . LEU A 1 176 ? -58.551 -11.247 105.563 1.00 91.50 176 LEU A N 1
ATOM 1413 C CA . LEU A 1 176 ? -58.277 -9.922 105.000 1.00 91.50 176 LEU A CA 1
ATOM 1414 C C . LEU A 1 176 ? -56.768 -9.671 104.872 1.00 91.50 176 LEU A C 1
ATOM 1416 O O . LEU A 1 176 ? -56.337 -9.120 103.861 1.00 91.50 176 LEU A O 1
ATOM 1420 N N . ALA A 1 177 ? -55.953 -10.123 105.830 1.00 94.12 177 ALA A N 1
ATOM 1421 C CA . ALA A 1 177 ? -54.496 -10.081 105.723 1.00 94.12 177 ALA A CA 1
ATOM 1422 C C . ALA A 1 177 ? -53.992 -10.936 104.547 1.00 94.12 177 ALA A C 1
ATOM 1424 O O . ALA A 1 177 ? -53.239 -10.425 103.724 1.00 94.12 177 ALA A O 1
ATOM 1425 N N . GLN A 1 178 ? -54.475 -12.177 104.402 1.00 94.81 178 GLN A N 1
ATOM 1426 C CA . GLN A 1 178 ? -54.133 -13.053 103.269 1.00 94.81 178 GLN A CA 1
ATOM 1427 C C . GLN A 1 178 ? -54.543 -12.452 101.916 1.00 94.81 178 GLN A C 1
ATOM 1429 O O . GLN A 1 178 ? -53.769 -12.503 100.966 1.00 94.81 178 GLN A O 1
ATOM 1434 N N . ILE A 1 179 ? -55.731 -11.847 101.821 1.00 92.81 179 ILE A N 1
ATOM 1435 C CA . ILE A 1 179 ? -56.193 -11.163 100.601 1.00 92.81 179 ILE A CA 1
ATOM 1436 C C . ILE A 1 179 ? -55.330 -9.925 100.310 1.00 92.81 179 ILE A C 1
ATOM 1438 O O . ILE A 1 179 ? -54.995 -9.677 99.155 1.00 92.81 179 ILE A O 1
ATOM 1442 N N . THR A 1 180 ? -54.914 -9.178 101.338 1.00 92.81 180 THR A N 1
ATOM 1443 C CA . THR A 1 180 ? -54.024 -8.012 101.180 1.00 92.81 180 THR A CA 1
ATOM 1444 C C . THR A 1 180 ? -52.626 -8.431 100.710 1.00 92.81 180 THR A C 1
ATOM 1446 O O . THR A 1 180 ? -52.059 -7.794 99.828 1.00 92.81 180 THR A O 1
ATOM 1449 N N . GLU A 1 181 ? -52.082 -9.522 101.251 1.00 95.19 181 GLU A N 1
ATOM 1450 C CA . GLU A 1 181 ? -50.798 -10.103 100.836 1.00 95.19 181 GLU A CA 1
ATOM 1451 C C . GLU A 1 181 ? -50.863 -10.625 99.389 1.00 95.19 181 GLU A C 1
ATOM 1453 O O . GLU A 1 181 ? -49.998 -10.308 98.574 1.00 95.19 181 GLU A O 1
ATOM 1458 N N . GLN A 1 182 ? -51.944 -11.326 99.021 1.00 95.31 182 GLN A N 1
ATOM 1459 C CA . GLN A 1 182 ? -52.196 -11.757 97.640 1.00 95.31 182 GLN A CA 1
ATOM 1460 C C . GLN A 1 182 ? -52.359 -10.575 96.675 1.00 95.31 182 GLN A C 1
ATOM 1462 O O . GLN A 1 182 ? -51.861 -10.644 95.552 1.00 95.31 182 GLN A O 1
ATOM 1467 N N . GLN A 1 183 ? -53.013 -9.485 97.092 1.00 94.06 183 GLN A N 1
ATOM 1468 C CA . GLN A 1 183 ? -53.107 -8.265 96.289 1.00 94.06 183 GLN A CA 1
ATOM 1469 C C . GLN A 1 183 ? -51.721 -7.649 96.059 1.00 94.06 183 GLN A C 1
ATOM 1471 O O . GLN A 1 183 ? -51.401 -7.319 94.921 1.00 94.06 183 GLN A O 1
ATOM 1476 N N . GLN A 1 184 ? -50.885 -7.535 97.095 1.00 95.12 184 GLN A N 1
ATOM 1477 C CA . GLN A 1 184 ? -49.537 -6.965 96.976 1.00 95.12 184 GLN A CA 1
ATOM 1478 C C . GLN A 1 184 ? -48.617 -7.816 96.085 1.00 95.12 184 GLN A C 1
ATOM 1480 O O . GLN A 1 184 ? -47.883 -7.264 95.265 1.00 95.12 184 GLN A O 1
ATOM 1485 N N . GLU A 1 185 ? -48.692 -9.147 96.180 1.00 95.25 185 G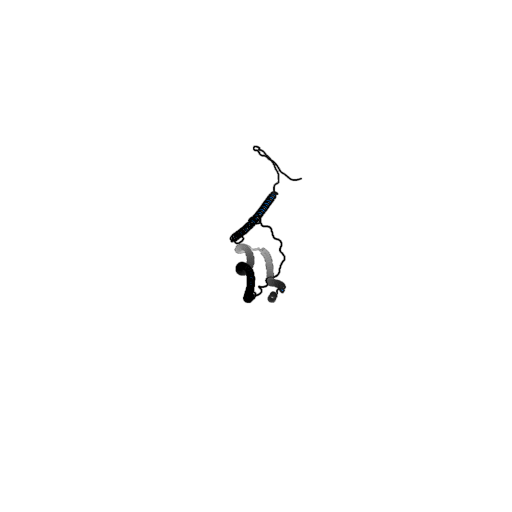LU A N 1
ATOM 1486 C CA . GLU A 1 185 ? -47.958 -10.052 95.284 1.00 95.25 185 GLU A CA 1
ATOM 1487 C C . GLU A 1 185 ? -48.434 -9.900 93.827 1.00 95.25 185 GLU A C 1
ATOM 1489 O O . GLU A 1 185 ? -47.619 -9.747 92.917 1.00 95.25 185 GLU A O 1
ATOM 1494 N N . MET A 1 186 ? -49.754 -9.853 93.601 1.00 92.50 186 MET A N 1
ATOM 1495 C CA . MET A 1 186 ? -50.342 -9.635 92.273 1.00 92.50 186 MET A CA 1
ATOM 1496 C C . MET A 1 186 ? -49.999 -8.260 91.688 1.00 92.50 186 MET A C 1
ATOM 1498 O O . MET A 1 186 ? -49.754 -8.158 90.486 1.00 92.50 186 MET A O 1
ATOM 1502 N N . GLU A 1 187 ? -49.956 -7.206 92.506 1.00 93.94 187 GLU A N 1
ATOM 1503 C CA . GLU A 1 187 ? -49.533 -5.868 92.087 1.00 93.94 187 GLU A CA 1
ATOM 1504 C C . GLU A 1 187 ? -48.050 -5.850 91.706 1.00 93.94 187 GLU A C 1
ATOM 1506 O O . GLU A 1 187 ? -47.722 -5.346 90.629 1.00 93.94 187 GLU A O 1
ATOM 1511 N N . ARG A 1 188 ? -47.166 -6.490 92.487 1.00 96.12 188 ARG A N 1
ATOM 1512 C CA . ARG A 1 188 ? -45.741 -6.602 92.133 1.00 96.12 188 ARG A CA 1
ATOM 1513 C C . ARG A 1 188 ? -45.538 -7.398 90.840 1.00 96.12 188 ARG A C 1
ATOM 1515 O O . ARG A 1 188 ? -44.825 -6.937 89.952 1.00 96.12 188 ARG A O 1
ATOM 1522 N N . CYS A 1 189 ? -46.225 -8.529 90.667 1.00 95.44 189 CYS A N 1
ATOM 1523 C CA . CYS A 1 189 ? -46.189 -9.285 89.411 1.00 95.44 189 CYS A CA 1
ATOM 1524 C C . CYS A 1 189 ? -46.765 -8.492 88.219 1.00 95.44 189 CYS A C 1
ATOM 1526 O O . CYS A 1 189 ? -46.297 -8.663 87.091 1.00 95.44 189 CYS A O 1
ATOM 1528 N N . ARG A 1 190 ? -47.739 -7.595 88.440 1.00 95.50 190 ARG A N 1
ATOM 1529 C CA . ARG A 1 190 ? -48.240 -6.675 87.401 1.00 95.50 190 ARG A CA 1
ATOM 1530 C C . ARG A 1 190 ? -47.172 -5.656 86.998 1.00 95.50 190 ARG A C 1
ATOM 1532 O O . ARG A 1 190 ? -46.979 -5.427 85.808 1.00 95.50 190 ARG A O 1
ATOM 1539 N N . GLU A 1 191 ? -46.451 -5.086 87.960 1.00 95.94 191 GLU A N 1
ATOM 1540 C CA . GLU A 1 191 ? -45.360 -4.138 87.697 1.00 95.94 191 GLU A CA 1
ATOM 1541 C C . GLU A 1 191 ? -44.154 -4.807 87.015 1.00 95.94 191 GLU A C 1
ATOM 1543 O O . GLU A 1 191 ? -43.586 -4.241 86.081 1.00 95.94 191 GLU A O 1
ATOM 1548 N N . GLU A 1 192 ? -43.799 -6.035 87.402 1.00 96.31 192 GLU A N 1
ATOM 1549 C CA . GLU A 1 192 ? -42.791 -6.865 86.720 1.00 96.31 192 GLU A CA 1
ATOM 1550 C C . GLU A 1 192 ? -43.197 -7.162 85.256 1.00 96.31 192 GLU A C 1
ATOM 1552 O O . GLU A 1 192 ? -42.370 -7.090 84.335 1.00 96.31 192 GLU A O 1
ATOM 1557 N N . ALA A 1 193 ? -44.485 -7.422 85.004 1.00 94.62 193 ALA A N 1
ATOM 1558 C CA . ALA A 1 193 ? -45.029 -7.596 83.656 1.00 94.62 193 ALA A CA 1
ATOM 1559 C C . ALA A 1 193 ? -45.029 -6.285 82.839 1.00 94.62 193 ALA A C 1
ATOM 1561 O O . ALA A 1 193 ? -44.658 -6.284 81.666 1.00 94.62 193 ALA A O 1
ATOM 1562 N N . GLU A 1 194 ? -45.381 -5.146 83.440 1.00 94.69 194 GLU A N 1
ATOM 1563 C CA . GLU A 1 194 ? -45.340 -3.828 82.784 1.00 94.69 194 GLU A CA 1
ATOM 1564 C C . GLU A 1 194 ? -43.897 -3.403 82.437 1.00 94.69 194 GLU A C 1
ATOM 1566 O O . GLU A 1 194 ? -43.633 -2.881 81.345 1.00 94.69 194 GLU A O 1
ATOM 1571 N N . GLN A 1 195 ? -42.930 -3.704 83.309 1.00 96.25 195 GLN A N 1
ATOM 1572 C CA . GLN A 1 195 ? -41.503 -3.483 83.052 1.00 96.25 195 GLN A CA 1
ATOM 1573 C C . GLN A 1 195 ? -40.971 -4.368 81.914 1.00 96.25 195 GLN A C 1
ATOM 1575 O O . GLN A 1 195 ? -40.273 -3.874 81.028 1.00 96.25 195 GLN A O 1
ATOM 1580 N N . THR A 1 196 ? -41.327 -5.654 81.872 1.00 96.69 196 THR A N 1
ATOM 1581 C CA . THR A 1 196 ? -40.897 -6.542 80.775 1.00 96.69 196 THR A CA 1
ATOM 1582 C C . THR A 1 196 ? -41.573 -6.201 79.442 1.00 96.69 196 THR A C 1
ATOM 1584 O O . THR A 1 196 ? -40.908 -6.198 78.406 1.00 96.69 196 THR A O 1
ATOM 1587 N N . ILE A 1 197 ? -42.849 -5.794 79.439 1.00 95.44 197 ILE A N 1
ATOM 1588 C CA . ILE A 1 197 ? -43.533 -5.283 78.236 1.00 95.44 197 ILE A CA 1
ATOM 1589 C C . ILE A 1 197 ? -42.836 -4.028 77.690 1.00 95.44 197 ILE A C 1
ATOM 1591 O O . ILE A 1 197 ? -42.596 -3.937 76.483 1.00 95.44 197 ILE A O 1
ATOM 1595 N N . THR A 1 198 ? -42.478 -3.068 78.547 1.00 96.50 198 THR A N 1
ATOM 1596 C CA . THR A 1 198 ? -41.793 -1.839 78.104 1.00 96.50 198 THR A CA 1
ATOM 1597 C C . THR A 1 198 ? -40.360 -2.096 77.628 1.00 96.50 198 THR A C 1
ATOM 1599 O O . THR A 1 198 ? -39.925 -1.451 76.672 1.00 96.50 198 THR A O 1
ATOM 1602 N N . GLN A 1 199 ? -39.652 -3.081 78.194 1.00 96.69 199 GLN A N 1
ATOM 1603 C CA . GLN A 1 199 ? -38.368 -3.563 77.663 1.00 96.69 199 GLN A CA 1
ATOM 1604 C C . GLN A 1 199 ? -38.530 -4.166 76.257 1.00 96.69 199 GLN A C 1
ATOM 1606 O O . GLN A 1 199 ? -37.869 -3.712 75.322 1.00 96.69 199 GLN A O 1
ATOM 1611 N N . PHE A 1 200 ? -39.463 -5.105 76.056 1.00 96.31 200 PHE A N 1
ATOM 1612 C CA . PHE A 1 200 ? -39.695 -5.703 74.733 1.00 96.31 200 PHE A CA 1
ATOM 1613 C C . PHE A 1 200 ? -40.150 -4.678 73.682 1.00 96.31 200 PHE A C 1
ATOM 1615 O O . PHE A 1 200 ? -39.758 -4.778 72.520 1.00 96.31 200 PHE A O 1
ATOM 1622 N N . GLN A 1 201 ? -40.920 -3.651 74.059 1.00 95.94 201 GLN A N 1
ATOM 1623 C CA . GLN A 1 201 ? -41.263 -2.547 73.150 1.00 95.94 201 GLN A CA 1
ATOM 1624 C C . GLN A 1 201 ? -40.022 -1.762 72.690 1.00 95.94 201 GLN A C 1
ATOM 1626 O O . GLN A 1 201 ? -39.911 -1.434 71.506 1.00 95.94 201 GLN A O 1
ATOM 1631 N N . GLN A 1 202 ? -39.066 -1.500 73.589 1.00 96.75 202 GLN A N 1
ATOM 1632 C CA . GLN A 1 202 ? -37.796 -0.851 73.239 1.00 96.75 202 GLN A CA 1
ATOM 1633 C C . GLN A 1 202 ? -36.936 -1.743 72.332 1.00 96.75 202 GLN A C 1
ATOM 1635 O O . GLN A 1 202 ? -36.417 -1.258 71.324 1.00 96.75 202 GLN A O 1
ATOM 1640 N N . GLU A 1 203 ? -36.848 -3.048 72.613 1.00 96.38 203 GLU A N 1
ATOM 1641 C CA . GLU A 1 203 ? -36.143 -4.004 71.750 1.00 96.38 203 GLU A CA 1
ATOM 1642 C C . GLU A 1 203 ? -36.760 -4.082 70.347 1.00 96.38 203 GLU A C 1
ATOM 1644 O O . GLU A 1 203 ? -36.039 -3.985 69.354 1.00 96.38 203 GLU A O 1
ATOM 1649 N N . ILE A 1 204 ? -38.090 -4.188 70.236 1.00 95.81 204 ILE A N 1
ATOM 1650 C CA . ILE A 1 204 ? -38.806 -4.185 68.949 1.00 95.81 204 ILE A CA 1
ATOM 1651 C C . ILE A 1 204 ? -38.501 -2.897 68.175 1.00 95.81 204 ILE A C 1
ATOM 1653 O O . ILE A 1 204 ? -38.185 -2.952 66.982 1.00 95.81 204 ILE A O 1
ATOM 1657 N N . GLN A 1 205 ? -38.531 -1.741 68.845 1.00 96.88 205 GLN A N 1
ATOM 1658 C CA . GLN A 1 205 ? -38.227 -0.462 68.210 1.00 96.88 205 GLN A CA 1
ATOM 1659 C C . GLN A 1 205 ? -36.760 -0.373 67.757 1.00 96.88 205 GLN A C 1
ATOM 1661 O O . GLN A 1 205 ? -36.487 0.163 66.676 1.00 96.88 205 GLN A O 1
ATOM 1666 N N . GLN A 1 206 ? -35.814 -0.923 68.524 1.00 96.88 206 GLN A N 1
ATOM 1667 C CA . GLN A 1 206 ? -34.414 -1.037 68.114 1.00 96.88 206 GLN A CA 1
ATOM 1668 C C . GLN A 1 206 ? -34.263 -1.965 66.900 1.00 96.88 206 GLN A C 1
ATOM 1670 O O . GLN A 1 206 ? -33.650 -1.561 65.911 1.00 96.88 206 GLN A O 1
ATOM 1675 N N . ARG A 1 207 ? -34.867 -3.160 66.918 1.00 95.00 207 ARG A N 1
ATOM 1676 C CA . ARG A 1 207 ? -34.802 -4.115 65.799 1.00 95.00 207 ARG A CA 1
ATOM 1677 C C . ARG A 1 207 ? -35.405 -3.543 64.518 1.00 95.00 207 ARG A C 1
ATOM 1679 O O . ARG A 1 207 ? -34.781 -3.663 63.470 1.00 95.00 207 ARG A O 1
ATOM 1686 N N . GLN A 1 208 ? -36.530 -2.827 64.585 1.00 95.75 208 GLN A N 1
ATOM 1687 C CA . GLN A 1 208 ? -37.068 -2.100 63.425 1.00 95.75 208 GLN A CA 1
ATOM 1688 C C . GLN A 1 208 ? -36.076 -1.064 62.868 1.00 95.75 208 GLN A C 1
ATOM 1690 O O . GLN A 1 208 ? -35.895 -0.966 61.651 1.00 95.75 208 GLN A O 1
ATOM 1695 N N . ASN A 1 209 ? -35.403 -0.306 63.739 1.00 96.12 209 ASN A N 1
ATOM 1696 C CA . ASN A 1 209 ? -34.403 0.682 63.331 1.00 96.12 209 ASN A CA 1
ATOM 1697 C C . ASN A 1 209 ? -33.156 0.031 62.704 1.00 96.12 209 ASN A C 1
ATOM 1699 O O . ASN A 1 209 ? -32.633 0.541 61.711 1.00 96.12 209 ASN A O 1
ATOM 1703 N N . GLU A 1 210 ? -32.704 -1.108 63.230 1.00 96.00 210 GLU A N 1
ATOM 1704 C CA . GLU A 1 210 ? -31.625 -1.922 62.653 1.00 96.00 210 GLU A CA 1
ATOM 1705 C C . GLU A 1 210 ? -32.015 -2.482 61.276 1.00 96.00 210 GLU A C 1
ATOM 1707 O O . GLU A 1 210 ? -31.289 -2.274 60.302 1.00 96.00 210 GLU A O 1
ATOM 1712 N N . THR A 1 211 ? -33.196 -3.100 61.153 1.00 94.75 211 THR A N 1
ATOM 1713 C CA . THR A 1 211 ? -33.727 -3.617 59.880 1.00 94.75 211 THR A CA 1
ATOM 1714 C C . THR A 1 211 ? -33.872 -2.511 58.831 1.00 94.75 211 THR A C 1
ATOM 1716 O O . THR A 1 211 ? -33.483 -2.698 57.680 1.00 94.75 211 THR A O 1
ATOM 1719 N N . SER A 1 212 ? -34.359 -1.328 59.218 1.00 96.12 212 SER A N 1
ATOM 1720 C CA . SER A 1 212 ? -34.478 -0.159 58.333 1.00 96.12 212 SER A CA 1
ATOM 1721 C C . SER A 1 212 ? -33.113 0.345 57.841 1.00 96.12 212 SER A C 1
ATOM 1723 O O . SER A 1 212 ? -32.946 0.654 56.656 1.00 96.12 212 SER A O 1
ATOM 1725 N N . ARG A 1 213 ? -32.097 0.375 58.717 1.00 96.56 213 ARG A N 1
ATOM 1726 C CA . ARG A 1 213 ? -30.715 0.736 58.351 1.00 96.56 213 ARG A CA 1
ATOM 1727 C C . ARG A 1 213 ? -30.104 -0.270 57.378 1.00 96.56 213 ARG A C 1
ATOM 1729 O O . ARG A 1 213 ? -29.573 0.143 56.346 1.00 96.56 213 ARG A O 1
ATOM 1736 N N . GLU A 1 214 ? -30.206 -1.565 57.666 1.00 94.00 214 GLU A N 1
ATOM 1737 C CA . GLU A 1 214 ? -29.603 -2.597 56.820 1.00 94.00 214 GLU A CA 1
ATOM 1738 C C . GLU A 1 214 ? -30.355 -2.754 55.486 1.00 94.00 214 GLU A C 1
ATOM 1740 O O . GLU A 1 214 ? -29.721 -2.922 54.448 1.00 94.00 214 GLU A O 1
ATOM 1745 N N . SER A 1 215 ? -31.679 -2.549 55.457 1.00 95.31 215 SER A N 1
ATOM 1746 C CA . SER A 1 215 ? -32.459 -2.469 54.211 1.00 95.31 215 SER A CA 1
ATOM 1747 C C . SER A 1 215 ? -31.977 -1.332 53.301 1.00 95.31 215 SER A C 1
ATOM 1749 O O . SER A 1 215 ? -31.753 -1.548 52.111 1.00 95.31 215 SER A O 1
ATOM 1751 N N . ARG A 1 216 ? -31.749 -0.127 53.847 1.00 95.94 216 ARG A N 1
ATOM 1752 C CA . ARG A 1 216 ? -31.201 1.016 53.084 1.00 95.94 216 ARG A CA 1
ATOM 1753 C C . ARG A 1 216 ? -29.768 0.772 52.600 1.00 95.94 216 ARG A C 1
ATOM 1755 O O . ARG A 1 216 ? -29.374 1.300 51.564 1.00 95.94 216 ARG A O 1
ATOM 1762 N N . LYS A 1 217 ? -28.977 -0.005 53.345 1.00 96.31 217 LYS A N 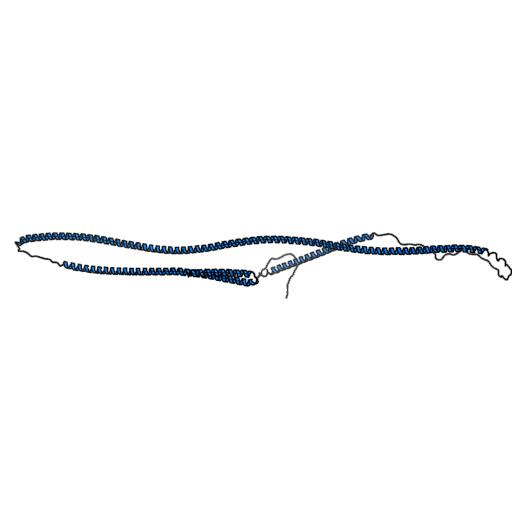1
ATOM 1763 C CA . LYS A 1 217 ? -27.612 -0.407 52.970 1.00 96.31 217 LYS A CA 1
ATOM 1764 C C . LYS A 1 217 ? -27.626 -1.455 51.854 1.00 96.31 217 LYS A C 1
ATOM 1766 O O . LYS A 1 217 ? -26.919 -1.280 50.866 1.00 96.31 217 LYS A O 1
ATOM 1771 N N . LYS A 1 218 ? -28.504 -2.458 51.946 1.00 96.44 218 LYS A N 1
ATOM 1772 C CA . LYS A 1 218 ? -28.787 -3.423 50.876 1.00 96.44 218 LYS A CA 1
ATOM 1773 C C . LYS A 1 218 ? -29.221 -2.722 49.585 1.00 96.44 218 LYS A C 1
ATOM 1775 O O . LYS A 1 218 ? -28.657 -3.002 48.537 1.00 96.44 218 LYS A O 1
ATOM 1780 N N . GLU A 1 219 ? -30.162 -1.780 49.650 1.00 96.44 219 GLU A N 1
ATOM 1781 C CA . GLU A 1 219 ? -30.659 -1.062 48.464 1.00 96.44 219 GLU A CA 1
ATOM 1782 C C . GLU A 1 219 ? -29.558 -0.257 47.742 1.00 96.44 219 GLU A C 1
ATOM 1784 O O . GLU A 1 219 ? -29.559 -0.166 46.515 1.00 96.44 219 GLU A O 1
ATOM 1789 N N . LYS A 1 220 ? -28.588 0.300 48.485 1.00 96.75 220 LYS A N 1
ATOM 1790 C CA . LYS A 1 220 ? -27.397 0.943 47.902 1.00 96.75 220 LYS A CA 1
ATOM 1791 C C . LYS A 1 220 ? -26.484 -0.069 47.216 1.00 96.75 220 LYS A C 1
ATOM 1793 O O . LYS A 1 220 ? -26.184 0.101 46.039 1.00 96.75 220 LYS A O 1
ATOM 1798 N N . LEU A 1 221 ? -26.127 -1.149 47.913 1.00 94.94 221 LEU A N 1
ATOM 1799 C CA . LEU A 1 221 ? -25.271 -2.210 47.373 1.00 94.94 221 LEU A CA 1
ATOM 1800 C C . LEU A 1 221 ? -25.895 -2.888 46.141 1.00 94.94 221 LEU A C 1
ATOM 1802 O O . LEU A 1 221 ? -25.184 -3.209 45.196 1.00 94.94 221 LEU A O 1
ATOM 1806 N N . GLU A 1 222 ? -27.221 -3.049 46.089 1.00 96.19 222 GLU A N 1
ATOM 1807 C CA . GLU A 1 222 ? -27.919 -3.541 44.894 1.00 96.19 222 GLU A CA 1
ATOM 1808 C C . GLU A 1 222 ? -27.861 -2.561 43.713 1.00 96.19 222 GLU A C 1
ATOM 1810 O O . GLU A 1 222 ? -27.825 -3.001 42.565 1.00 96.19 222 GLU A O 1
ATOM 1815 N N . LYS A 1 223 ? -27.854 -1.245 43.958 1.00 97.25 223 LYS A N 1
ATOM 1816 C CA . LYS A 1 223 ? -27.691 -0.229 42.903 1.00 97.25 223 LYS A CA 1
ATOM 1817 C C . LYS A 1 223 ? -26.250 -0.182 42.399 1.00 97.25 223 LYS A C 1
ATOM 1819 O O . LYS A 1 223 ? -26.041 -0.172 41.191 1.00 97.25 223 LYS A O 1
ATOM 1824 N N . GLU A 1 224 ? -25.279 -0.231 43.306 1.00 96.31 224 GLU A N 1
ATOM 1825 C CA . GLU A 1 224 ? -23.849 -0.318 42.988 1.00 96.31 224 GLU A CA 1
ATOM 1826 C C . GLU A 1 224 ? -23.538 -1.593 42.185 1.00 96.31 224 GLU A C 1
ATOM 1828 O O . GLU A 1 224 ? -22.902 -1.516 41.137 1.00 96.31 224 GLU A O 1
ATOM 1833 N N . LEU A 1 225 ? -24.073 -2.750 42.591 1.00 95.19 225 LEU A N 1
ATOM 1834 C CA . LEU A 1 225 ? -23.912 -4.018 41.870 1.00 95.19 225 LEU A CA 1
ATOM 1835 C C . LEU A 1 225 ? -24.557 -3.990 40.474 1.00 95.19 225 LEU A C 1
ATOM 1837 O O . LEU A 1 225 ? -23.954 -4.477 39.520 1.00 95.19 225 LEU A O 1
ATOM 1841 N N . ARG A 1 226 ? -25.748 -3.390 40.320 1.00 96.94 226 ARG A N 1
ATOM 1842 C CA . ARG A 1 226 ? -26.374 -3.202 38.995 1.00 96.94 226 ARG A CA 1
ATOM 1843 C C . ARG A 1 226 ? -25.552 -2.274 38.097 1.00 96.94 226 ARG A C 1
ATOM 1845 O O . ARG A 1 226 ? -25.417 -2.577 36.917 1.00 96.94 226 ARG A O 1
ATOM 1852 N N . GLN A 1 227 ? -24.983 -1.196 38.644 1.00 96.88 227 GLN A N 1
ATOM 1853 C CA . GLN A 1 227 ? -24.116 -0.290 37.885 1.00 96.88 227 GLN A CA 1
ATOM 1854 C C . GLN A 1 227 ? -22.833 -0.999 37.430 1.00 96.88 227 GLN A C 1
ATOM 1856 O O . GLN A 1 227 ? -22.497 -0.954 36.251 1.00 96.88 227 GLN A O 1
ATOM 1861 N N . ILE A 1 228 ? -22.164 -1.725 38.332 1.00 96.25 228 ILE A N 1
ATOM 1862 C CA . ILE A 1 228 ? -20.957 -2.504 38.015 1.00 96.25 228 ILE A CA 1
ATOM 1863 C C . ILE A 1 228 ? -21.253 -3.578 36.956 1.00 96.25 228 ILE A C 1
ATOM 1865 O O . ILE A 1 228 ? -20.433 -3.789 36.065 1.00 96.25 228 ILE A O 1
ATOM 1869 N N . GLN A 1 229 ? -22.430 -4.212 36.994 1.00 97.25 229 GLN A N 1
ATOM 1870 C CA . GLN A 1 229 ? -22.869 -5.140 35.948 1.00 97.25 229 GLN A CA 1
ATOM 1871 C C . GLN A 1 229 ? -23.011 -4.434 34.587 1.00 97.25 229 GLN A C 1
ATOM 1873 O O . GLN A 1 229 ? -22.452 -4.911 33.602 1.00 97.25 229 GLN A O 1
ATOM 1878 N N . THR A 1 230 ? -23.682 -3.275 34.514 1.00 97.38 230 THR A N 1
ATOM 1879 C CA . THR A 1 230 ? -23.797 -2.522 33.248 1.00 97.38 230 THR A CA 1
ATOM 1880 C C . THR A 1 230 ? -22.457 -1.976 32.745 1.00 97.38 230 THR A C 1
ATOM 1882 O O . THR A 1 230 ? -22.219 -1.940 31.536 1.00 97.38 230 THR A O 1
ATOM 1885 N N . ASP A 1 231 ? -21.551 -1.602 33.649 1.00 96.62 231 ASP A N 1
ATOM 1886 C CA . ASP A 1 231 ? -20.200 -1.154 33.308 1.00 96.62 231 ASP A CA 1
ATOM 1887 C C . ASP A 1 231 ? -19.355 -2.331 32.785 1.00 96.62 231 ASP A C 1
ATOM 1889 O O . ASP A 1 231 ? -18.639 -2.197 31.794 1.00 96.62 231 ASP A O 1
ATOM 1893 N N . MET A 1 232 ? -19.483 -3.521 33.379 1.00 97.19 232 MET A N 1
ATOM 1894 C CA . MET A 1 232 ? -18.844 -4.742 32.881 1.00 97.19 232 MET A CA 1
ATOM 1895 C C . MET A 1 232 ? -19.379 -5.134 31.498 1.00 97.19 232 MET A C 1
ATOM 1897 O O . MET A 1 232 ? -18.586 -5.414 30.599 1.00 97.19 232 MET A O 1
ATOM 1901 N N . ASP A 1 233 ? -20.699 -5.125 31.297 1.00 97.06 233 ASP A N 1
ATOM 1902 C CA . ASP A 1 233 ? -21.314 -5.508 30.022 1.00 97.06 233 ASP A CA 1
ATOM 1903 C C . ASP A 1 233 ? -20.954 -4.528 28.891 1.00 97.06 233 ASP A C 1
ATOM 1905 O O . ASP A 1 233 ? -20.676 -4.955 27.766 1.00 97.06 233 ASP A O 1
ATOM 1909 N N . THR A 1 234 ? -20.865 -3.224 29.181 1.00 97.38 234 THR A N 1
ATOM 1910 C CA . THR A 1 234 ? -20.393 -2.216 28.212 1.00 97.38 234 THR A CA 1
ATOM 1911 C C . THR A 1 234 ? -18.897 -2.347 27.915 1.00 97.38 234 THR A C 1
ATOM 1913 O O . THR A 1 234 ? -18.518 -2.380 26.744 1.00 97.38 234 THR A O 1
ATOM 1916 N N . ARG A 1 235 ? -18.028 -2.550 28.917 1.00 96.19 235 ARG A N 1
ATOM 1917 C CA . ARG A 1 235 ? -16.611 -2.884 28.654 1.00 96.19 235 ARG A CA 1
ATOM 1918 C C . ARG A 1 235 ? -16.466 -4.182 27.859 1.00 96.19 235 ARG A C 1
ATOM 1920 O O . ARG A 1 235 ? -15.594 -4.288 26.998 1.00 96.19 235 ARG A O 1
ATOM 1927 N N . GLN A 1 236 ? -17.340 -5.163 28.073 1.00 97.75 236 GLN A N 1
ATOM 1928 C CA . GLN A 1 236 ? -17.317 -6.418 27.328 1.00 97.75 236 GLN A CA 1
ATOM 1929 C C . GLN A 1 236 ? -17.764 -6.253 25.861 1.00 97.75 236 GLN A C 1
ATOM 1931 O O . GLN A 1 236 ? -17.277 -7.006 25.008 1.00 97.75 236 GLN A O 1
ATOM 1936 N N . THR A 1 237 ? -18.626 -5.288 25.517 1.00 96.69 237 THR A N 1
ATOM 1937 C CA . THR A 1 237 ? -18.914 -4.961 24.105 1.00 96.69 237 THR A CA 1
ATOM 1938 C C . THR A 1 237 ? -17.795 -4.138 23.465 1.00 96.69 237 THR A C 1
ATOM 1940 O O . THR A 1 237 ? -17.399 -4.463 22.345 1.00 96.69 237 THR A O 1
ATOM 1943 N N . GLU A 1 238 ? -17.199 -3.176 24.179 1.00 97.06 238 GLU A N 1
ATOM 1944 C CA . GLU A 1 238 ? -16.006 -2.441 23.723 1.00 97.06 238 GLU A CA 1
ATOM 1945 C C . GLU A 1 238 ? -14.838 -3.386 23.395 1.00 97.06 238 GLU A C 1
ATOM 1947 O O . GLU A 1 238 ? -14.263 -3.304 22.310 1.00 97.06 238 GLU A O 1
ATOM 1952 N N . ILE A 1 239 ? -14.524 -4.338 24.283 1.00 96.56 239 ILE A N 1
ATOM 1953 C CA . ILE A 1 239 ? -13.465 -5.340 24.067 1.00 96.56 239 ILE A CA 1
ATOM 1954 C C . ILE A 1 239 ? -13.726 -6.149 22.789 1.00 96.56 239 ILE A C 1
ATOM 1956 O O . ILE A 1 239 ? -12.804 -6.359 22.001 1.00 96.56 239 ILE A O 1
ATOM 1960 N N . LYS A 1 240 ? -14.975 -6.563 22.537 1.00 97.56 240 LYS A N 1
ATOM 1961 C CA . LYS A 1 240 ? -15.345 -7.305 21.318 1.00 97.56 240 LYS A CA 1
ATOM 1962 C C . LYS A 1 240 ? -15.207 -6.442 20.058 1.00 97.56 240 LYS A C 1
ATOM 1964 O O . LYS A 1 240 ? -14.723 -6.936 19.041 1.00 97.56 240 LYS A O 1
ATOM 1969 N N . ALA A 1 241 ? -15.572 -5.161 20.122 1.00 97.19 241 ALA A N 1
ATOM 1970 C CA . ALA A 1 241 ? -15.394 -4.223 19.012 1.00 97.19 241 ALA A CA 1
ATOM 1971 C C . ALA A 1 241 ? -13.905 -3.971 18.704 1.00 97.19 241 ALA A C 1
ATOM 1973 O O . ALA A 1 241 ? -13.496 -4.024 17.544 1.00 97.19 241 ALA A O 1
ATOM 1974 N N . LEU A 1 242 ? -13.074 -3.783 19.735 1.00 96.50 242 LEU A N 1
ATOM 1975 C CA . LEU A 1 242 ? -11.623 -3.624 19.594 1.00 96.50 242 LEU A CA 1
ATOM 1976 C C . LEU A 1 242 ? -10.951 -4.895 19.053 1.00 96.50 242 LEU A C 1
ATOM 1978 O O . LEU A 1 242 ? -10.092 -4.800 18.181 1.00 96.50 242 LEU A O 1
ATOM 1982 N N . GLN A 1 243 ? -11.375 -6.085 19.490 1.00 97.00 243 GLN A N 1
ATOM 1983 C CA . GLN A 1 243 ? -10.901 -7.362 18.937 1.00 97.00 243 GLN A CA 1
ATOM 1984 C C . GLN A 1 243 ? -11.231 -7.499 17.441 1.00 97.00 243 GLN A C 1
ATOM 1986 O O . GLN A 1 243 ? -10.362 -7.881 16.657 1.00 97.00 243 GLN A O 1
ATOM 1991 N N . GLN A 1 244 ? -12.449 -7.135 17.022 1.00 97.19 244 GLN A N 1
ATOM 1992 C CA . GLN A 1 244 ? -12.830 -7.120 15.604 1.00 97.19 244 GLN A CA 1
ATOM 1993 C C . GLN A 1 244 ? -12.030 -6.091 14.791 1.00 97.19 244 GLN A C 1
ATOM 1995 O O . GLN A 1 244 ? -11.655 -6.376 13.655 1.00 97.19 244 GLN A O 1
ATOM 2000 N N . TYR A 1 245 ? -11.744 -4.916 15.359 1.00 96.94 245 TYR A N 1
ATOM 2001 C CA . TYR A 1 245 ? -10.906 -3.901 14.719 1.00 96.94 245 TYR A CA 1
ATOM 2002 C C . TYR A 1 245 ? -9.466 -4.401 14.521 1.00 96.94 245 TYR A C 1
ATOM 2004 O O . TYR A 1 245 ? -8.960 -4.386 13.402 1.00 96.94 245 TYR A O 1
ATOM 2012 N N . VAL A 1 246 ? -8.839 -4.938 15.575 1.00 97.38 246 VAL A N 1
ATOM 2013 C CA . VAL A 1 246 ? -7.480 -5.510 15.521 1.00 97.38 246 VAL A CA 1
ATOM 2014 C C . VAL A 1 246 ? -7.386 -6.646 14.499 1.00 97.38 246 VAL A C 1
ATOM 2016 O O . VAL A 1 246 ? -6.410 -6.710 13.754 1.00 97.38 246 VAL A O 1
ATOM 2019 N N . GLN A 1 247 ? -8.400 -7.514 14.413 1.00 97.38 247 GLN A N 1
ATOM 2020 C CA . GLN A 1 247 ? -8.431 -8.586 13.416 1.00 97.38 247 GLN A CA 1
ATOM 2021 C C . GLN A 1 247 ? -8.508 -8.038 11.979 1.00 97.38 247 GLN A C 1
ATOM 2023 O O . GLN A 1 247 ? -7.737 -8.479 11.129 1.00 97.38 247 GLN A O 1
ATOM 2028 N N . LYS A 1 248 ? -9.348 -7.026 11.711 1.00 97.19 248 LYS A N 1
ATOM 2029 C CA . LYS A 1 248 ? -9.411 -6.367 10.391 1.00 97.19 248 LYS A CA 1
ATOM 2030 C C . LYS A 1 248 ? -8.083 -5.714 10.009 1.00 97.19 248 LYS A C 1
ATOM 2032 O O . LYS A 1 248 ? -7.564 -5.994 8.932 1.00 97.19 248 LYS A O 1
ATOM 2037 N N . SER A 1 249 ? -7.483 -4.927 10.904 1.00 95.19 249 SER A N 1
ATOM 2038 C CA . SER A 1 249 ? -6.183 -4.294 10.643 1.00 95.19 249 SER A CA 1
ATOM 2039 C C . SER A 1 249 ? -5.058 -5.317 10.437 1.00 95.19 249 SER A C 1
ATOM 2041 O O . SER A 1 249 ? -4.136 -5.065 9.666 1.00 95.19 249 SER A O 1
ATOM 2043 N N . LYS A 1 250 ? -5.134 -6.496 11.071 1.00 97.00 250 LYS A N 1
ATOM 2044 C CA . LYS A 1 250 ? -4.198 -7.605 10.835 1.00 97.00 250 LYS A CA 1
ATOM 2045 C C . LYS A 1 250 ? -4.364 -8.217 9.439 1.00 97.00 250 LYS A C 1
ATOM 2047 O O . LYS A 1 250 ? -3.365 -8.479 8.776 1.00 97.00 250 LYS A O 1
ATOM 2052 N N . GLU A 1 251 ? -5.596 -8.410 8.973 1.00 97.25 251 GLU A N 1
ATOM 2053 C CA . GLU A 1 251 ? -5.883 -8.895 7.614 1.00 97.25 251 GLU A CA 1
ATOM 2054 C C . GLU A 1 251 ? -5.494 -7.874 6.531 1.00 97.25 251 GLU A C 1
ATOM 2056 O O . GLU A 1 251 ? -5.034 -8.255 5.456 1.00 97.25 251 GLU A O 1
ATOM 2061 N N . GLU A 1 252 ? -5.664 -6.578 6.798 1.00 97.12 252 GLU A N 1
ATOM 2062 C CA . GLU A 1 252 ? -5.195 -5.488 5.931 1.00 97.12 252 GLU A CA 1
ATOM 2063 C C . GLU A 1 252 ? -3.664 -5.439 5.868 1.00 97.12 252 GLU A C 1
ATOM 2065 O O . GLU A 1 252 ? -3.096 -5.375 4.777 1.00 97.12 252 GLU A O 1
ATOM 2070 N N . LEU A 1 253 ? -2.988 -5.560 7.016 1.00 96.12 253 LEU A N 1
ATOM 2071 C CA . LEU A 1 253 ? -1.528 -5.614 7.094 1.00 96.12 253 LEU A CA 1
ATOM 2072 C C . LEU A 1 253 ? -0.966 -6.820 6.326 1.00 96.12 253 LEU A C 1
ATOM 2074 O O . LEU A 1 253 ? -0.051 -6.644 5.530 1.00 96.12 253 LEU A O 1
ATOM 2078 N N . GLN A 1 254 ? -1.561 -8.010 6.461 1.00 97.38 254 GLN A N 1
ATOM 2079 C CA . GLN A 1 254 ? -1.149 -9.197 5.695 1.00 97.38 254 GLN A CA 1
ATOM 2080 C C . GLN A 1 254 ? -1.313 -9.015 4.175 1.00 97.38 254 GLN A C 1
ATOM 2082 O O . GLN A 1 254 ? -0.443 -9.431 3.408 1.00 97.38 254 GLN A O 1
ATOM 2087 N N . LYS A 1 255 ? -2.387 -8.352 3.719 1.00 96.75 255 LYS A N 1
ATOM 2088 C CA . LYS A 1 255 ? -2.582 -8.020 2.292 1.00 96.75 255 LYS A CA 1
ATOM 2089 C C . LYS A 1 255 ? -1.513 -7.043 1.792 1.00 96.75 255 LYS A C 1
ATOM 2091 O O . LYS A 1 255 ? -0.975 -7.238 0.704 1.00 96.75 255 LYS A O 1
ATOM 2096 N N . LEU A 1 256 ? -1.168 -6.030 2.589 1.00 95.38 256 LEU A N 1
ATOM 2097 C CA . LEU A 1 256 ? -0.113 -5.063 2.265 1.00 95.38 256 LEU A CA 1
ATOM 2098 C C . LEU A 1 256 ? 1.286 -5.704 2.265 1.00 95.38 256 LEU A C 1
ATOM 2100 O O . LEU A 1 256 ? 2.087 -5.410 1.379 1.00 95.38 256 LEU A O 1
ATOM 2104 N N . GLU A 1 257 ? 1.580 -6.618 3.194 1.00 97.00 257 GLU A N 1
ATOM 2105 C CA . GLU A 1 257 ? 2.828 -7.395 3.207 1.00 97.00 257 GLU A CA 1
ATOM 2106 C C . GLU A 1 257 ? 2.959 -8.292 1.968 1.00 97.00 257 GLU A C 1
ATOM 2108 O O . GLU A 1 257 ? 4.035 -8.354 1.363 1.00 97.00 257 GLU A O 1
ATOM 2113 N N . GLN A 1 258 ? 1.871 -8.948 1.545 1.00 97.00 258 GLN A N 1
ATOM 2114 C CA . GLN A 1 258 ? 1.853 -9.736 0.313 1.00 97.00 258 GLN A CA 1
ATOM 2115 C C . GLN A 1 258 ? 2.088 -8.853 -0.924 1.00 97.00 258 GLN A C 1
ATOM 2117 O O . GLN A 1 258 ? 2.987 -9.148 -1.712 1.00 97.00 258 GLN A O 1
ATOM 2122 N N . GLN A 1 259 ? 1.364 -7.737 -1.059 1.00 96.81 259 GLN A N 1
ATOM 2123 C CA . GLN A 1 259 ? 1.561 -6.788 -2.162 1.00 96.81 259 GLN A CA 1
ATOM 2124 C C . GLN A 1 259 ? 2.994 -6.234 -2.193 1.00 96.81 259 GLN A C 1
ATOM 2126 O O . GLN A 1 259 ? 3.607 -6.157 -3.257 1.00 96.81 259 GLN A O 1
ATOM 2131 N N . LEU A 1 260 ? 3.578 -5.909 -1.034 1.00 96.56 260 LEU A N 1
ATOM 2132 C CA . LEU A 1 260 ? 4.969 -5.457 -0.932 1.00 96.56 260 LEU A CA 1
ATOM 2133 C C . LEU A 1 260 ? 5.965 -6.541 -1.380 1.00 96.56 260 LEU A C 1
ATOM 2135 O O . LEU A 1 260 ? 6.980 -6.224 -2.002 1.00 96.56 260 LEU A O 1
ATOM 2139 N N . LYS A 1 261 ? 5.692 -7.817 -1.085 1.00 97.56 261 LYS A N 1
ATOM 2140 C CA . LYS A 1 261 ? 6.509 -8.955 -1.533 1.00 97.56 261 LYS A CA 1
ATOM 2141 C C . LYS A 1 261 ? 6.418 -9.153 -3.049 1.00 97.56 261 LYS A C 1
ATOM 2143 O O . LYS A 1 261 ? 7.446 -9.334 -3.697 1.00 97.56 261 LYS A O 1
ATOM 2148 N N . GLU A 1 262 ? 5.218 -9.073 -3.617 1.00 96.75 262 GLU A N 1
ATOM 2149 C CA . GLU A 1 262 ? 4.980 -9.171 -5.063 1.00 96.75 262 GLU A CA 1
ATOM 2150 C C . GLU A 1 262 ? 5.660 -8.020 -5.823 1.00 96.75 262 GLU A C 1
ATOM 2152 O O . GLU A 1 262 ? 6.386 -8.261 -6.789 1.00 96.75 262 GLU A O 1
ATOM 2157 N N . GLN A 1 263 ? 5.538 -6.783 -5.329 1.00 96.00 263 GLN A N 1
ATOM 2158 C CA . GLN A 1 263 ? 6.214 -5.610 -5.896 1.00 96.00 263 GLN A CA 1
ATOM 2159 C C . GLN A 1 263 ? 7.745 -5.703 -5.815 1.00 96.00 263 GLN A C 1
ATOM 2161 O O . GLN A 1 263 ? 8.428 -5.321 -6.764 1.00 96.00 263 GLN A O 1
ATOM 2166 N N . LYS A 1 264 ? 8.313 -6.263 -4.735 1.00 97.00 264 LYS A N 1
ATOM 2167 C CA . LYS A 1 264 ? 9.761 -6.537 -4.658 1.00 97.00 264 LYS A CA 1
ATOM 2168 C C . LYS A 1 264 ? 10.213 -7.530 -5.731 1.00 97.00 264 LYS A C 1
ATOM 2170 O O . LYS A 1 264 ? 11.189 -7.255 -6.421 1.00 97.00 264 LYS A O 1
ATOM 2175 N N . ILE A 1 265 ? 9.477 -8.626 -5.930 1.00 97.56 265 ILE A N 1
ATOM 2176 C CA . ILE A 1 265 ? 9.790 -9.634 -6.960 1.00 97.56 265 ILE A CA 1
ATOM 2177 C C . ILE A 1 265 ? 9.692 -9.037 -8.375 1.00 97.56 265 ILE A C 1
ATOM 2179 O O . ILE A 1 265 ? 10.532 -9.339 -9.223 1.00 97.56 265 ILE A O 1
ATOM 2183 N N . LEU A 1 266 ? 8.703 -8.176 -8.639 1.00 96.56 266 LEU A N 1
ATOM 2184 C CA . LEU A 1 266 ? 8.586 -7.459 -9.914 1.00 96.56 266 LEU A CA 1
ATOM 2185 C C . LEU A 1 266 ? 9.755 -6.487 -10.137 1.00 96.56 266 LEU A C 1
ATOM 2187 O O . LEU A 1 266 ? 10.341 -6.479 -11.217 1.00 96.56 266 LEU A O 1
ATOM 2191 N N . ASN A 1 267 ? 10.143 -5.725 -9.112 1.00 95.75 267 ASN A N 1
ATOM 2192 C CA . ASN A 1 267 ? 11.265 -4.788 -9.186 1.00 95.75 267 ASN A CA 1
ATOM 2193 C C . ASN A 1 267 ? 12.610 -5.517 -9.399 1.00 95.75 267 ASN A C 1
ATOM 2195 O O . ASN A 1 267 ? 13.399 -5.124 -10.252 1.00 95.75 267 ASN A O 1
ATOM 2199 N N . GLU A 1 268 ? 12.845 -6.644 -8.718 1.00 97.31 268 GLU A N 1
ATOM 2200 C CA . GLU A 1 268 ? 14.028 -7.492 -8.944 1.00 97.31 268 GLU A CA 1
ATOM 2201 C C . GLU A 1 268 ? 14.100 -8.083 -10.363 1.00 97.31 268 GLU A C 1
ATOM 2203 O O . GLU A 1 268 ? 15.199 -8.294 -10.880 1.00 97.31 268 GLU A O 1
ATOM 2208 N N . ARG A 1 269 ? 12.955 -8.367 -11.001 1.00 96.56 269 ARG A N 1
ATOM 2209 C CA . ARG A 1 269 ? 12.904 -8.798 -12.410 1.00 96.56 269 ARG A CA 1
ATOM 2210 C C . ARG A 1 269 ? 13.231 -7.638 -13.347 1.00 96.56 269 ARG A C 1
ATOM 2212 O O . ARG A 1 269 ? 14.156 -7.761 -14.144 1.00 96.56 269 ARG A O 1
ATOM 2219 N N . ALA A 1 270 ? 12.561 -6.498 -13.176 1.00 95.75 270 ALA A N 1
ATOM 2220 C CA . ALA A 1 270 ? 12.794 -5.296 -13.975 1.00 95.75 270 ALA A CA 1
ATOM 2221 C C . ALA A 1 270 ? 14.250 -4.795 -13.879 1.00 95.75 270 ALA A C 1
ATOM 2223 O O . ALA A 1 270 ? 14.825 -4.378 -14.881 1.00 95.75 270 ALA A O 1
ATOM 2224 N N . ALA A 1 271 ? 14.881 -4.893 -12.703 1.00 97.06 271 ALA A N 1
ATOM 2225 C CA . ALA A 1 271 ? 16.294 -4.567 -12.518 1.00 97.06 271 ALA A CA 1
ATOM 2226 C C . ALA A 1 271 ? 17.224 -5.494 -13.326 1.00 97.06 271 ALA A C 1
ATOM 2228 O O . ALA A 1 271 ? 18.134 -5.012 -13.996 1.00 97.06 271 ALA A O 1
ATOM 2229 N N . LYS A 1 272 ? 16.966 -6.810 -13.329 1.00 97.50 272 LYS A N 1
ATOM 2230 C CA . LYS A 1 272 ? 17.746 -7.792 -14.109 1.00 97.50 272 LYS A CA 1
ATOM 2231 C C . LYS A 1 272 ? 17.541 -7.634 -15.616 1.00 97.50 272 LYS A C 1
ATOM 2233 O O . LYS A 1 272 ? 18.487 -7.796 -16.382 1.00 97.50 272 LYS A O 1
ATOM 2238 N N . GLU A 1 273 ? 16.328 -7.301 -16.049 1.00 96.56 273 GLU A N 1
ATOM 2239 C CA . GLU A 1 273 ? 16.042 -6.953 -17.445 1.00 96.56 273 GLU A CA 1
ATOM 2240 C C . GLU A 1 273 ? 16.792 -5.674 -17.849 1.00 96.56 273 GLU A C 1
ATOM 2242 O O . GLU A 1 273 ? 17.440 -5.647 -18.896 1.00 96.56 273 GLU A O 1
ATOM 2247 N N . LEU A 1 274 ? 16.803 -4.647 -16.991 1.00 95.88 274 LEU A N 1
ATOM 2248 C CA . LEU A 1 274 ? 17.558 -3.413 -17.212 1.00 95.88 274 LEU A CA 1
ATOM 2249 C C . LEU A 1 274 ? 19.074 -3.663 -17.308 1.00 95.88 274 LEU A C 1
ATOM 2251 O O . LEU A 1 274 ? 19.698 -3.147 -18.234 1.00 95.88 274 LEU A O 1
ATOM 2255 N N . GLU A 1 275 ? 19.664 -4.480 -16.428 1.00 97.38 275 GLU A N 1
ATOM 2256 C CA . GLU A 1 275 ? 21.076 -4.892 -16.532 1.00 97.38 275 GLU A CA 1
ATOM 2257 C C . GLU A 1 275 ? 21.364 -5.617 -17.857 1.00 97.38 275 GLU A C 1
ATOM 2259 O O . GLU A 1 275 ? 22.356 -5.322 -18.525 1.00 97.38 275 GLU A O 1
ATOM 2264 N N . GLN A 1 276 ? 20.484 -6.528 -18.291 1.00 97.00 276 GLN A N 1
ATOM 2265 C CA . GLN A 1 276 ? 20.631 -7.226 -19.575 1.00 97.00 276 GLN A CA 1
ATOM 2266 C C . GLN A 1 276 ? 20.554 -6.264 -20.769 1.00 97.00 276 GLN A C 1
ATOM 2268 O O . GLN A 1 276 ? 21.365 -6.370 -21.695 1.00 97.00 276 GLN A O 1
ATOM 2273 N N . PHE A 1 277 ? 19.634 -5.294 -20.749 1.00 95.81 277 PHE A N 1
ATOM 2274 C CA . PHE A 1 277 ? 19.553 -4.259 -21.781 1.00 95.81 277 PHE A CA 1
ATOM 2275 C C . PHE A 1 277 ? 20.773 -3.329 -21.768 1.00 95.81 277 PHE A C 1
ATOM 2277 O O . PHE A 1 277 ? 21.292 -3.020 -22.839 1.00 95.81 277 PHE A O 1
ATOM 2284 N N . GLN A 1 278 ? 21.286 -2.936 -20.598 1.00 97.06 278 GLN A N 1
ATOM 2285 C CA . GLN A 1 278 ? 22.510 -2.135 -20.474 1.00 97.06 278 GLN A CA 1
ATOM 2286 C C . GLN A 1 278 ? 23.737 -2.886 -21.012 1.00 97.06 278 GLN A C 1
ATOM 2288 O O . GLN A 1 278 ? 24.477 -2.342 -21.833 1.00 97.06 278 GLN A O 1
ATOM 2293 N N . MET A 1 279 ? 23.909 -4.159 -20.640 1.00 97.19 279 MET A N 1
ATOM 2294 C CA . MET A 1 279 ? 24.975 -5.027 -21.155 1.00 97.19 279 MET A CA 1
ATOM 2295 C C . MET A 1 279 ? 24.888 -5.217 -22.674 1.00 97.19 279 MET A C 1
ATOM 2297 O O . MET A 1 279 ? 25.910 -5.191 -23.361 1.00 97.19 279 MET A O 1
ATOM 2301 N N . ARG A 1 280 ? 23.678 -5.377 -23.227 1.00 97.00 280 ARG A N 1
ATOM 2302 C CA . ARG A 1 280 ? 23.472 -5.476 -24.680 1.00 97.00 280 ARG A CA 1
ATOM 2303 C C . ARG A 1 280 ? 23.760 -4.154 -25.394 1.00 97.00 280 ARG A C 1
ATOM 2305 O O . ARG A 1 280 ? 24.391 -4.174 -26.444 1.00 97.00 280 ARG A O 1
ATOM 2312 N N . ASN A 1 281 ? 23.332 -3.027 -24.827 1.00 95.94 281 ASN A N 1
ATOM 2313 C CA . ASN A 1 281 ? 23.575 -1.699 -25.387 1.00 95.94 281 ASN A CA 1
ATOM 2314 C C . ASN A 1 281 ? 25.078 -1.369 -25.405 1.00 95.94 281 ASN A C 1
ATOM 2316 O O . ASN A 1 281 ? 25.597 -0.942 -26.428 1.00 95.94 281 ASN A O 1
ATOM 2320 N N . SER A 1 282 ? 25.802 -1.668 -24.320 1.00 97.19 282 SER A N 1
ATOM 2321 C CA . SER A 1 282 ? 27.256 -1.474 -24.249 1.00 97.19 282 SER A CA 1
ATOM 2322 C C . SER A 1 282 ? 28.016 -2.301 -25.297 1.00 97.19 282 SER A C 1
ATOM 2324 O O . SER A 1 282 ? 28.930 -1.775 -25.931 1.00 97.19 282 SER A O 1
ATOM 2326 N N . LYS A 1 283 ? 27.603 -3.553 -25.556 1.00 97.19 283 LYS A N 1
ATOM 2327 C CA . LYS A 1 283 ? 28.165 -4.366 -26.651 1.00 97.19 283 LYS A CA 1
ATOM 2328 C C . LYS A 1 283 ? 27.880 -3.772 -28.028 1.00 97.19 283 LYS A C 1
ATOM 2330 O O . LYS A 1 283 ? 28.813 -3.577 -28.796 1.00 97.19 283 LYS A O 1
ATOM 2335 N N . LEU A 1 284 ? 26.623 -3.423 -28.314 1.00 96.06 284 LEU A N 1
ATOM 2336 C CA . LEU A 1 284 ? 26.235 -2.808 -29.590 1.00 96.06 284 LEU A CA 1
ATOM 2337 C C . LEU A 1 284 ? 26.951 -1.468 -29.826 1.00 96.06 284 LEU A C 1
ATOM 2339 O O . LEU A 1 284 ? 27.302 -1.152 -30.960 1.00 96.06 284 LEU A O 1
ATOM 2343 N N . GLN A 1 285 ? 27.211 -0.696 -28.767 1.00 96.88 285 GLN A N 1
ATOM 2344 C CA . GLN A 1 285 ? 28.018 0.518 -28.848 1.00 96.88 285 GLN A CA 1
ATOM 2345 C C . GLN A 1 285 ? 29.476 0.199 -29.219 1.00 96.88 285 GLN A C 1
ATOM 2347 O O . GLN A 1 285 ? 29.993 0.808 -30.151 1.00 96.88 285 GLN A O 1
ATOM 2352 N N . GLN A 1 286 ? 30.117 -0.777 -28.565 1.00 97.12 286 GLN A N 1
ATOM 2353 C CA . GLN A 1 286 ? 31.485 -1.203 -28.902 1.00 97.12 286 GLN A CA 1
ATOM 2354 C C . GLN A 1 286 ? 31.591 -1.764 -30.330 1.00 97.12 286 GLN A C 1
ATOM 2356 O O . GLN A 1 286 ? 32.544 -1.455 -31.041 1.00 97.12 286 GLN A O 1
ATOM 2361 N N . GLU A 1 287 ? 30.609 -2.552 -30.773 1.00 96.44 287 GLU A N 1
ATOM 2362 C CA . GLU A 1 287 ? 30.517 -3.066 -32.147 1.00 96.44 287 GLU A CA 1
ATOM 2363 C C . GLU A 1 287 ? 30.375 -1.914 -33.160 1.00 96.44 287 GLU A C 1
ATOM 2365 O O . GLU A 1 287 ? 31.072 -1.885 -34.174 1.00 96.44 287 GLU A O 1
ATOM 2370 N N . ASN A 1 288 ? 29.544 -0.909 -32.866 1.00 95.94 288 ASN A N 1
ATOM 2371 C CA . ASN A 1 288 ? 29.372 0.275 -33.712 1.00 95.94 288 ASN A CA 1
ATOM 2372 C C . ASN A 1 288 ? 30.627 1.173 -33.751 1.00 95.94 288 ASN A C 1
ATOM 2374 O O . ASN A 1 288 ? 31.003 1.661 -34.816 1.00 95.94 288 ASN A O 1
ATOM 2378 N N . GLU A 1 289 ? 31.317 1.354 -32.622 1.00 97.25 289 GLU A N 1
ATOM 2379 C CA . GLU A 1 289 ? 32.604 2.063 -32.545 1.00 97.25 289 GLU A CA 1
ATOM 2380 C C . GLU A 1 289 ? 33.688 1.338 -33.366 1.00 97.25 289 GLU A C 1
ATOM 2382 O O . GLU A 1 289 ? 34.394 1.971 -34.154 1.00 97.25 289 GLU A O 1
ATOM 2387 N N . GLN A 1 290 ? 33.765 0.003 -33.279 1.00 97.06 290 GLN A N 1
ATOM 2388 C CA . GLN A 1 290 ? 34.656 -0.815 -34.113 1.00 97.06 290 GLN A CA 1
ATOM 2389 C C . GLN A 1 290 ? 34.315 -0.708 -35.606 1.00 97.06 290 GLN A C 1
ATOM 2391 O O . GLN A 1 290 ? 35.211 -0.501 -36.426 1.00 97.06 290 GLN A O 1
ATOM 2396 N N . HIS A 1 291 ? 33.035 -0.794 -35.980 1.00 95.56 291 HIS A N 1
ATOM 2397 C CA . HIS A 1 291 ? 32.608 -0.623 -37.370 1.00 95.56 291 HIS A CA 1
ATOM 2398 C C . HIS A 1 291 ? 32.917 0.780 -37.909 1.00 95.56 291 HIS A C 1
ATOM 2400 O O . HIS A 1 291 ? 33.350 0.896 -39.056 1.00 95.56 291 HIS A O 1
ATOM 2406 N N . SER A 1 292 ? 32.772 1.828 -37.091 1.00 97.06 292 SER A N 1
ATOM 2407 C CA . SER A 1 292 ? 33.152 3.196 -37.463 1.00 97.06 292 SER A CA 1
ATOM 2408 C C . SER A 1 292 ? 34.651 3.307 -37.757 1.00 97.06 292 SER A C 1
ATOM 2410 O O . SER A 1 292 ? 35.026 3.861 -38.789 1.00 97.06 292 SER A O 1
ATOM 2412 N N . LEU A 1 293 ? 35.507 2.728 -36.905 1.00 97.31 293 LEU A N 1
ATOM 2413 C CA . LEU A 1 293 ? 36.962 2.707 -37.109 1.00 97.31 293 LEU A CA 1
ATOM 2414 C C . LEU A 1 293 ? 37.360 1.938 -38.379 1.00 97.31 293 LEU A C 1
ATOM 2416 O O . LEU A 1 293 ? 38.202 2.408 -39.141 1.00 97.31 293 LEU A O 1
ATOM 2420 N N . VAL A 1 294 ? 36.730 0.790 -38.652 1.00 96.88 294 VAL A N 1
ATOM 2421 C CA . VAL A 1 294 ? 36.973 0.014 -39.884 1.00 96.88 294 VAL A CA 1
ATOM 2422 C C . VAL A 1 294 ? 36.515 0.783 -41.129 1.00 96.88 294 VAL A C 1
ATOM 2424 O O . VAL A 1 294 ? 37.220 0.793 -42.137 1.00 96.88 294 VAL A O 1
ATOM 2427 N N . CYS A 1 295 ? 35.374 1.477 -41.073 1.00 96.00 295 CYS A N 1
ATOM 2428 C CA . CYS A 1 295 ? 34.911 2.321 -42.179 1.00 96.00 295 CYS A CA 1
ATOM 2429 C C . CYS A 1 295 ? 35.847 3.512 -42.432 1.00 96.00 295 CYS A C 1
ATOM 2431 O O . CYS A 1 295 ? 36.094 3.857 -43.588 1.00 96.00 295 CYS A O 1
ATOM 2433 N N . GLU A 1 296 ? 36.403 4.120 -41.381 1.00 96.69 296 GLU A N 1
ATOM 2434 C CA . GLU A 1 296 ? 37.396 5.186 -41.519 1.00 96.69 296 GLU A CA 1
ATOM 2435 C C . GLU A 1 296 ? 38.705 4.664 -42.135 1.00 96.69 296 GLU A C 1
ATOM 2437 O O . GLU A 1 296 ? 39.196 5.248 -43.101 1.00 96.69 296 GLU A O 1
ATOM 2442 N N . GLN A 1 297 ? 39.221 3.524 -41.663 1.00 96.50 297 GLN A N 1
ATOM 2443 C CA . GLN A 1 297 ? 40.414 2.874 -42.224 1.00 96.50 297 GLN A CA 1
ATOM 2444 C C . GLN A 1 297 ? 40.241 2.534 -43.712 1.00 96.50 297 GLN A C 1
ATOM 2446 O O . GLN A 1 297 ? 41.093 2.888 -44.526 1.00 96.50 297 GLN A O 1
ATOM 2451 N N . LEU A 1 298 ? 39.114 1.925 -44.095 1.00 95.50 298 LEU A N 1
ATOM 2452 C CA . LEU A 1 298 ? 38.805 1.621 -45.497 1.00 95.50 298 LEU A CA 1
ATOM 2453 C C . LEU A 1 298 ? 38.607 2.890 -46.343 1.00 95.50 298 LEU A C 1
ATOM 2455 O O . LEU A 1 298 ? 38.920 2.889 -47.534 1.00 95.50 298 LEU A O 1
ATOM 2459 N N . SER A 1 299 ? 38.112 3.986 -45.762 1.00 96.62 299 SER A N 1
ATOM 2460 C CA . SER A 1 299 ? 38.036 5.286 -46.441 1.00 96.62 299 SER A CA 1
ATOM 2461 C C . SER A 1 299 ? 39.432 5.855 -46.714 1.00 96.62 299 SER A C 1
ATOM 2463 O O . SER A 1 299 ? 39.715 6.266 -47.841 1.00 96.62 299 SER A O 1
ATOM 2465 N N . GLN A 1 300 ? 40.333 5.808 -45.727 1.00 96.38 300 GLN A N 1
ATOM 2466 C CA . GLN A 1 300 ? 41.727 6.243 -45.872 1.00 96.38 300 GLN A CA 1
ATOM 2467 C C . GLN A 1 300 ? 42.493 5.373 -46.888 1.00 96.38 300 GLN A C 1
ATOM 2469 O O . GLN A 1 300 ? 43.161 5.913 -47.770 1.00 96.38 300 GLN A O 1
ATOM 2474 N N . GLU A 1 301 ? 42.334 4.045 -46.850 1.00 96.25 301 GLU A N 1
ATOM 2475 C CA . GLU A 1 301 ? 42.957 3.123 -47.813 1.00 96.25 301 GLU A CA 1
ATOM 2476 C C . GLU A 1 301 ? 42.460 3.371 -49.251 1.00 96.25 301 GLU A C 1
ATOM 2478 O O . GLU A 1 301 ? 43.254 3.399 -50.193 1.00 96.25 301 GLU A O 1
ATOM 2483 N N . ASN A 1 302 ? 41.156 3.611 -49.439 1.00 94.25 302 ASN A N 1
ATOM 2484 C CA . ASN A 1 302 ? 40.603 3.960 -50.751 1.00 94.25 302 ASN A CA 1
ATOM 2485 C C . ASN A 1 302 ? 41.093 5.330 -51.249 1.00 94.25 302 ASN A C 1
ATOM 2487 O O . ASN A 1 302 ? 41.381 5.471 -52.437 1.00 94.25 302 ASN A O 1
ATOM 2491 N N . GLN A 1 303 ? 41.240 6.325 -50.366 1.00 96.25 303 GLN A N 1
ATOM 2492 C CA . GLN A 1 303 ? 41.833 7.621 -50.723 1.00 96.25 303 GLN A CA 1
ATOM 2493 C C . GLN A 1 303 ? 43.302 7.471 -51.141 1.00 96.25 303 GLN A C 1
ATOM 2495 O O . GLN A 1 303 ? 43.699 8.026 -52.166 1.00 96.25 303 GLN A O 1
ATOM 2500 N N . GLN A 1 304 ? 44.093 6.673 -50.416 1.00 96.25 304 GLN A N 1
ATOM 2501 C CA . GLN A 1 304 ? 45.477 6.378 -50.791 1.00 96.25 304 GLN A CA 1
ATOM 2502 C C . GLN A 1 304 ? 45.547 5.684 -52.160 1.00 96.25 304 GLN A C 1
ATOM 2504 O O . GLN A 1 304 ? 46.257 6.158 -53.046 1.00 96.25 304 GLN A O 1
ATOM 2509 N N . LY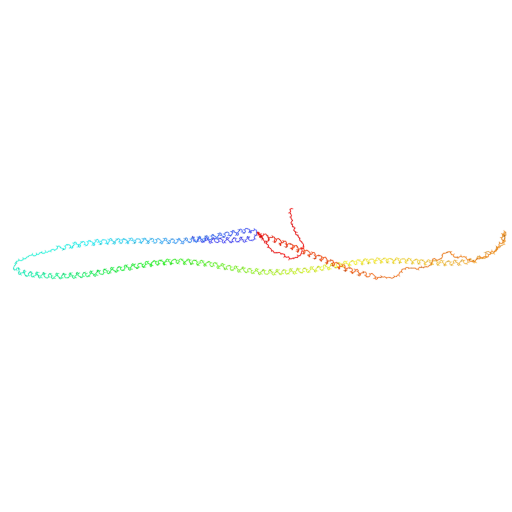S A 1 305 ? 44.758 4.624 -52.384 1.00 95.62 305 LYS A N 1
ATOM 2510 C CA . LYS A 1 305 ? 44.711 3.919 -53.679 1.00 95.62 305 LYS A CA 1
ATOM 2511 C C . LYS A 1 305 ? 44.250 4.815 -54.829 1.00 95.62 305 LYS A C 1
ATOM 2513 O O . LYS A 1 305 ? 44.743 4.661 -55.942 1.00 95.62 305 LYS A O 1
ATOM 2518 N N . ALA A 1 306 ? 43.350 5.769 -54.585 1.00 95.75 306 ALA A N 1
ATOM 2519 C CA . ALA A 1 306 ? 42.945 6.751 -55.591 1.00 95.75 306 ALA A CA 1
ATOM 2520 C C . ALA A 1 306 ? 44.084 7.725 -55.956 1.00 95.75 306 ALA A C 1
ATOM 2522 O O . ALA A 1 306 ? 44.245 8.065 -57.129 1.00 95.75 306 ALA A O 1
ATOM 2523 N N . LEU A 1 307 ? 44.906 8.139 -54.983 1.00 96.19 307 LEU A N 1
ATOM 2524 C CA . LEU A 1 307 ? 46.103 8.953 -55.230 1.00 96.19 307 LEU A CA 1
ATOM 2525 C C . LEU A 1 307 ? 47.191 8.162 -55.975 1.00 96.19 307 LEU A C 1
ATOM 2527 O O . LEU A 1 307 ? 47.770 8.677 -56.931 1.00 96.19 307 LEU A O 1
ATOM 2531 N N . GLU A 1 308 ? 47.432 6.907 -55.589 1.00 95.50 308 GLU A N 1
ATOM 2532 C CA . GLU A 1 308 ? 48.364 6.001 -56.277 1.00 95.50 308 GLU A CA 1
ATOM 2533 C C . GLU A 1 308 ? 47.925 5.726 -57.723 1.00 95.50 308 GLU A C 1
ATOM 2535 O O . GLU A 1 308 ? 48.737 5.828 -58.646 1.00 95.50 308 GLU A O 1
ATOM 2540 N N . LEU A 1 309 ? 46.633 5.453 -57.945 1.00 95.31 309 LEU A N 1
ATOM 2541 C CA . LEU A 1 309 ? 46.058 5.283 -59.280 1.00 95.31 309 LEU A CA 1
ATOM 2542 C C . LEU A 1 309 ? 46.249 6.545 -60.126 1.00 95.31 309 LEU A C 1
ATOM 2544 O O . LEU A 1 309 ? 46.759 6.446 -61.239 1.00 95.31 309 LEU A O 1
ATOM 2548 N N . LYS A 1 310 ? 45.925 7.729 -59.589 1.00 96.19 310 LYS A N 1
ATOM 2549 C CA . LYS A 1 310 ? 46.108 9.008 -60.292 1.00 96.19 310 LYS A CA 1
ATOM 2550 C C . LYS A 1 310 ? 47.573 9.254 -60.668 1.00 96.19 310 LYS A C 1
ATOM 2552 O O . LYS A 1 310 ? 47.849 9.669 -61.791 1.00 96.19 310 LYS A O 1
ATOM 2557 N N . ALA A 1 311 ? 48.519 8.945 -59.780 1.00 95.81 311 ALA A N 1
ATOM 2558 C CA . ALA A 1 311 ? 49.946 9.032 -60.091 1.00 95.81 311 ALA A CA 1
ATOM 2559 C C . ALA A 1 311 ? 50.344 8.080 -61.239 1.00 95.81 311 ALA A C 1
ATOM 2561 O O . ALA A 1 311 ? 51.122 8.459 -62.116 1.00 95.81 311 ALA A O 1
ATOM 2562 N N . LYS A 1 312 ? 49.764 6.872 -61.301 1.00 94.56 312 LYS A N 1
ATOM 2563 C CA . LYS A 1 312 ? 49.970 5.946 -62.429 1.00 94.56 312 LYS A CA 1
ATOM 2564 C C . LYS A 1 312 ? 49.273 6.377 -63.718 1.00 94.56 312 LYS A C 1
ATOM 2566 O O . LYS A 1 312 ? 49.826 6.157 -64.794 1.00 94.56 312 LYS A O 1
ATOM 2571 N N . GLU A 1 313 ? 48.124 7.042 -63.650 1.00 95.06 313 GLU A N 1
ATOM 2572 C CA . GLU A 1 313 ? 47.495 7.669 -64.818 1.00 95.06 313 GLU A CA 1
ATOM 2573 C C . GLU A 1 313 ? 48.347 8.822 -65.372 1.00 95.06 313 GLU A C 1
ATOM 2575 O O . GLU A 1 313 ? 48.507 8.931 -66.589 1.00 95.06 313 GLU A O 1
ATOM 2580 N N . GLU A 1 314 ? 48.958 9.631 -64.501 1.00 95.38 314 GLU A N 1
ATOM 2581 C CA . GLU A 1 314 ? 49.896 10.698 -64.874 1.00 95.38 314 GLU A CA 1
ATOM 2582 C C . GLU A 1 314 ? 51.201 10.133 -65.477 1.00 95.38 314 GLU A C 1
ATOM 2584 O O . GLU A 1 314 ? 51.627 10.596 -66.539 1.00 95.38 314 GLU A O 1
ATOM 2589 N N . GLU A 1 315 ? 51.783 9.072 -64.899 1.00 95.31 315 GLU A N 1
ATOM 2590 C CA . GLU A 1 315 ? 52.907 8.327 -65.498 1.00 95.31 315 GLU A CA 1
ATOM 2591 C C . GLU A 1 315 ? 52.556 7.791 -66.898 1.00 95.31 315 GLU A C 1
ATOM 2593 O O . GLU A 1 315 ? 53.300 8.007 -67.858 1.00 95.31 315 GLU A O 1
ATOM 2598 N N . VAL A 1 316 ? 51.405 7.126 -67.050 1.00 94.38 316 VAL A N 1
ATOM 2599 C CA . VAL A 1 316 ? 50.946 6.577 -68.338 1.00 94.38 316 VAL A CA 1
ATOM 2600 C C . VAL A 1 316 ? 50.655 7.689 -69.349 1.00 94.38 316 VAL A C 1
ATOM 2602 O O . VAL A 1 316 ? 50.948 7.528 -70.537 1.00 94.38 316 VAL A O 1
ATOM 2605 N N . HIS A 1 317 ? 50.123 8.834 -68.916 1.00 94.81 317 HIS A N 1
ATOM 2606 C CA . HIS A 1 317 ? 49.942 10.002 -69.776 1.00 94.81 317 HIS A CA 1
ATOM 2607 C C . HIS A 1 317 ? 51.292 10.539 -70.271 1.00 94.81 317 HIS A C 1
ATOM 2609 O O . HIS A 1 317 ? 51.463 10.751 -71.474 1.00 94.81 317 HIS A O 1
ATOM 2615 N N . GLN A 1 318 ? 52.277 10.684 -69.381 1.00 95.56 318 GLN A N 1
ATOM 2616 C CA . GLN A 1 318 ? 53.625 11.119 -69.741 1.00 95.56 318 GLN A CA 1
ATOM 2617 C C . GLN A 1 318 ? 54.292 10.143 -70.726 1.00 95.56 318 GLN A C 1
ATOM 2619 O O . GLN A 1 318 ? 54.792 10.573 -71.768 1.00 95.56 318 GLN A O 1
ATOM 2624 N N . MET A 1 319 ? 54.205 8.829 -70.484 1.00 93.81 319 MET A N 1
ATOM 2625 C CA . MET A 1 319 ? 54.696 7.810 -71.423 1.00 93.81 319 MET A CA 1
ATOM 2626 C C . MET A 1 319 ? 54.009 7.909 -72.793 1.00 93.81 319 MET A C 1
ATOM 2628 O O . MET A 1 319 ? 54.679 7.814 -73.820 1.00 93.81 319 MET A O 1
ATOM 2632 N N . ARG A 1 320 ? 52.691 8.158 -72.849 1.00 94.69 320 ARG A N 1
ATOM 2633 C CA . ARG A 1 320 ? 51.963 8.383 -74.114 1.00 94.69 320 ARG A CA 1
ATOM 2634 C C . ARG A 1 320 ? 52.449 9.638 -74.849 1.00 94.69 320 ARG A C 1
ATOM 2636 O O . ARG A 1 320 ? 52.596 9.594 -76.072 1.00 94.69 320 ARG A O 1
ATOM 2643 N N . LEU A 1 321 ? 52.741 10.731 -74.137 1.00 94.31 321 LEU A N 1
ATOM 2644 C CA . LEU A 1 321 ? 53.329 11.937 -74.734 1.00 94.31 321 LEU A CA 1
ATOM 2645 C C . LEU A 1 321 ? 54.724 11.661 -75.310 1.00 94.31 321 LEU A C 1
ATOM 2647 O O . LEU A 1 321 ? 55.024 12.115 -76.415 1.00 94.31 321 LEU A O 1
ATOM 2651 N N . ASP A 1 322 ? 55.564 10.903 -74.605 1.00 94.00 322 ASP A N 1
ATOM 2652 C CA . ASP A 1 322 ? 56.916 10.567 -75.063 1.00 94.00 322 ASP A CA 1
ATOM 2653 C C . ASP A 1 322 ? 56.917 9.562 -76.223 1.00 94.00 322 ASP A C 1
ATOM 2655 O O . ASP A 1 322 ? 57.635 9.774 -77.200 1.00 94.00 322 ASP A O 1
ATOM 2659 N N . ILE A 1 323 ? 56.023 8.568 -76.223 1.00 93.12 323 ILE A N 1
ATOM 2660 C CA . ILE A 1 323 ? 55.734 7.725 -77.398 1.00 93.12 323 ILE A CA 1
ATOM 2661 C C . ILE A 1 323 ? 55.293 8.596 -78.588 1.00 93.12 323 ILE A C 1
ATOM 2663 O O . ILE A 1 323 ? 55.754 8.393 -79.711 1.00 93.12 323 ILE A O 1
ATOM 2667 N N . GLY A 1 324 ? 54.461 9.618 -78.358 1.00 93.62 324 GLY A N 1
ATOM 2668 C CA . GLY A 1 324 ? 54.061 10.588 -79.382 1.00 93.62 324 GLY A CA 1
ATOM 2669 C C . GLY A 1 324 ? 55.229 11.407 -79.951 1.00 93.62 324 GLY A C 1
ATOM 2670 O O . GLY A 1 324 ? 55.284 11.645 -81.161 1.00 93.62 324 GLY A O 1
ATOM 2671 N N . LYS A 1 325 ? 56.196 11.808 -79.114 1.00 94.69 325 LYS A N 1
ATOM 2672 C CA . LYS A 1 325 ? 57.439 12.475 -79.553 1.00 94.69 325 LYS A CA 1
ATOM 2673 C C . LYS A 1 325 ? 58.325 11.517 -80.352 1.00 94.69 325 LYS A C 1
ATOM 2675 O O . LYS A 1 325 ? 58.778 11.878 -81.436 1.00 94.69 325 LYS A O 1
ATOM 2680 N N . LEU A 1 326 ? 58.530 10.296 -79.854 1.00 91.69 326 LEU A N 1
ATOM 2681 C CA . LEU A 1 326 ? 59.345 9.265 -80.501 1.00 91.69 326 LEU A CA 1
ATOM 2682 C C . LEU A 1 326 ? 58.770 8.844 -81.859 1.00 91.69 326 LEU A C 1
ATOM 2684 O O . LEU A 1 326 ? 59.529 8.730 -82.815 1.00 91.69 326 LEU A O 1
ATOM 2688 N N . ASN A 1 327 ? 57.446 8.709 -81.989 1.00 93.06 327 ASN A N 1
ATOM 2689 C CA . ASN A 1 327 ? 56.792 8.448 -83.275 1.00 93.06 327 ASN A CA 1
ATOM 2690 C C . ASN A 1 327 ? 57.035 9.585 -84.283 1.00 93.06 327 ASN A C 1
ATOM 2692 O O . ASN A 1 327 ? 57.444 9.310 -85.407 1.00 93.06 327 ASN A O 1
ATOM 2696 N N . LYS A 1 328 ? 56.908 10.858 -83.874 1.00 94.50 328 LYS A N 1
ATOM 2697 C CA . LYS A 1 328 ? 57.225 12.013 -84.740 1.00 94.50 328 LYS A CA 1
ATOM 2698 C C . LYS A 1 328 ? 58.699 12.057 -85.155 1.00 94.50 328 LYS A C 1
ATOM 2700 O O . LYS A 1 328 ? 59.002 12.384 -86.300 1.00 94.50 328 LYS A O 1
ATOM 2705 N N . ILE A 1 329 ? 59.620 11.713 -84.253 1.00 92.81 329 ILE A N 1
ATOM 2706 C CA . ILE A 1 329 ? 61.055 11.604 -84.567 1.00 92.81 329 ILE A CA 1
ATOM 2707 C C . ILE A 1 329 ? 61.297 10.446 -85.546 1.00 92.81 329 ILE A C 1
ATOM 2709 O O . ILE A 1 329 ? 61.988 10.634 -86.544 1.00 92.81 329 ILE A O 1
ATOM 2713 N N . ARG A 1 330 ? 60.674 9.280 -85.324 1.00 92.62 330 ARG A N 1
ATOM 2714 C CA . ARG A 1 330 ? 60.728 8.121 -86.228 1.00 92.62 330 ARG A CA 1
ATOM 2715 C C . ARG A 1 330 ? 60.206 8.474 -87.620 1.00 92.62 330 ARG A C 1
ATOM 2717 O O . ARG A 1 330 ? 60.872 8.159 -88.593 1.00 92.62 330 ARG A O 1
ATOM 2724 N N . GLU A 1 331 ? 59.074 9.165 -87.730 1.00 94.25 331 GLU A N 1
ATOM 2725 C CA . GLU A 1 331 ? 58.521 9.647 -89.005 1.00 94.25 331 GLU A CA 1
ATOM 2726 C C . GLU A 1 331 ? 59.463 10.626 -89.720 1.00 94.25 331 GLU A C 1
ATOM 2728 O O . GLU A 1 331 ? 59.641 10.530 -90.932 1.00 94.25 331 GLU A O 1
ATOM 2733 N N . GLN A 1 332 ? 60.102 11.548 -88.991 1.00 93.69 332 GLN A N 1
ATOM 2734 C CA . GLN A 1 332 ? 61.100 12.459 -89.567 1.00 93.69 332 GLN A CA 1
ATOM 2735 C C . GLN A 1 332 ? 62.355 11.718 -90.043 1.00 93.69 332 GLN A C 1
ATOM 2737 O O . GLN A 1 332 ? 62.881 12.043 -91.105 1.00 93.69 332 GLN A O 1
ATOM 2742 N N . ILE A 1 333 ? 62.825 10.719 -89.290 1.00 91.94 333 ILE A N 1
ATOM 2743 C CA . ILE A 1 333 ? 63.939 9.853 -89.695 1.00 91.94 333 ILE A CA 1
ATOM 2744 C C . ILE A 1 333 ? 63.547 9.031 -90.926 1.00 91.94 333 ILE A C 1
ATOM 2746 O O . ILE A 1 333 ? 64.323 8.976 -91.869 1.00 91.94 333 ILE A O 1
ATOM 2750 N N . HIS A 1 334 ? 62.341 8.462 -90.964 1.00 92.00 334 HIS A N 1
ATOM 2751 C CA . HIS A 1 334 ? 61.868 7.652 -92.087 1.00 92.00 334 HIS A CA 1
ATOM 2752 C C . HIS A 1 334 ? 61.705 8.491 -93.365 1.00 92.00 334 HIS A C 1
ATOM 2754 O O . HIS A 1 334 ? 62.159 8.076 -94.422 1.00 92.00 334 HIS A O 1
ATOM 2760 N N . LYS A 1 335 ? 61.180 9.723 -93.266 1.00 93.44 335 LYS A N 1
ATOM 2761 C CA . LYS A 1 335 ? 61.138 10.672 -94.396 1.00 93.44 335 LYS A CA 1
ATOM 2762 C C . LYS A 1 335 ? 62.531 11.066 -94.892 1.00 93.44 335 LYS A C 1
ATOM 2764 O O . LYS A 1 335 ? 62.732 11.136 -96.097 1.00 93.44 335 LYS A O 1
ATOM 2769 N N . LYS A 1 336 ? 63.495 11.295 -93.991 1.00 93.06 336 LYS A N 1
ATOM 2770 C CA . LYS A 1 336 ? 64.894 11.559 -94.375 1.00 93.06 336 LYS A CA 1
ATOM 2771 C C . LYS A 1 336 ? 65.567 10.343 -95.005 1.00 93.06 336 LYS A C 1
ATOM 2773 O O . LYS A 1 336 ? 66.345 10.509 -95.930 1.00 93.06 336 LYS A O 1
ATOM 2778 N N . LEU A 1 337 ? 65.283 9.147 -94.494 1.00 90.25 337 LEU A N 1
ATOM 2779 C CA . LEU A 1 337 ? 65.784 7.890 -95.036 1.00 90.25 337 LEU A CA 1
ATOM 2780 C C . LEU A 1 337 ? 65.269 7.699 -96.466 1.00 90.25 337 LEU A C 1
ATOM 2782 O O . LEU A 1 337 ? 66.090 7.523 -97.353 1.00 90.25 337 LEU A O 1
ATOM 2786 N N . HIS A 1 338 ? 63.971 7.900 -96.708 1.00 91.25 338 HIS A N 1
ATOM 2787 C CA . HIS A 1 338 ? 63.399 7.856 -98.057 1.00 91.25 338 HIS A CA 1
ATOM 2788 C C . HIS A 1 338 ? 64.004 8.924 -98.984 1.00 91.25 338 HIS A C 1
ATOM 2790 O O . HIS A 1 338 ? 64.445 8.598 -100.074 1.00 91.25 338 HIS A O 1
ATOM 2796 N N . GLN A 1 339 ? 64.175 10.168 -98.519 1.00 92.50 339 GLN A N 1
ATOM 2797 C CA . GLN A 1 339 ? 64.872 11.211 -99.292 1.00 92.50 339 GLN A CA 1
ATOM 2798 C C . GLN A 1 339 ? 66.327 10.845 -99.644 1.00 92.50 339 GLN A C 1
ATOM 2800 O O . GLN A 1 339 ? 66.822 11.249 -100.692 1.00 92.50 339 GLN A O 1
ATOM 2805 N N . ILE A 1 340 ? 67.023 10.101 -98.779 1.00 90.12 340 ILE A N 1
ATOM 2806 C CA . ILE A 1 340 ? 68.382 9.605 -99.038 1.00 90.12 340 ILE A CA 1
ATOM 2807 C C . ILE A 1 340 ? 68.353 8.389 -99.980 1.00 90.12 340 ILE A C 1
ATOM 2809 O O . ILE A 1 340 ? 69.265 8.235 -100.786 1.00 90.12 340 ILE A O 1
ATOM 2813 N N . GLU A 1 341 ? 67.317 7.549 -99.924 1.00 90.50 341 GLU A N 1
ATOM 2814 C CA . GLU A 1 341 ? 67.081 6.460 -100.882 1.00 90.50 341 GLU A CA 1
ATOM 2815 C C . GLU A 1 341 ? 66.778 7.007 -102.286 1.00 90.50 341 GLU A C 1
ATOM 2817 O O . GLU A 1 341 ? 67.401 6.553 -103.244 1.00 90.50 341 GLU A O 1
ATOM 2822 N N . ASP A 1 342 ? 65.924 8.030 -102.397 1.00 90.88 342 ASP A N 1
ATOM 2823 C CA . ASP A 1 342 ? 65.623 8.753 -103.639 1.00 90.88 342 ASP A CA 1
ATOM 2824 C C . ASP A 1 342 ? 66.899 9.383 -104.224 1.00 90.88 342 ASP A C 1
ATOM 2826 O O . ASP A 1 342 ? 67.269 9.106 -105.363 1.00 90.88 342 ASP A O 1
ATOM 2830 N N . GLN A 1 343 ? 67.646 10.154 -103.421 1.00 91.12 343 GLN A N 1
ATOM 2831 C CA . GLN A 1 343 ? 68.925 10.749 -103.838 1.00 91.12 343 GLN A CA 1
ATOM 2832 C C . GLN A 1 343 ? 69.966 9.691 -104.223 1.00 91.12 343 GLN A C 1
ATOM 2834 O O . GLN A 1 343 ? 70.731 9.885 -105.170 1.00 91.12 343 GLN A O 1
ATOM 2839 N N . LYS A 1 344 ? 70.006 8.549 -103.524 1.00 92.31 344 LYS A N 1
ATOM 2840 C CA . LYS A 1 344 ? 70.861 7.421 -103.909 1.00 92.31 344 LYS A CA 1
ATOM 2841 C C . LYS A 1 344 ? 70.424 6.857 -105.259 1.00 92.31 344 LYS A C 1
ATOM 2843 O O . LYS A 1 344 ? 71.293 6.587 -106.080 1.00 92.31 344 LYS A O 1
ATOM 2848 N N . ALA A 1 345 ? 69.125 6.686 -105.499 1.00 90.81 345 ALA A N 1
ATOM 2849 C CA . ALA A 1 345 ? 68.597 6.188 -106.764 1.00 90.81 345 ALA A CA 1
ATOM 2850 C C . ALA A 1 345 ? 68.894 7.152 -107.926 1.00 90.81 345 ALA A C 1
ATOM 2852 O O . ALA A 1 345 ? 69.348 6.697 -108.973 1.00 90.81 345 ALA A O 1
ATOM 2853 N N . GLU A 1 346 ? 68.760 8.468 -107.727 1.00 89.88 346 GLU A N 1
ATOM 2854 C CA . GLU A 1 346 ? 69.189 9.488 -108.695 1.00 89.88 346 GLU A CA 1
ATOM 2855 C C . GLU A 1 346 ? 70.697 9.410 -108.978 1.00 89.88 346 GLU A C 1
ATOM 2857 O O . GLU A 1 346 ? 71.116 9.436 -110.133 1.00 89.88 346 GLU A O 1
ATOM 2862 N N . VAL A 1 347 ? 71.544 9.284 -107.951 1.00 89.31 347 VAL A N 1
ATOM 2863 C CA . VAL A 1 347 ? 73.004 9.144 -108.121 1.00 89.31 347 VAL A CA 1
ATOM 2864 C C . VAL A 1 347 ? 73.372 7.821 -108.804 1.00 89.31 347 VAL A C 1
ATOM 2866 O O . VAL A 1 347 ? 74.284 7.788 -109.628 1.00 89.31 347 VAL A O 1
ATOM 2869 N N . GLU A 1 348 ? 72.660 6.735 -108.512 1.00 88.44 348 GLU A N 1
ATOM 2870 C CA . GLU A 1 348 ? 72.868 5.414 -109.113 1.00 88.44 348 GLU A CA 1
ATOM 2871 C C . GLU A 1 348 ? 72.389 5.382 -110.579 1.00 88.44 348 GLU A C 1
ATOM 2873 O O . GLU A 1 348 ? 73.076 4.819 -111.434 1.00 88.44 348 GLU A O 1
ATOM 2878 N N . GLN A 1 349 ? 71.301 6.090 -110.906 1.00 90.50 349 GLN A N 1
ATOM 2879 C CA . GLN A 1 349 ? 70.860 6.347 -112.280 1.00 90.50 349 GLN A CA 1
ATOM 2880 C C . GLN A 1 349 ? 71.862 7.231 -113.035 1.00 90.50 349 GLN A C 1
ATOM 2882 O O . GLN A 1 349 ? 72.241 6.885 -114.150 1.00 90.50 349 GLN A O 1
ATOM 2887 N N . ASN A 1 350 ? 72.339 8.327 -112.437 1.00 87.50 350 ASN A N 1
ATOM 2888 C CA . ASN A 1 350 ? 73.338 9.218 -113.042 1.00 87.50 350 ASN A CA 1
ATOM 2889 C C . ASN A 1 350 ? 74.685 8.512 -113.271 1.00 87.50 350 ASN A C 1
ATOM 2891 O O . ASN A 1 350 ? 75.340 8.717 -114.288 1.00 87.50 350 ASN A O 1
ATOM 2895 N N . LYS A 1 351 ? 75.088 7.623 -112.360 1.00 89.69 351 LYS A N 1
ATOM 2896 C CA . LYS A 1 351 ? 76.236 6.722 -112.535 1.00 89.69 351 LYS A CA 1
ATOM 2897 C C . LYS A 1 351 ? 76.034 5.787 -113.729 1.00 89.69 351 LYS A C 1
ATOM 2899 O O . LYS A 1 351 ? 76.971 5.586 -114.498 1.00 89.69 351 LYS A O 1
ATOM 2904 N N . GLU A 1 352 ? 74.838 5.231 -113.909 1.00 89.19 352 GLU A N 1
ATOM 2905 C CA . GLU A 1 352 ? 74.547 4.334 -115.030 1.00 89.19 352 GLU A CA 1
ATOM 2906 C C . GLU A 1 352 ? 74.390 5.095 -116.363 1.00 89.19 352 GLU A C 1
ATOM 2908 O O . GLU A 1 352 ? 74.839 4.596 -117.393 1.00 89.19 352 GLU A O 1
ATOM 2913 N N . THR A 1 353 ? 73.859 6.325 -116.386 1.00 88.06 353 THR A N 1
ATOM 2914 C CA . THR A 1 353 ? 73.853 7.164 -117.602 1.00 88.06 353 THR A CA 1
ATOM 2915 C C . THR A 1 353 ? 75.261 7.621 -117.978 1.00 88.06 353 THR A C 1
ATOM 2917 O O . THR A 1 353 ? 75.628 7.480 -119.142 1.00 88.06 353 THR A O 1
ATOM 2920 N N . LEU A 1 354 ? 76.089 8.056 -117.020 1.00 85.75 354 LEU A N 1
ATOM 2921 C CA . LEU A 1 354 ? 77.510 8.361 -117.249 1.00 85.75 354 LEU A CA 1
ATOM 2922 C C . LEU A 1 354 ? 78.281 7.131 -117.750 1.00 85.75 354 LEU A C 1
ATOM 2924 O O . LEU A 1 354 ? 79.057 7.237 -118.692 1.00 85.75 354 LEU A O 1
ATOM 2928 N N . LYS A 1 355 ? 78.030 5.943 -117.190 1.00 88.12 355 LYS A N 1
ATOM 2929 C CA . LYS A 1 355 ? 78.611 4.672 -117.656 1.00 88.12 355 LYS A CA 1
ATOM 2930 C C . LYS A 1 355 ? 78.175 4.311 -119.080 1.00 88.12 355 LYS A C 1
ATOM 2932 O O . LYS A 1 355 ? 78.997 3.844 -119.862 1.00 88.12 355 LYS A O 1
ATOM 2937 N N . ASN A 1 356 ? 76.921 4.574 -119.449 1.00 85.62 356 ASN A N 1
ATOM 2938 C CA . ASN A 1 356 ? 76.445 4.404 -120.825 1.00 85.62 356 ASN A CA 1
ATOM 2939 C C . ASN A 1 356 ? 77.011 5.468 -121.786 1.00 85.62 356 ASN A C 1
ATOM 2941 O O . ASN A 1 356 ? 77.292 5.146 -122.938 1.00 85.62 356 ASN A O 1
ATOM 2945 N N . GLN A 1 357 ? 77.245 6.702 -121.326 1.00 85.81 357 GLN A N 1
ATOM 2946 C CA . GLN A 1 357 ? 77.958 7.734 -122.092 1.00 85.81 357 GLN A CA 1
ATOM 2947 C C . GLN A 1 357 ? 79.432 7.367 -122.297 1.00 85.81 357 GLN A C 1
ATOM 2949 O O . GLN A 1 357 ? 79.929 7.500 -123.409 1.00 85.81 357 GLN A O 1
ATOM 2954 N N . ILE A 1 358 ? 80.108 6.833 -121.273 1.00 82.38 358 ILE A N 1
ATOM 2955 C CA . ILE A 1 358 ? 81.471 6.293 -121.380 1.00 82.38 358 ILE A CA 1
ATOM 2956 C C . ILE A 1 358 ? 81.500 5.146 -122.396 1.00 82.38 358 ILE A C 1
ATOM 2958 O O . ILE A 1 358 ? 82.284 5.217 -123.330 1.00 82.38 358 ILE A O 1
ATOM 2962 N N . LEU A 1 359 ? 80.589 4.169 -122.316 1.00 86.19 359 LEU A N 1
ATOM 2963 C CA . LEU A 1 359 ? 80.465 3.098 -123.321 1.00 86.19 359 LEU A CA 1
ATOM 2964 C C . LEU A 1 359 ? 80.152 3.618 -124.739 1.00 86.19 359 LEU A C 1
ATOM 2966 O O . LEU A 1 359 ? 80.520 2.978 -125.725 1.00 86.19 359 LEU A O 1
ATOM 2970 N N . GLY A 1 360 ? 79.466 4.757 -124.862 1.00 83.56 360 GLY A N 1
ATOM 2971 C CA . GLY A 1 360 ? 79.259 5.462 -126.129 1.00 83.56 360 GLY A CA 1
ATOM 2972 C C . GLY A 1 360 ? 80.562 6.052 -126.669 1.00 83.56 360 GLY A C 1
ATOM 2973 O O . GLY A 1 360 ? 80.982 5.703 -127.769 1.00 83.56 360 GLY A O 1
ATOM 2974 N N . LEU A 1 361 ? 81.246 6.860 -125.858 1.00 79.12 361 LEU A N 1
ATOM 2975 C CA . LEU A 1 361 ? 82.529 7.486 -126.188 1.00 79.12 361 LEU A CA 1
ATOM 2976 C C . LEU A 1 361 ? 83.637 6.452 -126.444 1.00 79.12 361 LEU A C 1
ATOM 2978 O O . LEU A 1 361 ? 84.447 6.636 -127.344 1.00 79.12 361 LEU A O 1
ATOM 2982 N N . GLU A 1 362 ? 83.657 5.333 -125.721 1.00 79.50 362 GLU A N 1
ATOM 2983 C CA . GLU A 1 362 ? 84.558 4.202 -125.971 1.00 79.50 362 GLU A CA 1
ATOM 2984 C C . GLU A 1 362 ? 84.305 3.587 -127.352 1.00 79.50 362 GLU A C 1
ATOM 2986 O O . GLU A 1 362 ? 85.258 3.309 -128.078 1.00 79.50 362 GLU A O 1
ATOM 2991 N N . ARG A 1 363 ? 83.038 3.428 -127.766 1.00 81.75 363 ARG A N 1
ATOM 2992 C CA . ARG A 1 363 ? 82.685 2.967 -129.121 1.00 81.75 363 ARG A CA 1
ATOM 2993 C C . ARG A 1 363 ? 83.027 3.996 -130.194 1.00 81.75 363 ARG A C 1
ATOM 2995 O O . ARG A 1 363 ? 83.475 3.595 -131.263 1.00 81.75 363 ARG A O 1
ATOM 3002 N N . GLU A 1 364 ? 82.842 5.286 -129.930 1.00 78.81 364 GLU A N 1
ATOM 3003 C CA . GLU A 1 364 ? 83.236 6.367 -130.843 1.00 78.81 364 GLU A CA 1
ATOM 3004 C C . GLU A 1 364 ? 84.760 6.430 -131.006 1.00 78.81 364 GLU A C 1
ATOM 3006 O O . GLU A 1 364 ? 85.251 6.521 -132.127 1.00 78.81 364 GLU A O 1
ATOM 3011 N N . VAL A 1 365 ? 85.521 6.273 -129.919 1.00 77.44 365 VAL A N 1
ATOM 3012 C CA . VAL A 1 365 ? 86.987 6.154 -129.942 1.00 77.44 365 VAL A CA 1
ATOM 3013 C C . VAL A 1 365 ? 87.429 4.886 -130.678 1.00 77.44 365 VAL A C 1
ATOM 3015 O O . VAL A 1 365 ? 88.364 4.942 -131.472 1.00 77.44 365 VAL A O 1
ATOM 3018 N N . GLU A 1 366 ? 86.764 3.748 -130.479 1.00 79.81 366 GLU A N 1
ATOM 3019 C CA . GLU A 1 366 ? 87.086 2.500 -131.185 1.00 79.81 366 GLU A CA 1
ATOM 3020 C C . GLU A 1 366 ? 86.734 2.570 -132.684 1.00 79.81 366 GLU A C 1
ATOM 3022 O O . GLU A 1 366 ? 87.467 2.049 -133.529 1.00 79.81 366 GLU A O 1
ATOM 3027 N N . ALA A 1 367 ? 85.655 3.274 -133.039 1.00 77.81 367 ALA A N 1
ATOM 3028 C CA . ALA A 1 367 ? 85.305 3.593 -134.419 1.00 77.81 367 ALA A CA 1
ATOM 3029 C C . ALA A 1 367 ? 86.311 4.573 -135.047 1.00 77.81 367 ALA A C 1
ATOM 3031 O O . ALA A 1 367 ? 86.752 4.343 -136.170 1.00 77.81 367 ALA A O 1
ATOM 3032 N N . ALA A 1 368 ? 86.746 5.603 -134.315 1.00 75.19 368 ALA A N 1
ATOM 3033 C CA . ALA A 1 368 ? 87.763 6.552 -134.762 1.00 75.19 368 ALA A CA 1
ATOM 3034 C C . ALA A 1 368 ? 89.140 5.889 -134.947 1.00 75.19 368 ALA A C 1
ATOM 3036 O O . ALA A 1 368 ? 89.822 6.176 -135.928 1.00 75.19 368 ALA A O 1
ATOM 3037 N N . LYS A 1 369 ? 89.529 4.939 -134.079 1.00 74.88 369 LYS A N 1
ATOM 3038 C CA . LYS A 1 369 ? 90.713 4.083 -134.297 1.00 74.88 369 LYS A CA 1
ATOM 3039 C C . LYS A 1 369 ? 90.581 3.270 -135.583 1.00 74.88 369 LYS A C 1
ATOM 3041 O O . LYS A 1 369 ? 91.512 3.254 -136.380 1.00 74.88 369 LYS A O 1
ATOM 3046 N N . LYS A 1 370 ? 89.433 2.618 -135.812 1.00 77.56 370 LYS A N 1
ATOM 3047 C CA . LYS A 1 370 ? 89.184 1.860 -137.052 1.00 77.56 370 LYS A CA 1
ATOM 3048 C C . LYS A 1 370 ? 89.202 2.749 -138.292 1.00 77.56 370 LYS A C 1
ATOM 3050 O O . LYS A 1 370 ? 89.745 2.327 -139.308 1.00 77.56 370 LYS A O 1
ATOM 3055 N N . GLN A 1 371 ? 88.667 3.966 -138.209 1.00 75.56 371 GLN A N 1
ATOM 3056 C CA . GLN A 1 371 ? 88.765 4.939 -139.292 1.00 75.56 371 GLN A CA 1
ATOM 3057 C C . GLN A 1 371 ? 90.230 5.317 -139.541 1.00 75.56 371 GLN A C 1
ATOM 3059 O O . GLN A 1 371 ? 90.690 5.184 -140.666 1.00 75.56 371 GLN A O 1
ATOM 3064 N N . ALA A 1 372 ? 91.006 5.626 -138.499 1.00 72.19 372 ALA A N 1
ATOM 3065 C CA . ALA A 1 372 ? 92.437 5.904 -138.630 1.00 72.19 372 ALA A CA 1
ATOM 3066 C C . ALA A 1 372 ? 93.248 4.710 -139.187 1.00 72.19 372 ALA A C 1
ATOM 3068 O O . ALA A 1 372 ? 94.227 4.914 -139.904 1.00 72.19 372 ALA A O 1
ATOM 3069 N N . GLU A 1 373 ? 92.853 3.459 -138.917 1.00 74.06 373 GLU A N 1
ATOM 3070 C CA . GLU A 1 373 ? 93.441 2.274 -139.564 1.00 74.06 373 GLU A CA 1
ATOM 3071 C C . GLU A 1 373 ? 93.063 2.133 -141.048 1.00 74.06 373 GLU A C 1
ATOM 3073 O O . GLU A 1 373 ? 93.869 1.626 -141.832 1.00 74.06 373 GLU A O 1
ATOM 3078 N N . LEU A 1 374 ? 91.858 2.553 -141.448 1.00 74.81 374 LEU A N 1
ATOM 3079 C CA . LEU A 1 374 ? 91.441 2.609 -142.853 1.00 74.81 374 LEU A CA 1
ATOM 3080 C C . LEU A 1 374 ? 92.161 3.745 -143.589 1.00 74.81 374 LEU A C 1
ATOM 3082 O O . LEU A 1 374 ? 92.746 3.506 -144.642 1.00 74.81 374 LEU A O 1
ATOM 3086 N N . ASP A 1 375 ? 92.212 4.937 -142.994 1.00 70.50 375 ASP A N 1
ATOM 3087 C CA . ASP A 1 375 ? 92.923 6.105 -143.519 1.00 70.50 375 ASP A CA 1
ATOM 3088 C C . ASP A 1 375 ? 94.421 5.805 -143.685 1.00 70.50 375 ASP A C 1
ATOM 3090 O O . ASP A 1 375 ? 95.030 6.179 -144.687 1.00 70.50 375 ASP A O 1
ATOM 3094 N N . LYS A 1 376 ? 95.017 5.050 -142.749 1.00 74.88 376 LYS A N 1
ATOM 3095 C CA . LYS A 1 376 ? 96.398 4.564 -142.862 1.00 74.88 376 LYS A CA 1
ATOM 3096 C C . LYS A 1 376 ? 96.593 3.618 -144.054 1.00 74.88 376 LYS A C 1
ATOM 3098 O O . LYS A 1 376 ? 97.582 3.759 -144.767 1.00 74.88 376 LYS A O 1
ATOM 3103 N N . LYS A 1 377 ? 95.662 2.689 -144.301 1.00 72.56 377 LYS A N 1
ATOM 3104 C CA . LYS A 1 377 ? 95.720 1.791 -145.473 1.00 72.56 377 LYS A CA 1
ATOM 3105 C C . LYS A 1 377 ? 95.573 2.566 -146.784 1.00 72.56 377 LYS A C 1
ATOM 3107 O O . LYS A 1 377 ? 96.333 2.310 -147.711 1.00 72.56 377 LYS A O 1
ATOM 3112 N N . ALA A 1 378 ? 94.686 3.561 -146.829 1.00 69.94 378 ALA A N 1
ATOM 3113 C CA . ALA A 1 378 ? 94.569 4.468 -147.970 1.00 69.94 378 ALA A CA 1
ATOM 3114 C C . ALA A 1 378 ? 95.860 5.285 -148.195 1.00 69.94 378 ALA A C 1
ATOM 3116 O O . ALA A 1 378 ? 96.273 5.486 -149.334 1.00 69.94 378 ALA A O 1
ATOM 3117 N N . MET A 1 379 ? 96.553 5.693 -147.125 1.00 61.53 379 MET A N 1
ATOM 3118 C CA . MET A 1 379 ? 97.891 6.304 -147.193 1.00 61.53 379 MET A CA 1
ATOM 3119 C C . MET A 1 379 ? 98.939 5.357 -147.808 1.00 61.53 379 MET A C 1
ATOM 3121 O O . MET A 1 379 ? 99.695 5.768 -148.689 1.00 61.53 379 MET A O 1
ATOM 3125 N N . ASP A 1 380 ? 98.959 4.086 -147.394 1.00 68.12 380 ASP A N 1
ATOM 3126 C CA . ASP A 1 380 ? 99.862 3.064 -147.946 1.00 68.12 380 ASP A CA 1
ATOM 3127 C C . ASP A 1 380 ? 99.554 2.739 -149.430 1.00 68.12 380 ASP A C 1
ATOM 3129 O O . ASP A 1 380 ? 100.461 2.396 -150.195 1.00 68.12 380 ASP A O 1
ATOM 3133 N N . GLU A 1 381 ? 98.300 2.888 -149.875 1.00 65.31 381 GLU A N 1
ATOM 3134 C CA . GLU A 1 381 ? 97.910 2.771 -151.290 1.00 65.31 381 GLU A CA 1
ATOM 3135 C C . GLU A 1 381 ? 98.301 4.013 -152.111 1.00 65.31 381 GLU A C 1
ATOM 3137 O O . GLU A 1 381 ? 98.927 3.870 -153.164 1.00 65.31 381 GLU A O 1
ATOM 3142 N N . LEU A 1 382 ? 98.070 5.228 -151.601 1.00 60.88 382 LEU A N 1
ATOM 3143 C CA . LEU A 1 382 ? 98.520 6.479 -152.234 1.00 60.88 382 LEU A CA 1
ATOM 3144 C C . LEU A 1 382 ? 100.054 6.543 -152.381 1.00 60.88 382 LEU A C 1
ATOM 3146 O O . LEU A 1 382 ? 100.568 7.051 -153.382 1.00 60.88 382 LEU A O 1
ATOM 3150 N N . LEU A 1 383 ? 100.805 5.974 -151.431 1.00 62.19 383 LEU A N 1
ATOM 3151 C CA . LEU A 1 383 ? 102.260 5.815 -151.542 1.00 62.19 383 LEU A CA 1
ATOM 3152 C C . LEU A 1 383 ? 102.667 4.893 -152.707 1.00 62.19 383 LEU A C 1
ATOM 3154 O O . LEU A 1 383 ? 103.664 5.166 -153.380 1.00 62.19 383 LEU A O 1
ATOM 3158 N N . ARG A 1 384 ? 101.885 3.845 -153.006 1.00 63.91 384 ARG A N 1
ATOM 3159 C CA . ARG A 1 384 ? 102.121 2.977 -154.175 1.00 63.91 384 ARG A CA 1
ATOM 3160 C C . ARG A 1 384 ? 101.792 3.674 -155.492 1.00 63.91 384 ARG A C 1
ATOM 3162 O O . ARG A 1 384 ? 102.559 3.536 -156.444 1.00 63.91 384 ARG A O 1
ATOM 3169 N N . GLU A 1 385 ? 100.711 4.449 -155.556 1.00 58.47 385 GLU A N 1
ATOM 3170 C CA . GLU A 1 385 ? 100.381 5.234 -156.756 1.00 58.47 385 GLU A CA 1
ATOM 3171 C C . GLU A 1 385 ? 101.461 6.281 -157.066 1.00 58.47 385 GLU A C 1
ATOM 3173 O O . GLU A 1 385 ? 101.894 6.411 -158.216 1.00 58.47 385 GLU A O 1
ATOM 3178 N N . ARG A 1 386 ? 101.980 6.960 -156.034 1.00 56.69 386 ARG A N 1
ATOM 3179 C CA . ARG A 1 386 ? 103.086 7.925 -156.142 1.00 56.69 386 ARG A CA 1
ATOM 3180 C C . ARG A 1 386 ? 104.336 7.316 -156.786 1.00 56.69 386 ARG A C 1
ATOM 3182 O O . ARG A 1 386 ? 104.941 7.947 -157.657 1.00 56.69 386 ARG A O 1
ATOM 3189 N N . ASP A 1 387 ? 104.721 6.103 -156.395 1.00 58.97 387 ASP A N 1
ATOM 3190 C CA . ASP A 1 387 ? 105.913 5.431 -156.937 1.00 58.97 387 ASP A CA 1
ATOM 3191 C C . ASP A 1 387 ? 105.698 4.850 -158.348 1.00 58.97 387 ASP A C 1
ATOM 3193 O O . ASP A 1 387 ? 106.651 4.754 -159.128 1.00 58.97 387 ASP A O 1
ATOM 3197 N N . ILE A 1 388 ? 104.453 4.546 -158.731 1.00 60.16 388 ILE A N 1
ATOM 3198 C CA . ILE A 1 388 ? 104.093 4.220 -160.120 1.00 60.16 388 ILE A CA 1
ATOM 3199 C C . ILE A 1 388 ? 104.185 5.473 -161.004 1.00 60.16 388 ILE A C 1
ATOM 3201 O O . ILE A 1 388 ? 104.781 5.424 -162.085 1.00 60.16 388 ILE A O 1
ATOM 3205 N N . LEU A 1 389 ? 103.661 6.613 -160.542 1.00 53.84 389 LEU A N 1
ATOM 3206 C CA . LEU A 1 389 ? 103.647 7.869 -161.301 1.00 53.84 389 LEU A CA 1
ATOM 3207 C C . LEU A 1 389 ? 105.068 8.368 -161.620 1.00 53.84 389 LEU A C 1
ATOM 3209 O O . LEU A 1 389 ? 105.361 8.769 -162.750 1.00 53.84 389 LEU A O 1
ATOM 3213 N N . ASN A 1 390 ? 105.983 8.246 -160.653 1.00 52.59 390 ASN A N 1
ATOM 3214 C CA . ASN A 1 390 ? 107.388 8.643 -160.791 1.00 52.59 390 ASN A CA 1
ATOM 3215 C C . ASN A 1 390 ? 108.151 7.828 -161.866 1.00 52.59 390 ASN A C 1
ATOM 3217 O O . ASN A 1 390 ? 109.186 8.258 -162.373 1.00 52.59 390 ASN A O 1
ATOM 3221 N N . LYS A 1 391 ? 107.618 6.667 -162.275 1.00 55.16 391 LYS A N 1
ATOM 3222 C CA . LYS A 1 391 ? 108.193 5.802 -163.320 1.00 55.16 391 LYS A CA 1
ATOM 3223 C C . LYS A 1 391 ? 107.804 6.213 -164.748 1.00 55.16 391 LYS A C 1
ATOM 3225 O O . LYS A 1 391 ? 108.468 5.798 -165.699 1.00 55.16 391 LYS A O 1
ATOM 3230 N N . ASN A 1 392 ? 106.764 7.039 -164.904 1.00 48.91 392 ASN A N 1
ATOM 3231 C CA . ASN A 1 392 ? 106.251 7.481 -166.206 1.00 48.91 392 ASN A CA 1
ATOM 3232 C C . ASN A 1 392 ? 106.826 8.836 -166.659 1.00 48.91 392 ASN A C 1
ATOM 3234 O O . ASN A 1 392 ? 106.999 9.045 -167.860 1.00 48.91 392 ASN A O 1
ATOM 3238 N N . MET A 1 393 ? 107.214 9.714 -165.724 1.00 46.56 393 MET A N 1
ATOM 3239 C CA . MET A 1 393 ? 107.859 11.005 -166.027 1.00 46.56 393 MET A CA 1
ATOM 3240 C C . MET A 1 393 ? 109.130 10.839 -166.887 1.00 46.56 393 MET A C 1
ATOM 3242 O O . MET A 1 393 ? 109.380 11.611 -167.812 1.00 46.56 393 MET A O 1
ATOM 3246 N N . LEU A 1 394 ? 109.914 9.783 -166.637 1.00 47.62 394 LEU A N 1
ATOM 3247 C CA . LEU A 1 394 ? 111.238 9.576 -167.241 1.00 47.62 394 LEU A CA 1
ATOM 3248 C C . LEU A 1 394 ? 111.233 9.183 -168.736 1.00 47.62 394 LEU A C 1
ATOM 3250 O O . LEU A 1 394 ? 112.298 8.948 -169.304 1.00 47.62 394 LEU A O 1
ATOM 3254 N N . LYS A 1 395 ? 110.063 9.089 -169.385 1.00 48.22 395 LYS A N 1
ATOM 3255 C CA . LYS A 1 395 ? 109.935 8.762 -170.821 1.00 48.22 395 LYS A CA 1
ATOM 3256 C C . LYS A 1 395 ? 109.469 9.928 -171.703 1.00 48.22 395 LYS A C 1
ATOM 3258 O O . LYS A 1 395 ? 109.505 9.796 -172.922 1.00 48.22 395 LYS A O 1
ATOM 3263 N N . ALA A 1 396 ? 109.087 11.067 -171.122 1.00 43.28 396 ALA A N 1
ATOM 3264 C CA . ALA A 1 396 ? 108.469 12.189 -171.841 1.00 43.28 396 ALA A CA 1
ATOM 3265 C C . ALA A 1 396 ? 109.445 13.315 -172.264 1.00 43.28 396 ALA A C 1
ATOM 3267 O O . ALA A 1 396 ? 109.005 14.392 -172.646 1.00 43.28 396 ALA A O 1
ATOM 3268 N N . ILE A 1 397 ? 110.765 13.094 -172.185 1.00 45.22 397 ILE A N 1
ATOM 3269 C CA . ILE A 1 397 ? 111.790 14.155 -172.330 1.00 45.22 397 ILE A CA 1
ATOM 3270 C C . ILE A 1 397 ? 112.529 14.133 -173.692 1.00 45.22 397 ILE A C 1
ATOM 3272 O O . ILE A 1 397 ? 113.194 15.101 -174.044 1.00 45.22 397 ILE A O 1
ATOM 3276 N N . ASN A 1 398 ? 112.387 13.075 -174.504 1.00 39.53 398 ASN A N 1
ATOM 3277 C CA . ASN A 1 398 ? 113.165 12.890 -175.750 1.00 39.53 398 ASN A CA 1
ATOM 3278 C C . ASN A 1 398 ? 112.435 13.234 -177.069 1.00 39.53 398 ASN A C 1
ATOM 3280 O O . ASN A 1 398 ? 112.971 12.988 -178.149 1.00 39.53 398 ASN A O 1
ATOM 3284 N N . ALA A 1 399 ? 111.247 13.840 -177.010 1.00 39.03 399 ALA A N 1
ATOM 3285 C CA . ALA A 1 399 ? 110.606 14.507 -178.146 1.00 39.03 399 ALA A CA 1
ATOM 3286 C C . ALA A 1 399 ? 109.735 15.659 -177.604 1.00 39.03 399 ALA A C 1
ATOM 3288 O O . ALA A 1 399 ? 108.959 15.428 -176.686 1.00 39.03 399 ALA A O 1
ATOM 3289 N N . THR A 1 400 ? 109.816 16.904 -178.084 1.00 36.47 400 THR A N 1
ATOM 3290 C CA . THR A 1 400 ? 110.386 17.404 -179.352 1.00 36.47 400 THR A CA 1
ATOM 3291 C C . THR A 1 400 ? 111.288 18.633 -179.166 1.00 36.47 400 THR A C 1
ATOM 3293 O O . THR A 1 400 ? 110.833 19.654 -178.662 1.00 36.47 400 THR A O 1
ATOM 3296 N N . GLN A 1 401 ? 112.525 18.582 -179.678 1.00 32.91 401 GLN A N 1
ATOM 3297 C CA . GLN A 1 401 ? 113.480 19.708 -179.684 1.00 32.91 401 GLN A CA 1
ATOM 3298 C C . GLN A 1 401 ? 114.124 19.885 -181.076 1.00 32.91 401 GLN A C 1
ATOM 3300 O O . GLN A 1 401 ? 115.340 19.748 -181.216 1.00 32.91 401 GLN A O 1
ATOM 3305 N N . LYS A 1 402 ? 113.315 20.121 -182.130 1.00 36.78 402 LYS A N 1
ATOM 3306 C CA . LYS A 1 402 ? 113.793 20.564 -183.469 1.00 36.78 402 LYS A CA 1
ATOM 3307 C C . LYS A 1 402 ? 112.692 21.003 -184.458 1.00 36.78 402 LYS A C 1
ATOM 3309 O O . LYS A 1 402 ? 112.475 20.362 -185.478 1.00 36.78 402 LYS A O 1
ATOM 3314 N N . GLN A 1 403 ? 112.041 22.130 -184.164 1.00 29.34 403 GLN A N 1
ATOM 3315 C CA . GLN A 1 403 ? 111.321 22.982 -185.132 1.00 29.34 403 GLN A CA 1
ATOM 3316 C C . GLN A 1 403 ? 111.059 24.343 -184.447 1.00 29.34 403 GLN A C 1
ATOM 3318 O O . GLN A 1 403 ? 109.980 24.569 -183.918 1.00 29.34 403 GLN A O 1
ATOM 3323 N N . ILE A 1 404 ? 112.031 25.236 -184.231 1.00 34.44 404 ILE A N 1
ATOM 3324 C CA . ILE A 1 404 ? 113.192 25.637 -185.051 1.00 34.44 404 ILE A CA 1
ATOM 3325 C C . ILE A 1 404 ? 112.776 26.180 -186.428 1.00 34.44 404 ILE A C 1
ATOM 3327 O O . ILE A 1 404 ? 112.688 25.459 -187.416 1.00 34.44 404 ILE A O 1
ATOM 3331 N N . ASP A 1 405 ? 112.529 27.490 -186.412 1.00 30.52 405 ASP A N 1
ATOM 3332 C CA . ASP A 1 405 ? 113.085 28.509 -187.308 1.00 30.52 405 ASP A CA 1
ATOM 3333 C C . ASP A 1 405 ? 112.928 28.363 -188.826 1.00 30.52 405 ASP A C 1
ATOM 3335 O O . ASP A 1 405 ? 113.780 27.799 -189.508 1.00 30.52 405 ASP A O 1
ATOM 3339 N N . LEU A 1 406 ? 111.884 29.041 -189.330 1.00 27.25 406 LEU A N 1
ATOM 3340 C CA . LEU A 1 406 ? 111.766 29.869 -190.554 1.00 27.25 406 LEU A CA 1
ATOM 3341 C C . LEU A 1 406 ? 110.276 29.814 -190.957 1.00 27.25 406 LEU A C 1
ATOM 3343 O O . LEU A 1 406 ? 109.815 28.776 -191.409 1.00 27.25 406 LEU A O 1
ATOM 3347 N N . LYS A 1 407 ? 109.434 30.850 -190.828 1.00 29.06 407 LYS A N 1
ATOM 3348 C CA . LYS A 1 407 ? 109.574 32.314 -191.020 1.00 29.06 407 LYS A CA 1
ATOM 3349 C C . LYS A 1 407 ? 108.262 33.000 -190.531 1.00 29.06 407 LYS A C 1
ATOM 3351 O O . LYS A 1 407 ? 107.266 32.298 -190.434 1.00 29.06 407 LYS A O 1
ATOM 3356 N N . ARG A 1 408 ? 108.101 34.325 -190.343 1.00 34.09 408 ARG A N 1
ATOM 3357 C CA . ARG A 1 408 ? 108.968 35.512 -190.076 1.00 34.09 408 ARG A CA 1
ATOM 3358 C C . ARG A 1 408 ? 108.059 36.773 -189.973 1.00 34.09 408 ARG A C 1
ATOM 3360 O O . ARG A 1 408 ? 106.996 36.721 -190.566 1.00 34.09 408 ARG A O 1
ATOM 3367 N N . LEU A 1 409 ? 108.559 37.871 -189.363 1.00 29.89 409 LEU A N 1
ATOM 3368 C CA . LEU A 1 409 ? 108.479 39.311 -189.787 1.00 29.89 409 LEU A CA 1
ATOM 3369 C C . LEU A 1 409 ? 107.106 39.895 -190.252 1.00 29.89 409 LEU A C 1
ATOM 3371 O O . LEU A 1 409 ? 106.451 39.295 -191.087 1.00 29.89 409 LEU A O 1
ATOM 3375 N N . ILE A 1 410 ? 106.612 41.092 -189.890 1.00 36.16 410 ILE A N 1
ATOM 3376 C CA . ILE A 1 410 ? 107.137 42.446 -189.533 1.00 36.16 410 ILE A CA 1
ATOM 3377 C C . ILE A 1 410 ? 106.054 43.104 -188.624 1.00 36.16 410 ILE A C 1
ATOM 3379 O O . ILE A 1 410 ? 104.886 42.810 -188.855 1.00 36.16 410 ILE A O 1
ATOM 3383 N N . SER A 1 411 ? 106.239 43.995 -187.633 1.00 28.73 411 SER A N 1
ATOM 3384 C CA . SER A 1 411 ? 107.362 44.616 -186.876 1.00 28.73 411 SER A CA 1
ATOM 3385 C C . SER A 1 411 ? 106.881 44.759 -185.400 1.00 28.73 411 SER A C 1
ATOM 3387 O O . SER A 1 411 ? 105.870 44.147 -185.068 1.00 28.73 411 SER A O 1
ATOM 3389 N N . LYS A 1 412 ? 107.440 45.465 -184.399 1.00 35.41 412 LYS A N 1
ATOM 3390 C CA . LYS A 1 412 ? 108.573 46.393 -184.143 1.00 35.41 412 LYS A CA 1
ATOM 3391 C C . LYS A 1 412 ? 108.626 47.814 -184.762 1.00 35.41 412 LYS A C 1
ATOM 3393 O O . LYS A 1 412 ? 109.390 48.032 -185.699 1.00 35.41 412 LYS A O 1
ATOM 3398 N N . THR A 1 413 ? 107.986 48.760 -184.075 1.00 34.16 413 THR A N 1
ATOM 3399 C CA . THR A 1 413 ? 108.425 50.142 -183.729 1.00 34.16 413 THR A CA 1
ATOM 3400 C C . THR A 1 413 ? 107.511 50.612 -182.573 1.00 34.16 413 THR A C 1
ATOM 3402 O O . THR A 1 413 ? 106.399 50.092 -182.484 1.00 34.16 413 THR A O 1
ATOM 3405 N N . GLU A 1 414 ? 107.847 51.462 -181.596 1.00 29.80 414 GLU A N 1
ATOM 3406 C CA . GLU A 1 414 ? 109.042 52.213 -181.126 1.00 29.80 414 GLU A CA 1
ATOM 3407 C C . GLU A 1 414 ? 109.279 51.839 -179.621 1.00 29.80 414 GLU A C 1
ATOM 3409 O O . GLU A 1 414 ? 108.373 51.287 -179.002 1.00 29.80 414 GLU A O 1
ATOM 3414 N N . GLU A 1 415 ? 110.391 52.019 -178.881 1.00 39.34 415 GLU A N 1
ATOM 3415 C CA . GLU A 1 415 ? 111.741 52.612 -179.055 1.00 39.34 415 GLU A CA 1
ATOM 3416 C C . GLU A 1 415 ? 111.792 54.119 -179.391 1.00 39.34 415 GLU A C 1
ATOM 3418 O O . GLU A 1 415 ? 111.583 54.482 -180.538 1.00 39.34 415 GLU A O 1
ATOM 3423 N N . VAL A 1 416 ? 112.146 55.060 -178.493 1.00 41.97 416 VAL A N 1
ATOM 3424 C CA . VAL A 1 416 ? 113.018 55.045 -177.278 1.00 41.97 416 VAL A CA 1
ATOM 3425 C C . VAL A 1 416 ? 112.562 56.166 -176.284 1.00 41.97 416 VAL A C 1
ATOM 3427 O O . VAL A 1 416 ? 111.566 56.820 -176.562 1.00 41.97 416 VAL A O 1
ATOM 3430 N N . VAL A 1 417 ? 113.326 56.438 -175.201 1.00 38.09 417 VAL A N 1
ATOM 3431 C CA . VAL A 1 417 ? 113.320 57.660 -174.330 1.00 38.09 417 VAL A CA 1
ATOM 3432 C C . VAL A 1 417 ? 112.270 57.644 -173.186 1.00 38.09 417 VAL A C 1
ATOM 3434 O O . VAL A 1 417 ? 111.091 57.455 -173.444 1.00 38.09 417 VAL A O 1
ATOM 3437 N N . GLU A 1 418 ? 112.603 57.813 -171.891 1.00 34.75 418 GLU A N 1
ATOM 3438 C CA . GLU A 1 418 ? 113.918 57.956 -171.221 1.00 34.75 418 GLU A CA 1
ATOM 3439 C C . GLU A 1 418 ? 113.959 57.354 -169.790 1.00 34.75 418 GLU A C 1
ATOM 3441 O O . GLU A 1 418 ? 113.063 56.615 -169.385 1.00 34.75 418 GLU A O 1
ATOM 3446 N N . LYS A 1 419 ? 115.052 57.606 -169.054 1.00 40.69 419 LYS A N 1
ATOM 3447 C CA . LYS A 1 419 ? 115.327 57.139 -167.680 1.00 40.69 419 LYS A CA 1
ATOM 3448 C C . LYS A 1 419 ? 114.931 58.192 -166.620 1.00 40.69 419 LYS A C 1
ATOM 3450 O O . LYS A 1 419 ? 114.508 59.286 -166.960 1.00 40.69 419 LYS A O 1
ATOM 3455 N N . GLU A 1 420 ? 115.255 57.862 -165.361 1.00 34.12 420 GLU A N 1
ATOM 3456 C CA . GLU A 1 420 ? 115.417 58.753 -164.190 1.00 34.12 420 GLU A CA 1
ATOM 3457 C C . GLU A 1 420 ? 114.130 59.065 -163.387 1.00 34.12 420 GLU A C 1
ATOM 3459 O O . GLU A 1 420 ? 113.043 59.114 -163.948 1.00 34.12 420 GLU A O 1
ATOM 3464 N N . LEU A 1 421 ? 114.156 59.207 -162.048 1.00 32.81 421 LEU A N 1
ATOM 3465 C CA . LEU A 1 421 ? 115.266 59.111 -161.072 1.00 32.81 421 LEU A CA 1
ATOM 3466 C C . LEU A 1 421 ? 114.805 58.485 -159.725 1.00 32.81 421 LEU A C 1
ATOM 3468 O O . LEU A 1 421 ? 113.614 58.388 -159.444 1.00 32.81 421 LEU A O 1
ATOM 3472 N N . LEU A 1 422 ? 115.765 58.103 -158.870 1.00 39.00 422 LEU A N 1
ATOM 3473 C CA . LEU A 1 422 ? 115.578 57.790 -157.442 1.00 39.00 422 LEU A CA 1
ATOM 3474 C C . LEU A 1 422 ? 114.918 58.941 -156.653 1.00 39.00 422 LEU A C 1
ATOM 3476 O O . LEU A 1 422 ? 115.378 60.073 -156.781 1.00 39.00 422 LEU A O 1
ATOM 3480 N N . LEU A 1 423 ? 114.047 58.612 -155.682 1.00 30.80 423 LEU A N 1
ATOM 3481 C CA . LEU A 1 423 ? 114.248 58.943 -154.251 1.00 30.80 423 LEU A CA 1
ATOM 3482 C C . LEU A 1 423 ? 113.257 58.205 -153.316 1.00 30.80 423 LEU A C 1
ATOM 3484 O O . LEU A 1 423 ? 112.244 57.706 -153.789 1.00 30.80 423 LEU A O 1
ATOM 3488 N N . GLN A 1 424 ? 113.554 58.218 -152.003 1.00 33.41 424 GLN A N 1
ATOM 3489 C CA . GLN A 1 424 ? 112.727 57.786 -150.849 1.00 33.41 424 GLN A CA 1
ATOM 3490 C C . GLN A 1 424 ? 112.313 56.298 -150.819 1.00 33.41 424 GLN A C 1
ATOM 3492 O O . GLN A 1 424 ? 111.735 55.763 -151.752 1.00 33.41 424 GLN A O 1
ATOM 3497 N N . GLU A 1 425 ? 112.562 55.500 -149.777 1.00 39.16 425 GLU A N 1
ATOM 3498 C CA . GLU A 1 425 ? 113.093 55.714 -148.417 1.00 39.16 425 GLU A CA 1
ATOM 3499 C C . GLU A 1 425 ? 112.244 56.563 -147.437 1.00 39.16 425 GLU A C 1
ATOM 3501 O O . GLU A 1 425 ? 112.226 57.789 -147.500 1.00 39.16 425 GLU A O 1
ATOM 3506 N N . LYS A 1 426 ? 111.691 55.854 -146.432 1.00 36.19 426 LYS A N 1
ATOM 3507 C CA . LYS A 1 426 ? 111.105 56.314 -145.150 1.00 36.19 426 LYS A CA 1
ATOM 3508 C C . LYS A 1 426 ? 109.786 57.110 -145.160 1.00 36.19 426 LYS A C 1
ATOM 3510 O O . LYS A 1 426 ? 109.372 57.697 -146.144 1.00 36.19 426 LYS A O 1
ATOM 3515 N N . GLU A 1 427 ? 109.201 57.124 -143.951 1.00 32.12 427 GLU A N 1
ATOM 3516 C CA . GLU A 1 427 ? 107.937 57.756 -143.525 1.00 32.12 427 GLU A CA 1
ATOM 3517 C C . GLU A 1 427 ? 106.653 57.063 -144.019 1.00 32.12 427 GLU A C 1
ATOM 3519 O O . GLU A 1 427 ? 106.622 56.522 -145.115 1.00 32.12 427 GLU A O 1
ATOM 3524 N N . LYS A 1 428 ? 105.543 56.996 -143.269 1.00 32.81 428 LYS A N 1
ATOM 3525 C CA . LYS A 1 428 ? 105.218 57.178 -141.825 1.00 32.81 428 LYS A CA 1
ATOM 3526 C C . LYS A 1 428 ? 103.941 56.322 -141.611 1.00 32.81 428 LYS A C 1
ATOM 3528 O O . LYS A 1 428 ? 103.113 56.274 -142.510 1.00 32.81 428 LYS A O 1
ATOM 3533 N N . LEU A 1 429 ? 103.740 55.489 -140.586 1.00 36.09 429 LEU A N 1
ATOM 3534 C CA . LEU A 1 429 ? 103.928 55.611 -139.132 1.00 36.09 429 LEU A CA 1
ATOM 3535 C C . LEU A 1 429 ? 103.008 56.662 -138.477 1.00 36.09 429 LEU A C 1
ATOM 3537 O O . LEU A 1 429 ? 103.115 57.838 -138.800 1.00 36.09 429 LEU A O 1
ATOM 3541 N N . TYR A 1 430 ? 102.277 56.220 -137.438 1.00 30.28 430 TYR A N 1
ATOM 3542 C CA . TYR A 1 430 ? 101.526 57.011 -136.440 1.00 30.28 430 TYR A CA 1
ATOM 3543 C C . TYR A 1 430 ? 100.077 57.396 -136.818 1.00 30.28 430 TYR A C 1
ATOM 3545 O O . TYR A 1 430 ? 99.840 57.806 -137.944 1.00 30.28 430 TYR A O 1
ATOM 3553 N N . VAL A 1 431 ? 99.150 57.295 -135.839 1.00 37.34 431 VAL A N 1
ATOM 3554 C CA . VAL A 1 431 ? 97.670 57.463 -135.958 1.00 37.34 431 VAL A CA 1
ATOM 3555 C C . VAL A 1 431 ? 97.036 56.402 -136.885 1.00 37.34 431 VAL A C 1
ATOM 3557 O O . VAL A 1 431 ? 97.303 56.393 -138.075 1.00 37.34 431 VAL A O 1
ATOM 3560 N N . GLU A 1 432 ? 96.230 55.419 -136.472 1.00 31.41 432 GLU A N 1
ATOM 3561 C CA . GLU A 1 432 ? 95.559 55.001 -135.218 1.00 31.41 432 GLU A CA 1
ATOM 3562 C C . GLU A 1 432 ? 95.579 53.439 -135.173 1.00 31.41 432 GLU A C 1
ATOM 3564 O O . GLU A 1 432 ? 95.976 52.808 -136.147 1.00 31.41 432 GLU A O 1
ATOM 3569 N N . LEU A 1 433 ? 95.240 52.675 -134.124 1.00 28.67 433 LEU A N 1
ATOM 3570 C CA . LEU A 1 433 ? 94.535 52.930 -132.862 1.00 28.67 433 LEU A CA 1
ATOM 3571 C C . LEU A 1 433 ? 95.101 51.973 -131.773 1.00 28.67 433 LEU A C 1
ATOM 3573 O O . LEU A 1 433 ? 94.668 50.825 -131.672 1.00 28.67 433 LEU A O 1
ATOM 3577 N N . LYS A 1 434 ? 96.117 52.373 -130.986 1.00 28.42 434 LYS A N 1
ATOM 3578 C CA . LYS A 1 434 ? 96.852 51.443 -130.092 1.00 28.42 434 LYS A CA 1
ATOM 3579 C C . LYS A 1 434 ? 96.703 51.765 -128.595 1.00 28.42 434 LYS A C 1
ATOM 3581 O O . LYS A 1 434 ? 97.001 52.876 -128.176 1.00 28.42 434 LYS A O 1
ATOM 3586 N N . HIS A 1 435 ? 96.405 50.718 -127.813 1.00 30.30 435 HIS A N 1
ATOM 3587 C CA . HIS A 1 435 ? 96.318 50.638 -126.340 1.00 30.30 435 HIS A CA 1
ATOM 3588 C C . HIS A 1 435 ? 94.994 51.068 -125.673 1.00 30.30 435 HIS A C 1
ATOM 3590 O O . HIS A 1 435 ? 94.929 52.053 -124.946 1.00 30.30 435 HIS A O 1
ATOM 3596 N N . ILE A 1 436 ? 94.005 50.173 -125.728 1.00 30.92 436 ILE A N 1
ATOM 3597 C CA . ILE A 1 436 ? 93.492 49.613 -124.466 1.00 30.92 436 ILE A CA 1
ATOM 3598 C C . ILE A 1 436 ? 94.365 48.387 -124.162 1.00 30.92 436 ILE A C 1
ATOM 3600 O O . ILE A 1 436 ? 94.510 47.533 -125.036 1.00 30.92 436 ILE A O 1
ATOM 3604 N N . LEU A 1 437 ? 94.985 48.296 -122.978 1.00 31.17 437 LEU A N 1
ATOM 3605 C CA . LEU A 1 437 ? 95.732 47.097 -122.562 1.00 31.17 437 LEU A CA 1
ATOM 3606 C C . LEU A 1 437 ? 96.008 47.063 -121.044 1.00 31.17 437 LEU A C 1
ATOM 3608 O O . LEU A 1 437 ? 96.500 48.044 -120.500 1.00 31.17 437 LEU A O 1
ATOM 3612 N N . ALA A 1 438 ? 95.788 45.887 -120.431 1.00 28.47 438 ALA A N 1
ATOM 3613 C CA . ALA A 1 438 ? 96.134 45.483 -119.052 1.00 28.47 438 ALA A CA 1
ATOM 3614 C C . ALA A 1 438 ? 95.387 46.238 -117.908 1.00 28.47 438 ALA A C 1
ATOM 3616 O O . ALA A 1 438 ? 95.447 47.455 -117.824 1.00 28.47 438 ALA A O 1
ATOM 3617 N N . ARG A 1 439 ? 94.697 45.592 -116.945 1.00 31.77 439 ARG A N 1
ATOM 3618 C CA . ARG A 1 439 ? 94.831 44.228 -116.367 1.00 31.77 439 ARG A CA 1
ATOM 3619 C C . ARG A 1 439 ? 93.483 43.613 -115.897 1.00 31.77 439 ARG A C 1
ATOM 3621 O O . ARG A 1 439 ? 92.519 44.332 -115.672 1.00 31.77 439 ARG A O 1
ATOM 3628 N N . GLN A 1 440 ? 93.475 42.286 -115.709 1.00 29.00 440 GLN A N 1
ATOM 3629 C CA . GLN A 1 440 ? 92.475 41.427 -115.013 1.00 29.00 440 GLN A CA 1
ATOM 3630 C C . GLN A 1 440 ? 93.077 40.938 -113.654 1.00 29.00 440 GLN A C 1
ATOM 3632 O O . GLN A 1 440 ? 94.205 41.366 -113.378 1.00 29.00 440 GLN A O 1
ATOM 3637 N N . PRO A 1 441 ? 92.498 40.002 -112.844 1.00 44.88 441 PRO A N 1
ATOM 3638 C CA . PRO A 1 441 ? 91.151 39.385 -112.780 1.00 44.88 441 PRO A CA 1
ATOM 3639 C C . PRO A 1 441 ? 90.452 39.773 -111.431 1.00 44.88 441 PRO A C 1
ATOM 3641 O O . PRO A 1 441 ? 90.602 40.927 -111.049 1.00 44.88 441 PRO A O 1
ATOM 3644 N N . GLY A 1 442 ? 89.684 38.986 -110.645 1.00 32.84 442 GLY A N 1
ATOM 3645 C CA . GLY A 1 442 ? 89.186 37.587 -110.674 1.00 32.84 442 GLY A CA 1
ATOM 3646 C C . GLY A 1 442 ? 88.392 37.222 -109.379 1.00 32.84 442 GLY A C 1
ATOM 3647 O O . GLY A 1 442 ? 88.549 37.955 -108.402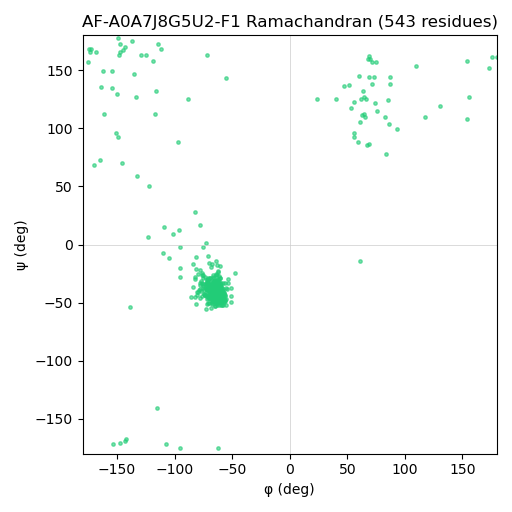 1.00 32.84 442 GLY A O 1
ATOM 3648 N N . PRO A 1 443 ? 87.543 36.161 -109.336 1.00 59.62 443 PRO A N 1
ATOM 3649 C CA . PRO A 1 443 ? 86.657 35.868 -108.187 1.00 59.62 443 PRO A CA 1
ATOM 3650 C C . PRO A 1 443 ? 86.946 34.564 -107.384 1.00 59.62 443 PRO A C 1
ATOM 3652 O O . PRO A 1 443 ? 87.698 33.704 -107.830 1.00 59.62 443 PRO A O 1
ATOM 3655 N N . GLU A 1 444 ? 86.221 34.420 -106.259 1.00 36.34 444 GLU A N 1
ATOM 3656 C CA . GLU A 1 444 ? 85.974 33.220 -105.412 1.00 36.34 444 GLU A CA 1
ATOM 3657 C C . GLU A 1 444 ? 87.071 32.669 -104.456 1.00 36.34 444 GLU A C 1
ATOM 3659 O O . GLU A 1 444 ? 88.264 32.895 -104.613 1.00 36.34 444 GLU A O 1
ATOM 3664 N N . ALA A 1 445 ? 86.588 31.936 -103.431 1.00 34.00 445 ALA A N 1
ATOM 3665 C CA . ALA A 1 445 ? 87.289 31.157 -102.387 1.00 34.00 445 ALA A CA 1
ATOM 3666 C C . ALA A 1 445 ? 88.116 31.892 -101.291 1.00 34.00 445 ALA A C 1
ATOM 3668 O O . ALA A 1 445 ? 89.341 31.953 -101.357 1.00 34.00 445 ALA A O 1
ATOM 3669 N N . ALA A 1 446 ? 87.458 32.306 -100.189 1.00 31.94 446 ALA A N 1
ATOM 3670 C CA . ALA A 1 446 ? 88.109 32.610 -98.896 1.00 31.94 446 ALA A CA 1
ATOM 3671 C C . ALA A 1 446 ? 87.185 32.377 -97.662 1.00 31.94 446 ALA A C 1
ATOM 3673 O O . ALA A 1 446 ? 86.363 33.212 -97.304 1.00 31.94 446 ALA A O 1
ATOM 3674 N N . GLU A 1 447 ? 87.330 31.192 -97.066 1.00 37.03 447 GLU A N 1
ATOM 3675 C CA . GLU A 1 447 ? 87.073 30.734 -95.679 1.00 37.03 447 GLU A CA 1
ATOM 3676 C C . GLU A 1 447 ? 86.072 31.419 -94.698 1.00 37.03 447 GLU A C 1
ATOM 3678 O O . GLU A 1 447 ? 86.215 32.556 -94.270 1.00 37.03 447 GLU A O 1
ATOM 3683 N N . GLN A 1 448 ? 85.150 30.577 -94.200 1.00 31.64 448 GLN A N 1
ATOM 3684 C CA . GLN A 1 448 ? 84.655 30.425 -92.811 1.00 31.64 448 GLN A CA 1
ATOM 3685 C C . GLN A 1 448 ? 84.395 31.642 -91.885 1.00 31.64 448 GLN A C 1
ATOM 3687 O O . GLN A 1 448 ? 85.311 32.305 -91.409 1.00 31.64 448 GLN A O 1
ATOM 3692 N N . LEU A 1 449 ? 83.161 31.731 -91.353 1.00 38.91 449 LEU A N 1
ATOM 3693 C CA . LEU A 1 449 ? 82.919 32.328 -90.022 1.00 38.91 449 LEU A CA 1
ATOM 3694 C C . LEU A 1 449 ? 81.764 31.646 -89.249 1.00 38.91 449 LEU A C 1
ATOM 3696 O O . LEU A 1 449 ? 80.677 32.186 -89.049 1.00 38.91 449 LEU A O 1
ATOM 3700 N N . HIS A 1 450 ? 82.001 30.409 -88.804 1.00 44.62 450 HIS A N 1
ATOM 3701 C CA . HIS A 1 450 ? 80.988 29.521 -88.203 1.00 44.62 450 HIS A CA 1
ATOM 3702 C C . HIS A 1 450 ? 80.494 29.942 -86.792 1.00 44.62 450 HIS A C 1
ATOM 3704 O O . HIS A 1 450 ? 79.456 29.472 -86.325 1.00 44.62 450 HIS A O 1
ATOM 3710 N N . ILE A 1 451 ? 81.213 30.836 -86.104 1.00 53.00 451 ILE A N 1
ATOM 3711 C CA . ILE A 1 451 ? 81.160 30.969 -84.635 1.00 53.00 451 ILE A CA 1
ATOM 3712 C C . ILE A 1 451 ? 79.980 31.815 -84.108 1.00 53.00 451 ILE A C 1
ATOM 3714 O O . ILE A 1 451 ? 79.441 31.517 -83.040 1.00 53.00 451 ILE A O 1
ATOM 3718 N N . TYR A 1 452 ? 79.474 32.803 -84.856 1.00 44.03 452 TYR A N 1
ATOM 3719 C CA . TYR A 1 452 ? 78.401 33.691 -84.359 1.00 44.03 452 TYR A CA 1
ATOM 3720 C C . TYR A 1 452 ? 77.015 33.036 -84.217 1.00 44.03 452 TYR A C 1
ATOM 3722 O O . TYR A 1 452 ? 76.118 33.612 -83.598 1.00 44.03 452 TYR A O 1
ATOM 3730 N N . ARG A 1 453 ? 76.816 31.813 -84.731 1.00 47.50 453 ARG A N 1
ATOM 3731 C CA . ARG A 1 453 ? 75.523 31.108 -84.640 1.00 47.50 453 ARG A CA 1
ATOM 3732 C C . ARG A 1 453 ? 75.290 30.402 -83.294 1.00 47.50 453 ARG A C 1
ATOM 3734 O O . ARG A 1 453 ? 74.165 29.976 -83.037 1.00 47.50 453 ARG A O 1
ATOM 3741 N N . HIS A 1 454 ? 76.312 30.297 -82.437 1.00 51.25 454 HIS A N 1
ATOM 3742 C CA . HIS A 1 454 ? 76.196 29.688 -81.106 1.00 51.25 454 HIS A CA 1
ATOM 3743 C C . HIS A 1 454 ? 75.619 30.671 -80.072 1.00 51.25 454 HIS A C 1
ATOM 3745 O O . HIS A 1 454 ? 74.612 30.383 -79.425 1.00 51.25 454 HIS A O 1
ATOM 3751 N N . THR A 1 455 ? 76.197 31.872 -79.978 1.00 52.84 455 THR A N 1
ATOM 3752 C CA . THR A 1 455 ? 75.899 32.883 -78.943 1.00 52.84 455 THR A CA 1
ATOM 3753 C C . THR A 1 455 ? 74.439 33.351 -78.940 1.00 52.84 455 THR A C 1
ATOM 3755 O O . THR A 1 455 ? 73.886 33.681 -77.890 1.00 52.84 455 THR A O 1
ATOM 3758 N N . LEU A 1 456 ? 73.772 33.323 -80.100 1.00 50.09 456 LEU A N 1
ATOM 3759 C CA . LEU A 1 456 ? 72.357 33.687 -80.218 1.00 50.09 456 LEU A CA 1
ATOM 3760 C C . LEU A 1 456 ? 71.432 32.721 -79.449 1.00 50.09 456 LEU A C 1
ATOM 3762 O O . LEU A 1 456 ? 70.399 33.137 -78.930 1.00 50.09 456 LEU A O 1
ATOM 3766 N N . ARG A 1 457 ? 71.802 31.434 -79.343 1.00 60.66 457 ARG A N 1
ATOM 3767 C CA . ARG A 1 457 ? 70.944 30.372 -78.782 1.00 60.66 457 ARG A CA 1
ATOM 3768 C C . ARG A 1 457 ? 70.826 30.410 -77.258 1.00 60.66 457 ARG A C 1
ATOM 3770 O O . ARG A 1 457 ? 69.813 29.964 -76.721 1.00 60.66 457 ARG A O 1
ATOM 3777 N N . GLU A 1 458 ? 71.823 30.947 -76.560 1.00 63.22 458 GLU A N 1
ATOM 3778 C CA . GLU A 1 458 ? 71.808 31.033 -75.094 1.00 63.22 458 GLU A CA 1
ATOM 3779 C C . GLU A 1 458 ? 71.042 32.261 -74.594 1.00 63.22 458 GLU A C 1
ATOM 3781 O O . GLU A 1 458 ? 70.268 32.162 -73.639 1.00 63.22 458 GLU A O 1
ATOM 3786 N N . LYS A 1 459 ? 71.138 33.399 -75.296 1.00 58.41 459 LYS A N 1
ATOM 3787 C CA . LYS A 1 459 ? 70.343 34.593 -74.964 1.00 58.41 459 LYS A CA 1
ATOM 3788 C C . LYS A 1 459 ? 68.835 34.362 -75.117 1.00 58.41 459 LYS A C 1
ATOM 3790 O O . LYS A 1 459 ? 68.066 34.861 -74.297 1.00 58.41 459 LYS A O 1
ATOM 3795 N N . THR A 1 460 ? 68.400 33.519 -76.059 1.00 59.25 460 THR A N 1
ATOM 3796 C CA . THR A 1 460 ? 66.988 33.098 -76.161 1.00 59.25 460 THR A CA 1
ATOM 3797 C C . THR A 1 460 ? 66.520 32.235 -74.977 1.00 59.25 460 THR A C 1
ATOM 3799 O O . THR A 1 460 ? 65.333 32.253 -74.659 1.00 59.25 460 THR A O 1
ATOM 3802 N N . LYS A 1 461 ? 67.413 31.507 -74.282 1.00 64.19 461 LYS A N 1
ATOM 3803 C CA . LYS A 1 461 ? 67.048 30.803 -73.036 1.00 64.19 461 LYS A CA 1
ATOM 3804 C C . LYS A 1 461 ? 66.847 31.781 -71.876 1.00 64.19 461 LYS A C 1
ATOM 3806 O O . LYS A 1 461 ? 65.851 31.664 -71.171 1.00 64.19 461 LYS A O 1
ATOM 3811 N N . GLN A 1 462 ? 67.740 32.762 -71.713 1.00 62.12 462 GLN A N 1
ATOM 3812 C CA . GLN A 1 462 ? 67.646 33.758 -70.633 1.00 62.12 462 GLN A CA 1
ATOM 3813 C C . GLN A 1 462 ? 66.338 34.570 -70.703 1.00 62.12 462 GLN A C 1
ATOM 3815 O O . GLN A 1 462 ? 65.676 34.754 -69.685 1.00 62.12 462 GLN A O 1
ATOM 3820 N N . LEU A 1 463 ? 65.897 34.953 -71.908 1.00 60.34 463 LEU A N 1
ATOM 3821 C CA . LEU A 1 463 ? 64.617 35.647 -72.115 1.00 60.34 463 LEU A CA 1
ATOM 3822 C C . LEU A 1 463 ? 63.374 34.827 -71.718 1.00 60.34 463 LEU A C 1
ATOM 3824 O O . LEU A 1 463 ? 62.359 35.416 -71.356 1.00 60.34 463 LEU A O 1
ATOM 3828 N N . LYS A 1 464 ? 63.428 33.487 -71.747 1.00 63.34 464 LYS A N 1
ATOM 3829 C CA . LYS A 1 464 ? 62.301 32.655 -71.290 1.00 63.34 464 LYS A CA 1
ATOM 3830 C C . LYS A 1 464 ? 62.184 32.576 -69.769 1.00 63.34 464 LYS A C 1
ATOM 3832 O O . LYS A 1 464 ? 61.062 32.514 -69.284 1.00 63.34 464 LYS A O 1
ATOM 3837 N N . VAL A 1 465 ? 63.298 32.614 -69.035 1.00 68.44 465 VAL A N 1
ATOM 3838 C CA . VAL A 1 465 ? 63.287 32.573 -67.560 1.00 68.44 465 VAL A CA 1
ATOM 3839 C C . VAL A 1 465 ? 62.689 33.865 -66.994 1.00 68.44 465 VAL A C 1
ATOM 3841 O O . VAL A 1 465 ? 61.729 33.807 -66.228 1.00 68.44 465 VAL A O 1
ATOM 3844 N N . LEU A 1 466 ? 63.138 35.019 -67.499 1.00 62.97 466 LEU A N 1
ATOM 3845 C CA . LEU A 1 466 ? 62.556 36.330 -67.182 1.00 62.97 466 LEU A CA 1
ATOM 3846 C C . LEU A 1 466 ? 61.058 36.421 -67.527 1.00 62.97 466 LEU A C 1
ATOM 3848 O O . LEU A 1 466 ? 60.302 37.070 -66.813 1.00 62.97 466 LEU A O 1
ATOM 3852 N N . SER A 1 467 ? 60.597 35.736 -68.581 1.00 63.34 467 SER A N 1
ATOM 3853 C CA . SER A 1 467 ? 59.166 35.677 -68.917 1.00 63.34 467 SER A CA 1
ATOM 3854 C C . SER A 1 467 ? 58.341 34.832 -67.935 1.00 63.34 467 SER A C 1
ATOM 3856 O O . SER A 1 467 ? 57.164 35.126 -67.749 1.00 63.34 467 SER A O 1
ATOM 3858 N N . SER A 1 468 ? 58.917 33.800 -67.308 1.00 64.94 468 SER A N 1
ATOM 3859 C CA . SER A 1 468 ? 58.251 33.057 -66.225 1.00 64.94 468 SER A CA 1
ATOM 3860 C C . SER A 1 468 ? 58.284 33.804 -64.889 1.00 64.94 468 SER A C 1
ATOM 3862 O O . SER A 1 468 ? 57.306 33.759 -64.148 1.00 64.94 468 SER A O 1
ATOM 3864 N N . GLU A 1 469 ? 59.362 34.539 -64.604 1.00 71.19 469 GLU A N 1
ATOM 3865 C CA . GLU A 1 469 ? 59.461 35.412 -63.426 1.00 71.19 469 GLU A CA 1
ATOM 3866 C C . GLU A 1 469 ? 58.448 36.566 -6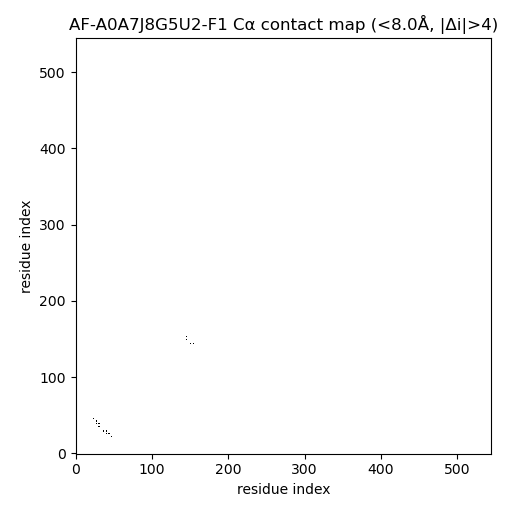3.506 1.00 71.19 469 GLU A C 1
ATOM 3868 O O . GLU A 1 469 ? 57.768 36.852 -62.522 1.00 71.19 469 GLU A O 1
ATOM 3873 N N . LEU A 1 470 ? 58.268 37.171 -64.689 1.00 70.44 470 LEU A N 1
ATOM 3874 C CA . LEU A 1 470 ? 57.266 38.217 -64.914 1.00 70.44 470 LEU A CA 1
ATOM 3875 C C . LEU A 1 470 ? 55.843 37.723 -64.601 1.00 70.44 470 LEU A C 1
ATOM 3877 O O . LEU A 1 470 ? 55.136 38.371 -63.833 1.00 70.44 470 LEU A O 1
ATOM 3881 N N . ASN A 1 471 ? 55.455 36.548 -65.113 1.00 73.12 471 ASN A N 1
ATOM 3882 C CA . ASN A 1 471 ? 54.147 35.946 -64.823 1.00 73.12 471 ASN A CA 1
ATOM 3883 C C . ASN A 1 471 ? 53.962 35.623 -63.327 1.00 73.12 471 ASN A C 1
ATOM 3885 O O . ASN A 1 471 ? 52.851 35.734 -62.813 1.00 73.12 471 ASN A O 1
ATOM 3889 N N . MET A 1 472 ? 55.028 35.234 -62.615 1.00 74.94 472 MET A N 1
ATOM 3890 C CA . MET A 1 472 ? 54.967 34.988 -61.169 1.00 74.94 472 MET A CA 1
ATOM 3891 C C . MET A 1 472 ? 54.669 36.283 -60.398 1.00 74.94 472 MET A C 1
ATOM 3893 O O . MET A 1 472 ? 53.771 36.303 -59.556 1.00 74.94 472 MET A O 1
ATOM 3897 N N . TYR A 1 473 ? 55.366 37.378 -60.718 1.00 71.25 473 TYR A N 1
ATOM 3898 C CA . TYR A 1 473 ? 55.108 38.682 -60.101 1.00 71.25 473 TYR A CA 1
ATOM 3899 C C . TYR A 1 473 ? 53.756 39.281 -60.517 1.00 71.25 473 TYR A C 1
ATOM 3901 O O . TYR A 1 473 ? 53.112 39.948 -59.709 1.00 71.25 473 TYR A O 1
ATOM 3909 N N . GLU A 1 474 ? 53.279 39.014 -61.735 1.00 72.19 474 GLU A N 1
ATOM 3910 C CA . GLU A 1 474 ? 51.935 39.409 -62.170 1.00 72.19 474 GLU A CA 1
ATOM 3911 C C . GLU A 1 474 ? 50.842 38.644 -61.400 1.00 72.19 474 GLU A C 1
ATOM 3913 O O . GLU A 1 474 ? 49.865 39.257 -60.969 1.00 72.19 474 GLU A O 1
ATOM 3918 N N . SER A 1 475 ? 51.044 37.350 -61.119 1.00 73.12 475 SER A N 1
ATOM 3919 C CA . SER A 1 475 ? 50.160 36.561 -60.247 1.00 73.12 475 SER A CA 1
ATOM 3920 C C . SER A 1 475 ? 50.144 37.100 -58.811 1.00 73.12 475 SER A C 1
ATOM 3922 O O . SER A 1 475 ? 49.072 37.361 -58.270 1.00 73.12 475 SER A O 1
ATOM 3924 N N . GLN A 1 476 ? 51.312 37.375 -58.216 1.00 72.31 476 GLN A N 1
ATOM 3925 C CA . GLN A 1 476 ? 51.397 37.984 -56.879 1.00 72.31 476 GLN A CA 1
ATOM 3926 C C . GLN A 1 476 ? 50.763 39.387 -56.837 1.00 72.31 476 GLN A C 1
ATOM 3928 O O . GLN A 1 476 ? 50.141 39.768 -55.847 1.00 72.31 476 GLN A O 1
ATOM 3933 N N . SER A 1 477 ? 50.849 40.162 -57.924 1.00 71.31 477 SER A N 1
ATOM 3934 C CA . SER A 1 477 ? 50.163 41.456 -58.040 1.00 71.31 477 SER A CA 1
ATOM 3935 C C . SER A 1 477 ? 48.632 41.317 -58.066 1.00 71.31 477 SER A C 1
ATOM 3937 O O . SER A 1 477 ? 47.923 42.191 -57.559 1.00 71.31 477 SER A O 1
ATOM 3939 N N . GLN A 1 478 ? 48.106 40.213 -58.610 1.00 73.00 478 GLN A N 1
ATOM 3940 C CA . GLN A 1 478 ? 46.677 39.887 -58.557 1.00 73.00 478 GLN A CA 1
ATOM 3941 C C . GLN A 1 478 ? 46.249 39.408 -57.160 1.00 73.00 478 GLN A C 1
ATOM 3943 O O . GLN A 1 478 ? 45.204 39.845 -56.677 1.00 73.00 478 GLN A O 1
ATOM 3948 N N . GLU A 1 479 ? 47.071 38.614 -56.468 1.00 74.44 479 GLU A N 1
ATOM 3949 C CA . GLU A 1 479 ? 46.824 38.213 -55.072 1.00 74.44 479 GLU A CA 1
ATOM 3950 C C . GLU A 1 479 ? 46.788 39.427 -54.130 1.00 74.44 479 GLU A C 1
ATOM 3952 O O . GLU A 1 479 ? 45.807 39.613 -53.409 1.00 74.44 479 GLU A O 1
ATOM 3957 N N . TYR A 1 480 ? 47.770 40.335 -54.208 1.00 75.69 480 TYR A N 1
ATOM 3958 C CA . TYR A 1 480 ? 47.753 41.566 -53.409 1.00 75.69 480 TYR A CA 1
ATOM 3959 C C . TYR A 1 480 ? 46.577 42.494 -53.759 1.00 75.69 480 TYR A C 1
ATOM 3961 O O . TYR A 1 480 ? 46.040 43.157 -52.871 1.00 75.69 480 TYR A O 1
ATOM 3969 N N . LYS A 1 481 ? 46.112 42.527 -55.019 1.00 75.38 481 LYS A N 1
ATOM 3970 C CA . LYS A 1 481 ? 44.855 43.216 -55.374 1.00 75.38 481 LYS A CA 1
ATOM 3971 C C . LYS A 1 481 ? 43.649 42.588 -54.677 1.00 75.38 481 LYS A C 1
ATOM 3973 O O . LYS A 1 481 ? 42.835 43.324 -54.123 1.00 75.38 481 LYS A O 1
ATOM 3978 N N . TYR A 1 482 ? 43.550 41.261 -54.676 1.00 77.69 482 TYR A N 1
ATOM 3979 C CA . TYR A 1 482 ? 42.461 40.534 -54.026 1.00 77.69 482 TYR A CA 1
ATOM 3980 C C . TYR A 1 482 ? 42.471 40.723 -52.501 1.00 77.69 482 TYR A C 1
ATOM 3982 O O . TYR A 1 482 ? 41.417 40.945 -51.905 1.00 77.69 482 TYR A O 1
ATOM 3990 N N . GLU A 1 483 ? 43.641 40.744 -51.856 1.00 77.56 483 GLU A N 1
ATOM 3991 C CA . GLU A 1 483 ? 43.742 41.058 -50.425 1.00 77.56 483 GLU A CA 1
ATOM 3992 C C . GLU A 1 483 ? 43.404 42.522 -50.107 1.00 77.56 483 GLU A C 1
ATOM 3994 O O . GLU A 1 483 ? 42.689 42.781 -49.138 1.00 77.56 483 GLU A O 1
ATOM 3999 N N . ILE A 1 484 ? 43.821 43.486 -50.937 1.00 75.69 484 ILE A N 1
ATOM 4000 C CA . ILE A 1 484 ? 43.419 44.898 -50.802 1.00 75.69 484 ILE A CA 1
ATOM 4001 C C . ILE A 1 484 ? 41.900 45.061 -50.974 1.00 75.69 484 ILE A C 1
ATOM 4003 O O . ILE A 1 484 ? 41.273 45.830 -50.239 1.00 75.69 484 ILE A O 1
ATOM 4007 N N . GLU A 1 485 ? 41.281 44.333 -51.904 1.00 78.12 485 GLU A N 1
ATOM 4008 C CA . GLU A 1 485 ? 39.833 44.358 -52.129 1.00 78.12 485 GLU A CA 1
ATOM 4009 C C . GLU A 1 485 ? 39.059 43.659 -50.997 1.00 78.12 485 GLU A C 1
ATOM 4011 O O . GLU A 1 485 ? 38.033 44.173 -50.537 1.00 78.12 485 GLU A O 1
ATOM 4016 N N . LYS A 1 486 ? 39.584 42.552 -50.459 1.00 81.06 486 LYS A N 1
ATOM 4017 C CA . LYS A 1 486 ? 39.070 41.883 -49.255 1.00 81.06 486 LYS A CA 1
ATOM 4018 C C . LYS A 1 486 ? 39.135 42.805 -48.036 1.00 81.06 486 LYS A C 1
ATOM 4020 O O . LYS A 1 486 ? 38.107 43.039 -47.403 1.00 81.06 486 LYS A O 1
ATOM 4025 N N . LEU A 1 487 ? 40.295 43.401 -47.749 1.00 77.06 487 LEU A N 1
ATOM 4026 C CA . LEU A 1 487 ? 40.481 44.351 -46.646 1.00 77.06 487 LEU A CA 1
ATOM 4027 C C . LEU A 1 487 ? 39.624 45.613 -46.824 1.00 77.06 487 LEU A C 1
ATOM 4029 O O . LEU A 1 487 ? 39.068 46.120 -45.849 1.00 77.06 487 LEU A O 1
ATOM 4033 N N . SER A 1 488 ? 39.428 46.091 -48.057 1.00 76.38 488 SER A N 1
ATOM 4034 C CA . SER A 1 488 ? 38.510 47.203 -48.340 1.00 76.38 488 SER A CA 1
ATOM 4035 C C . SER A 1 488 ? 37.050 46.829 -48.072 1.00 76.38 488 SER A C 1
ATOM 4037 O O . SER A 1 488 ? 36.302 47.642 -47.526 1.00 76.38 488 SER A O 1
ATOM 4039 N N . ASN A 1 489 ? 36.638 45.598 -48.387 1.00 78.56 489 ASN A N 1
ATOM 4040 C CA . ASN A 1 489 ? 35.303 45.089 -48.069 1.00 78.56 489 ASN A CA 1
ATOM 4041 C C . ASN A 1 489 ? 35.111 44.836 -46.566 1.00 78.56 489 ASN A C 1
ATOM 4043 O O . ASN A 1 489 ? 34.049 45.149 -46.022 1.00 78.56 489 ASN A O 1
ATOM 4047 N N . GLU A 1 490 ? 36.128 44.340 -45.861 1.00 78.69 490 GLU A N 1
ATOM 4048 C CA . GLU A 1 490 ? 36.119 44.215 -44.401 1.00 78.69 490 GLU A CA 1
ATOM 4049 C C . GLU A 1 490 ? 36.032 45.591 -43.730 1.00 78.69 490 GLU A C 1
ATOM 4051 O O . GLU A 1 490 ? 35.171 45.789 -42.872 1.00 78.69 490 GLU A O 1
ATOM 4056 N N . LEU A 1 491 ? 36.805 46.583 -44.185 1.00 74.81 491 LEU A N 1
ATOM 4057 C CA . LEU A 1 491 ? 36.753 47.966 -43.702 1.00 74.81 491 LEU A CA 1
ATOM 4058 C C . LEU A 1 491 ? 35.408 48.636 -44.031 1.00 74.81 491 LEU A C 1
ATOM 4060 O O . LEU A 1 491 ? 34.835 49.315 -43.177 1.00 74.81 491 LEU A O 1
ATOM 4064 N N . LEU A 1 492 ? 34.837 48.398 -45.217 1.00 77.25 492 LEU A N 1
ATOM 4065 C CA . LEU A 1 492 ? 33.488 48.845 -45.584 1.00 77.25 492 LEU A CA 1
ATOM 4066 C C . LEU A 1 492 ? 32.420 48.212 -44.678 1.00 77.25 492 LEU A C 1
ATOM 4068 O O . LEU A 1 492 ? 31.493 48.900 -44.244 1.00 77.25 492 LEU A O 1
ATOM 4072 N N . ASN A 1 493 ? 32.554 46.928 -44.346 1.00 77.50 493 ASN A N 1
ATOM 4073 C CA . ASN A 1 493 ? 31.656 46.231 -43.429 1.00 77.50 493 ASN A CA 1
ATOM 4074 C C . ASN A 1 493 ? 31.851 46.674 -41.970 1.00 77.50 493 ASN A C 1
ATOM 4076 O O . ASN A 1 493 ? 30.861 46.801 -41.248 1.00 77.50 493 ASN A O 1
ATOM 4080 N N . LEU A 1 494 ? 33.072 47.012 -41.547 1.00 77.31 494 LEU A N 1
ATOM 4081 C CA . LEU A 1 494 ? 33.345 47.646 -40.255 1.00 77.31 494 LEU A CA 1
ATOM 4082 C C . LEU A 1 494 ? 32.690 49.032 -40.186 1.00 77.31 494 LEU A C 1
ATOM 4084 O O . LEU A 1 494 ? 32.018 49.352 -39.209 1.00 77.31 494 LEU A O 1
ATOM 4088 N N . LYS A 1 495 ? 32.789 49.822 -41.262 1.00 75.38 495 LYS A N 1
ATOM 4089 C CA . LYS A 1 495 ? 32.163 51.146 -41.400 1.00 75.38 495 LYS A CA 1
ATOM 4090 C C . LYS A 1 495 ? 30.632 51.051 -41.405 1.00 75.38 495 LYS A C 1
ATOM 4092 O O . LYS A 1 495 ? 29.979 51.850 -40.736 1.00 75.38 495 LYS A O 1
ATOM 4097 N N . LYS A 1 496 ? 30.048 50.035 -42.058 1.00 76.94 496 LYS A N 1
ATOM 4098 C CA . LYS A 1 496 ? 28.611 49.701 -41.965 1.00 76.94 496 LYS A CA 1
ATOM 4099 C C . LYS A 1 496 ? 28.207 49.307 -40.539 1.00 76.94 496 LYS A C 1
ATOM 4101 O O . LYS A 1 496 ? 27.224 49.847 -40.040 1.00 76.94 496 LYS A O 1
ATOM 4106 N N . LYS A 1 497 ? 28.961 48.428 -39.863 1.00 76.81 497 LYS A N 1
ATOM 4107 C CA . LYS A 1 497 ? 28.708 48.023 -38.464 1.00 76.81 497 LYS A CA 1
ATOM 4108 C C . LYS A 1 497 ? 28.794 49.219 -37.508 1.00 76.81 497 LYS A C 1
ATOM 4110 O O . LYS A 1 497 ? 27.866 49.429 -36.736 1.00 76.81 497 LYS A O 1
ATOM 4115 N N . TYR A 1 498 ? 29.823 50.059 -37.626 1.00 74.62 498 TYR A N 1
ATOM 4116 C CA . TYR A 1 498 ? 29.991 51.278 -36.828 1.00 74.62 498 TYR A CA 1
ATOM 4117 C C . TYR A 1 498 ? 28.858 52.289 -37.060 1.00 74.62 498 TYR A C 1
ATOM 4119 O O . TYR A 1 498 ? 28.294 52.812 -36.102 1.00 74.62 498 TYR A O 1
ATOM 4127 N N . LEU A 1 499 ? 28.453 52.526 -38.314 1.00 75.19 499 LEU A N 1
ATOM 4128 C CA . LEU A 1 499 ? 27.314 53.398 -38.627 1.00 75.19 499 LEU A CA 1
ATOM 4129 C C . LEU A 1 499 ? 25.976 52.812 -38.148 1.00 75.19 499 LEU A C 1
ATOM 4131 O O . LEU A 1 499 ? 25.117 53.565 -37.691 1.00 75.19 499 LEU A O 1
ATOM 4135 N N . ALA A 1 500 ? 25.795 51.490 -38.194 1.00 72.06 500 ALA A N 1
ATOM 4136 C CA . ALA A 1 500 ? 24.627 50.821 -37.623 1.00 72.06 500 ALA A CA 1
ATOM 4137 C C . ALA A 1 500 ? 24.611 50.906 -36.087 1.00 72.06 500 ALA A C 1
ATOM 4139 O O . ALA A 1 500 ? 23.553 51.131 -35.503 1.00 72.06 500 ALA A O 1
ATOM 4140 N N . GLN A 1 501 ? 25.770 50.795 -35.434 1.00 73.12 501 GLN A N 1
ATOM 4141 C CA . GLN A 1 501 ? 25.912 50.933 -33.985 1.00 73.12 501 GLN A CA 1
ATOM 4142 C C . GLN A 1 501 ? 25.676 52.380 -33.537 1.00 73.12 501 GLN A C 1
ATOM 4144 O O . GLN A 1 501 ? 24.831 52.593 -32.676 1.00 73.12 501 GLN A O 1
ATOM 4149 N N . LYS A 1 502 ? 26.262 53.382 -34.210 1.00 72.00 502 LYS A N 1
ATOM 4150 C CA . LYS A 1 502 ? 25.924 54.804 -34.007 1.00 72.00 502 LYS A CA 1
ATOM 4151 C C . LYS A 1 502 ? 24.445 55.103 -34.257 1.00 72.00 502 LYS A C 1
ATOM 4153 O O . LYS A 1 502 ? 23.859 55.880 -33.512 1.00 72.00 502 LYS A O 1
ATOM 4158 N N . ARG A 1 503 ? 23.804 54.491 -35.265 1.00 69.06 503 ARG A N 1
ATOM 4159 C CA . ARG A 1 503 ? 22.346 54.619 -35.465 1.00 69.06 503 ARG A CA 1
ATOM 4160 C C . ARG A 1 503 ? 21.559 53.988 -34.315 1.00 69.06 503 ARG A C 1
ATOM 4162 O O . ARG A 1 503 ? 20.608 54.610 -33.856 1.00 69.06 503 ARG A O 1
ATOM 4169 N N . LYS A 1 504 ? 21.963 52.819 -33.803 1.00 68.94 504 LYS A N 1
ATOM 4170 C CA . LYS A 1 504 ? 21.353 52.213 -32.606 1.00 68.94 504 LYS A CA 1
ATOM 4171 C C . LYS A 1 504 ? 21.537 53.091 -31.365 1.00 68.94 504 LYS A C 1
ATOM 4173 O O . LYS A 1 504 ? 20.546 53.359 -30.702 1.00 68.94 504 LYS A O 1
ATOM 4178 N N . GLU A 1 505 ? 22.731 53.622 -31.101 1.00 65.81 505 GLU A N 1
ATOM 4179 C CA . GLU A 1 505 ? 22.970 54.580 -30.007 1.00 65.81 505 GLU A CA 1
ATOM 4180 C C . GLU A 1 505 ? 22.117 55.848 -30.139 1.00 65.81 505 GLU A C 1
ATOM 4182 O O . GLU A 1 505 ? 21.583 56.336 -29.148 1.00 65.81 505 GLU A O 1
ATOM 4187 N N . HIS A 1 506 ? 21.972 56.390 -31.352 1.00 62.28 506 HIS A N 1
ATOM 4188 C CA . HIS A 1 506 ? 21.216 57.622 -31.585 1.00 62.28 506 HIS A CA 1
ATOM 4189 C C . HIS A 1 506 ? 19.694 57.409 -31.537 1.00 62.28 506 HIS A C 1
ATOM 4191 O O . HIS A 1 506 ? 18.956 58.335 -31.203 1.00 62.28 506 HIS A O 1
ATOM 4197 N N . ILE A 1 507 ? 19.222 56.195 -31.839 1.00 64.62 507 ILE A N 1
ATOM 4198 C CA . ILE A 1 507 ? 17.832 55.773 -31.627 1.00 64.62 507 ILE A CA 1
ATOM 4199 C C . ILE A 1 507 ? 17.585 55.516 -30.136 1.00 64.62 507 ILE A C 1
ATOM 4201 O O . ILE A 1 507 ? 16.586 55.991 -29.610 1.00 64.62 507 ILE A O 1
ATOM 4205 N N . GLN A 1 508 ? 18.512 54.856 -29.436 1.00 60.09 508 GLN A N 1
ATOM 4206 C CA . GLN A 1 508 ? 18.419 54.596 -27.998 1.00 60.09 508 GLN A CA 1
ATOM 4207 C C . GLN A 1 508 ? 18.402 55.910 -27.198 1.00 60.09 508 GLN A C 1
ATOM 4209 O O . GLN A 1 508 ? 17.442 56.169 -26.483 1.00 60.09 508 GLN A O 1
ATOM 4214 N N . LYS A 1 509 ? 19.341 56.835 -27.454 1.00 58.16 509 LYS A N 1
ATOM 4215 C CA . LYS A 1 509 ? 19.367 58.187 -26.852 1.00 58.16 509 LYS A CA 1
ATOM 4216 C C . LYS A 1 509 ? 18.182 59.091 -27.222 1.00 58.16 509 LYS A C 1
ATOM 4218 O O . LYS A 1 509 ? 17.999 60.118 -26.575 1.00 58.16 509 LYS A O 1
ATOM 4223 N N . ASN A 1 510 ? 17.392 58.733 -28.237 1.00 57.59 510 ASN A N 1
ATOM 4224 C CA . ASN A 1 510 ? 16.117 59.390 -28.543 1.00 57.59 510 ASN A CA 1
ATOM 4225 C C . ASN A 1 510 ? 14.910 58.657 -27.931 1.00 57.59 510 ASN A C 1
ATOM 4227 O O . ASN A 1 510 ? 13.865 59.274 -27.765 1.00 57.59 510 ASN A O 1
ATOM 4231 N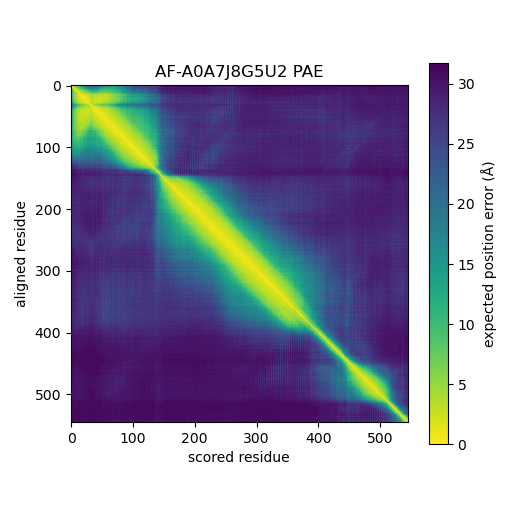 N . LYS A 1 511 ? 15.036 57.372 -27.577 1.00 55.94 511 LYS A N 1
ATOM 4232 C CA . LYS A 1 511 ? 14.014 56.603 -26.853 1.00 55.94 511 LYS A CA 1
ATOM 4233 C C . LYS A 1 511 ? 14.067 56.909 -25.354 1.00 55.94 511 LYS A C 1
ATOM 4235 O O . LYS A 1 511 ? 13.043 57.211 -24.754 1.00 55.94 511 LYS A O 1
ATOM 4240 N N . ASP A 1 512 ? 15.279 57.014 -24.813 1.00 52.62 512 ASP A N 1
ATOM 4241 C CA . ASP A 1 512 ? 15.583 57.413 -23.431 1.00 52.62 512 ASP A CA 1
ATOM 4242 C C . ASP A 1 512 ? 15.475 58.944 -23.215 1.00 52.62 512 ASP A C 1
ATOM 4244 O O . ASP A 1 512 ? 15.998 59.494 -22.250 1.00 52.62 512 ASP A O 1
ATOM 4248 N N . ARG A 1 513 ? 14.812 59.652 -24.144 1.00 51.69 513 ARG A N 1
ATOM 4249 C CA . ARG A 1 513 ? 14.485 61.090 -24.080 1.00 51.69 513 ARG A CA 1
ATOM 4250 C C . ARG A 1 513 ? 12.985 61.386 -24.199 1.00 51.69 513 ARG A C 1
ATOM 4252 O O . ARG A 1 513 ? 12.605 62.549 -24.294 1.00 51.69 513 ARG A O 1
ATOM 4259 N N . ILE A 1 514 ? 12.142 60.350 -24.209 1.00 51.06 514 ILE A N 1
ATOM 4260 C CA . ILE A 1 514 ? 10.673 60.463 -24.230 1.00 51.06 514 ILE A CA 1
ATOM 4261 C C . ILE A 1 514 ? 10.098 59.720 -23.010 1.00 51.06 514 ILE A C 1
ATOM 4263 O O . ILE A 1 514 ? 9.215 58.874 -23.115 1.00 51.06 514 ILE A O 1
ATOM 4267 N N . SER A 1 515 ? 10.650 60.025 -21.833 1.00 42.47 515 SER A N 1
ATOM 4268 C CA . SER A 1 515 ? 10.055 59.752 -20.522 1.00 42.47 515 SER A CA 1
ATOM 4269 C C . SER A 1 515 ? 10.749 60.639 -19.485 1.00 42.47 515 SER A C 1
ATOM 4271 O O . SER A 1 515 ? 11.934 60.437 -19.232 1.00 42.47 515 SER A O 1
ATOM 427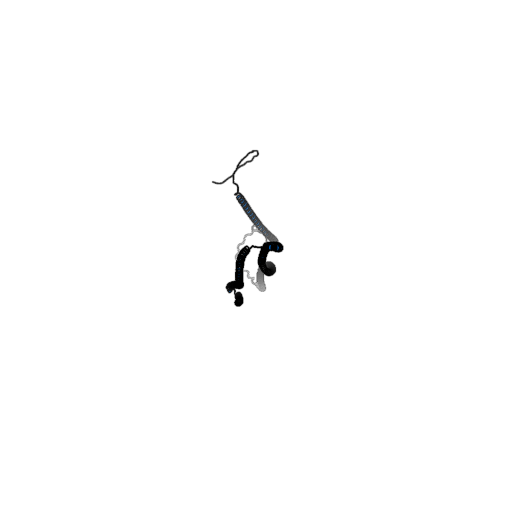3 N N . MET A 1 516 ? 10.010 61.605 -18.923 1.00 36.62 516 MET A N 1
ATOM 4274 C CA . MET A 1 516 ? 10.499 62.701 -18.059 1.00 36.62 516 MET A CA 1
ATOM 4275 C C . MET A 1 516 ? 11.478 63.663 -18.796 1.00 36.62 516 MET A C 1
ATOM 4277 O O . MET A 1 516 ? 12.351 63.240 -19.543 1.00 36.62 516 MET A O 1
ATOM 4281 N N . ASP A 1 517 ? 11.347 64.991 -18.742 1.00 32.25 517 ASP A N 1
ATOM 4282 C CA . ASP A 1 517 ? 10.637 65.841 -17.779 1.00 32.25 517 ASP A CA 1
ATOM 4283 C C . ASP A 1 517 ? 9.677 66.864 -18.405 1.00 32.25 517 ASP A C 1
ATOM 4285 O O . ASP A 1 517 ? 9.770 67.240 -19.575 1.00 32.25 517 ASP A O 1
ATOM 4289 N N . ASN A 1 518 ? 8.786 67.366 -17.551 1.00 31.84 518 ASN A N 1
ATOM 4290 C CA . ASN A 1 518 ? 7.952 68.542 -17.774 1.00 31.84 518 ASN A CA 1
ATOM 4291 C C . ASN A 1 518 ? 8.304 69.602 -16.698 1.00 31.84 518 ASN A C 1
ATOM 4293 O O . ASN A 1 518 ? 8.757 69.232 -15.621 1.00 31.84 518 ASN A O 1
ATOM 4297 N N . ALA A 1 519 ? 8.023 70.885 -16.960 1.00 33.50 519 ALA A N 1
ATOM 4298 C CA . ALA A 1 519 ? 8.112 72.044 -16.039 1.00 33.50 519 ALA A CA 1
ATOM 4299 C C . ALA A 1 519 ? 9.445 72.840 -15.835 1.00 33.50 519 ALA A C 1
ATOM 4301 O O . ALA A 1 519 ? 10.320 72.503 -15.049 1.00 33.50 519 ALA A O 1
ATOM 4302 N N . PHE A 1 520 ? 9.478 74.025 -16.468 1.00 33.09 520 PHE A N 1
ATOM 4303 C CA . PHE A 1 520 ? 9.703 75.367 -15.873 1.00 33.09 520 PHE A CA 1
ATOM 4304 C C . PHE A 1 520 ? 10.957 75.743 -15.016 1.00 33.09 520 PHE A C 1
ATOM 4306 O O . PHE A 1 520 ? 10.911 75.819 -13.796 1.00 33.09 520 PHE A O 1
ATOM 4313 N N . SER A 1 521 ? 11.974 76.279 -15.716 1.00 31.94 521 SER A N 1
ATOM 4314 C CA . SER A 1 521 ? 12.398 77.713 -15.708 1.00 31.94 521 SER A CA 1
ATOM 4315 C C . SER A 1 521 ? 13.107 78.446 -14.528 1.00 31.94 521 SER A C 1
ATOM 4317 O O . SER A 1 521 ? 12.576 78.545 -13.429 1.00 31.94 521 SER A O 1
ATOM 4319 N N . LEU A 1 522 ? 14.111 79.259 -14.938 1.00 30.64 522 LEU A N 1
ATOM 4320 C CA . LEU A 1 522 ? 14.364 80.698 -14.616 1.00 30.64 522 LEU A CA 1
ATOM 4321 C C . LEU A 1 522 ? 15.566 81.109 -13.706 1.00 30.64 522 LEU A C 1
ATOM 4323 O O . LEU A 1 522 ? 15.995 80.380 -12.827 1.00 30.64 522 LEU A O 1
ATOM 4327 N N . ALA A 1 523 ? 16.027 82.359 -13.932 1.00 32.19 523 ALA A N 1
ATOM 4328 C CA . ALA A 1 523 ? 16.846 83.263 -13.084 1.00 32.19 523 ALA A CA 1
ATOM 4329 C C . ALA A 1 523 ? 18.406 83.318 -13.204 1.00 32.19 523 ALA A C 1
ATOM 4331 O O . ALA A 1 523 ? 19.166 82.566 -12.610 1.00 32.19 523 ALA A O 1
ATOM 4332 N N . LYS A 1 524 ? 18.840 84.357 -13.942 1.00 34.34 524 LYS A N 1
ATOM 4333 C CA . LYS A 1 524 ? 20.121 85.125 -13.981 1.00 34.34 524 LYS A CA 1
ATOM 4334 C C . LYS A 1 524 ? 20.451 85.873 -12.643 1.00 34.34 524 LYS A C 1
ATOM 4336 O O . LYS A 1 524 ? 19.544 85.938 -11.821 1.00 34.34 524 LYS A O 1
ATOM 4341 N N . PRO A 1 525 ? 21.527 86.714 -12.522 1.00 60.44 525 PRO A N 1
ATOM 4342 C CA . PRO A 1 525 ? 22.940 86.658 -12.999 1.00 60.44 525 PRO A CA 1
ATOM 4343 C C . PRO A 1 525 ? 23.975 87.255 -11.972 1.00 60.44 525 PRO A C 1
ATOM 4345 O O . PRO A 1 525 ? 23.598 87.611 -10.864 1.00 60.44 525 PRO A O 1
ATOM 4348 N N . THR A 1 526 ? 25.254 87.473 -12.361 1.00 36.31 526 THR A N 1
ATOM 4349 C CA . THR A 1 526 ? 26.084 88.733 -12.254 1.00 36.31 526 THR A CA 1
ATOM 4350 C C . THR A 1 526 ? 27.613 88.456 -12.196 1.00 36.31 526 THR A C 1
ATOM 4352 O O . THR A 1 526 ? 28.013 87.348 -11.862 1.00 36.31 526 THR A O 1
ATOM 4355 N N . GLY A 1 527 ? 28.468 89.445 -12.542 1.00 36.25 527 GLY A N 1
ATOM 4356 C CA . GLY A 1 527 ? 29.952 89.387 -12.424 1.00 36.25 527 GLY A CA 1
ATOM 4357 C C . GLY A 1 527 ? 30.746 89.490 -13.757 1.00 36.25 527 GLY A C 1
ATOM 4358 O O . GLY A 1 527 ? 30.672 88.544 -14.539 1.00 36.25 527 GLY A O 1
ATOM 4359 N N . PRO A 1 528 ? 31.477 90.595 -14.075 1.00 42.53 528 PRO A N 1
ATOM 4360 C CA . PRO A 1 528 ? 32.009 90.811 -15.442 1.00 42.53 528 PRO A CA 1
ATOM 4361 C C . PRO A 1 528 ? 33.482 91.298 -15.629 1.00 42.53 528 PRO A C 1
ATOM 4363 O O . PRO A 1 528 ? 33.910 92.229 -14.956 1.00 42.53 528 PRO A O 1
ATOM 4366 N N . ARG A 1 529 ? 34.126 90.838 -16.734 1.00 35.94 529 ARG A N 1
ATOM 4367 C CA . ARG A 1 529 ? 35.286 91.439 -17.487 1.00 35.94 529 ARG A CA 1
ATOM 4368 C C . ARG A 1 529 ? 36.666 91.443 -16.776 1.00 35.94 529 ARG A C 1
ATOM 4370 O O . ARG A 1 529 ? 36.711 91.338 -15.564 1.00 35.94 529 ARG A O 1
ATOM 4377 N N . PHE A 1 530 ? 37.840 91.558 -17.429 1.00 43.09 530 PHE A N 1
ATOM 4378 C CA . PHE A 1 530 ? 38.328 91.582 -18.844 1.00 43.09 530 PHE A CA 1
ATOM 4379 C C . PHE A 1 530 ? 39.756 90.927 -18.839 1.00 43.09 530 PHE A C 1
ATOM 4381 O O . PHE A 1 530 ? 40.240 90.640 -17.751 1.00 43.09 530 PHE A O 1
ATOM 4388 N N . THR A 1 531 ? 40.513 90.610 -19.903 1.00 43.78 531 THR A N 1
ATOM 4389 C CA . THR A 1 531 ? 40.750 91.169 -21.259 1.00 43.78 531 THR A CA 1
ATOM 4390 C C . THR A 1 531 ? 41.097 90.039 -22.274 1.00 43.78 531 THR A C 1
ATOM 4392 O O . THR A 1 531 ? 41.241 88.889 -21.872 1.00 43.78 531 THR A O 1
ATOM 4395 N N . GLY A 1 532 ? 41.293 90.348 -23.572 1.00 42.38 532 GLY A N 1
ATOM 4396 C CA . GLY A 1 532 ? 41.976 89.452 -24.542 1.00 42.38 532 GLY A CA 1
ATOM 4397 C C . GLY A 1 532 ? 41.230 89.224 -25.871 1.00 42.38 532 GLY A C 1
ATOM 4398 O O . GLY A 1 532 ? 40.107 88.739 -25.872 1.00 42.38 532 GLY A O 1
ATOM 4399 N N . GLY A 1 533 ? 41.834 89.608 -27.005 1.00 49.31 533 GLY A N 1
ATOM 4400 C CA . GLY A 1 533 ? 41.175 89.714 -28.321 1.00 49.31 533 GLY A CA 1
ATOM 4401 C C . GLY A 1 533 ? 40.798 88.414 -29.061 1.00 49.31 533 GLY A C 1
ATOM 4402 O O . GLY A 1 533 ? 41.335 87.344 -28.794 1.00 49.31 533 GLY A O 1
ATOM 4403 N N . GLY A 1 534 ? 39.907 88.544 -30.057 1.00 38.78 534 GLY A N 1
ATOM 4404 C CA . GLY A 1 534 ? 39.553 87.485 -31.020 1.00 38.78 534 GLY A CA 1
ATOM 4405 C C . GLY A 1 534 ? 38.157 87.642 -31.657 1.00 38.78 534 GLY A C 1
ATOM 4406 O O . GLY A 1 534 ? 37.160 87.771 -30.956 1.00 38.78 534 GLY A O 1
ATOM 4407 N N . PHE A 1 535 ? 38.082 87.619 -32.991 1.00 40.03 535 PHE A N 1
ATOM 4408 C CA . PHE A 1 535 ? 36.865 87.603 -33.839 1.00 40.03 535 PHE A CA 1
ATOM 4409 C C . PHE A 1 535 ? 36.764 86.213 -34.546 1.00 40.03 535 PHE A C 1
ATOM 4411 O O . PHE A 1 535 ? 37.799 85.549 -34.620 1.00 40.03 535 PHE A O 1
ATOM 4418 N N . PRO A 1 536 ? 35.653 85.794 -35.214 1.00 49.19 536 PRO A N 1
ATOM 4419 C CA . PRO A 1 536 ? 34.232 86.161 -35.022 1.00 49.19 536 PRO A CA 1
ATOM 4420 C C . PRO A 1 536 ? 33.138 85.069 -35.320 1.00 49.19 536 PRO A C 1
ATOM 4422 O O . PRO A 1 536 ? 33.353 84.124 -36.065 1.00 49.19 536 PRO A O 1
ATOM 4425 N N . LEU A 1 537 ? 31.904 85.347 -34.852 1.00 41.34 537 LEU A N 1
ATOM 4426 C CA . LEU A 1 537 ? 30.568 85.234 -35.516 1.00 41.34 537 LEU A CA 1
ATOM 4427 C C . LEU A 1 537 ? 29.922 83.934 -36.097 1.00 41.34 537 LEU A C 1
ATOM 4429 O O . LEU A 1 537 ? 30.507 83.177 -36.855 1.00 41.34 537 LEU A O 1
ATOM 4433 N N . ASN A 1 538 ? 28.579 83.925 -35.927 1.00 38.12 538 ASN A N 1
ATOM 4434 C CA . ASN A 1 538 ? 27.483 83.352 -36.755 1.00 38.12 538 ASN A CA 1
ATOM 4435 C C . ASN A 1 538 ? 27.233 81.820 -36.745 1.00 38.12 538 ASN A C 1
ATOM 4437 O O . ASN A 1 538 ? 28.115 81.024 -37.026 1.00 38.12 538 ASN A O 1
ATOM 4441 N N . LYS A 1 539 ? 26.066 81.356 -36.246 1.00 37.88 539 LYS A N 1
ATOM 4442 C CA . LYS A 1 539 ? 24.705 81.248 -36.872 1.00 37.88 539 LYS A CA 1
ATOM 4443 C C . LYS A 1 539 ? 24.624 80.099 -37.904 1.00 37.88 539 LYS A C 1
ATOM 4445 O O . LYS A 1 539 ? 25.458 80.050 -38.792 1.00 37.88 539 LYS A O 1
ATOM 4450 N N . SER A 1 540 ? 23.750 79.081 -37.817 1.00 36.91 540 SER A N 1
ATOM 4451 C CA . SER A 1 540 ? 22.286 79.029 -37.550 1.00 36.91 540 SER A CA 1
ATOM 4452 C C . SER A 1 540 ? 21.449 79.627 -38.707 1.00 36.91 540 SER A C 1
ATOM 4454 O O . SER A 1 540 ? 21.883 80.597 -39.314 1.00 36.91 540 SER A O 1
ATOM 4456 N N . SER A 1 541 ? 20.252 79.144 -39.077 1.00 37.97 541 SER A N 1
ATOM 4457 C CA . SER A 1 541 ? 19.412 78.010 -38.614 1.00 37.97 541 SER A CA 1
ATOM 4458 C C . SER A 1 541 ? 18.161 77.883 -39.513 1.00 37.97 541 SER A C 1
ATOM 4460 O O . SER A 1 541 ? 17.739 78.907 -40.025 1.00 37.97 541 SER A O 1
ATOM 4462 N N . GLN A 1 542 ? 17.533 76.691 -39.581 1.00 38.59 542 GLN A N 1
ATOM 4463 C CA . GLN A 1 542 ? 16.108 76.417 -39.937 1.00 38.59 542 GLN A CA 1
ATOM 4464 C C . GLN A 1 542 ? 15.565 76.947 -41.296 1.00 38.59 542 GLN A C 1
ATOM 4466 O O . GLN A 1 542 ? 15.699 78.102 -41.656 1.00 38.59 542 GLN A O 1
ATOM 4471 N N . MET A 1 543 ? 15.045 76.093 -42.184 1.00 41.22 543 MET A N 1
ATOM 4472 C CA . MET A 1 543 ? 13.701 75.472 -42.188 1.00 41.22 543 MET A CA 1
ATOM 4473 C C . MET A 1 543 ? 12.501 76.429 -42.343 1.00 41.22 543 MET A C 1
ATOM 4475 O O . MET A 1 543 ? 12.113 77.091 -41.392 1.00 41.22 543 MET A O 1
ATOM 4479 N N . LYS A 1 544 ? 11.839 76.281 -43.502 1.00 47.75 544 LYS A N 1
ATOM 4480 C CA . LYS A 1 544 ? 10.386 76.355 -43.765 1.00 47.75 544 LYS A CA 1
ATOM 4481 C C . LYS A 1 544 ? 9.594 77.594 -43.309 1.00 47.75 544 LYS A C 1
ATOM 4483 O O . LYS A 1 544 ? 9.218 77.730 -42.148 1.00 47.75 544 LYS A O 1
ATOM 4488 N N . SER A 1 545 ? 9.034 78.279 -44.299 1.00 40.75 545 SER A N 1
ATOM 4489 C CA . SER A 1 545 ? 7.628 78.015 -44.657 1.00 40.75 545 SER A CA 1
ATOM 4490 C C . SER A 1 545 ? 7.546 77.677 -46.144 1.00 40.75 545 SER A C 1
ATOM 4492 O O . SER A 1 545 ? 8.550 77.970 -46.832 1.00 40.75 545 SER A O 1
#

Foldseek 3Di:
DVVVLVVVVVVVVVVVVVVVVVLVVVLVVLVVDPVCVVVSVVSVVVVVVVVVVVVVVVVVSVVVVVVVVVVVVVVVVVVVVVVVVVVVVVVVVVVVVVVVVVVVVVVVVVVVVVVVVVVVVVVVVVVVVVVVVPVPDDDDDDDDDVPPVVVVVVVVVVVVVVVVVVVVVVVVVVVVVVVVVVVVVVVVVVVVVVVVVVVVVVVVVVVVVVCVVVVVVVVVVVVVVVVVVVVVVVVVVVVVVVVVVVVVVVVVVVVVVVVVVVVVVVVVVVVVVVVVVVVVVVVVVVVVVVVVVVVVVVVVVVVVVVVVVVVVVVVVVVVVVVVVVVVVVVVVVVVVVVVVVVVVVVVVVVVVVVVVVVVVVVVVVVVVVVVVVVVVVVVVVVVVVVVVVVVPVVPPPPDDDDPDDDDDDDDDDDDDDDDDDDDDDDDDDDDDDDDPDDDDDDDDDDDDDPPPVPVVVVVVVVVVVVVVVVVVVVVVVVVVVVVVVVVVVVVVVVVVVVVVVVVVVVVVVVVVVPDDDDDDDDDDDDDDDDDDDDDDDDDDDDDDD

Solvent-accessible surface area (backbone atoms only — not comparable to full-atom values): 31927 Å² total; per-residue (Å²): 112,71,63,67,58,48,55,51,50,55,52,53,50,52,54,49,54,52,53,57,49,54,53,50,54,53,52,57,62,46,70,76,40,82,88,41,49,67,58,46,57,54,50,56,50,50,49,55,52,51,52,54,49,51,57,49,50,54,52,49,54,50,51,53,50,51,53,53,49,52,50,53,56,50,50,53,52,50,54,50,52,53,47,50,58,47,56,48,51,53,52,55,51,52,52,51,56,49,48,57,50,52,51,55,50,51,55,60,46,49,59,48,53,53,53,50,53,55,52,56,51,55,58,55,53,54,52,60,58,56,58,65,67,65,79,75,74,85,81,90,79,90,87,86,74,80,66,53,74,33,50,55,48,46,49,54,44,53,46,48,46,48,52,46,52,49,51,46,52,47,51,51,49,53,51,50,48,52,51,50,52,51,49,53,53,52,49,50,54,49,51,56,48,53,53,51,52,53,49,53,52,50,50,50,55,49,50,53,53,51,52,54,51,50,51,57,49,49,56,50,53,54,49,53,50,52,48,53,50,54,53,50,54,50,51,54,50,50,53,53,52,50,51,54,48,54,52,50,54,48,56,51,48,53,52,51,53,49,51,53,51,53,51,49,55,52,50,58,48,53,51,53,52,49,51,51,52,50,56,51,49,54,49,53,49,52,53,50,52,52,50,51,53,52,52,50,51,54,48,53,52,51,52,50,53,51,53,54,49,50,53,50,51,51,50,54,49,52,51,51,53,49,52,53,50,50,49,53,51,49,51,53,50,49,53,50,48,49,54,50,50,50,52,47,50,52,50,52,49,51,50,49,51,52,50,51,48,48,58,46,52,51,49,51,52,53,49,50,50,52,46,53,54,50,53,49,50,52,48,60,48,52,54,51,52,52,60,54,55,66,66,57,63,82,70,66,80,87,67,87,92,85,81,80,92,87,86,80,90,86,83,93,87,79,87,81,90,86,84,88,81,91,78,80,85,85,88,78,85,82,92,87,88,87,80,90,76,89,85,86,88,88,87,86,93,84,83,88,82,79,67,72,73,56,68,59,63,56,57,59,51,56,57,53,53,56,54,53,52,50,53,51,52,52,49,51,54,49,50,53,48,51,50,52,51,49,51,50,49,51,50,51,49,49,51,50,51,52,53,51,49,52,48,49,51,56,49,47,63,54,57,77,58,75,67,81,86,83,87,85,91,89,87,88,89,88,89,85,90,87,87,85,90,88,85,82,86,83,82,87,79,86,84,84,133

InterPro domains:
  IPR049270 Cilia- and flagella-associated protein 58, central coiled coil [PF21771] (366-421)

Sequence (545 aa):
MAEEKGDKTVLEETAFEEIERDFQEVLNELSGDKSLEKFRTEYEKLHAIMKKSYDNEKRLMAKCRELNAEIVVNSAKVATALKLSQDDQTTIASLKKEIEKAWKMVDSAYDKEQKAKETILALKEEIVNLTKLVEQGSGLSMDQDSNIRDLLKFKEEVTKERDQLLTEVVKLRESLAQITEQQQEMERCREEAEQTITQFQQEIQQRQNETSRESRKKEKLEKELRQIQTDMDTRQTEIKALQQYVQKSKEELQKLEQQLKEQKILNERAAKELEQFQMRNSKLQQENEQHSLVCEQLSQENQQKALELKAKEEEVHQMRLDIGKLNKIREQIHKKLHQIEDQKAEVEQNKETLKNQILGLEREVEAAKKQAELDKKAMDELLRERDILNKNMLKAINATQKQIDLKRLISKTEEVVEKELLLQEKEKLYVELKHILARQPGPEAAEQLHIYRHTLREKTKQLKVLSSELNMYESQSQEYKYEIEKLSNELLNLKKKYLAQKRKEHIQKNKDRISMDNAFSLAKPTGPRFTGGGFPLNKSSQMKS

pLDDT: mean 76.08, std 22.62, range [27.25, 97.75]